Protein 7DP1 (pdb70)

Foldseek 3Di:
DDLVVLVVQADAFLAFDQDDDDPVLLVVLQVVLLPQAAVVSPSFKDKDKDFDPLLVLLLVLVVVLVVVPLVSWDALDDPDPPPDDPPVVVQVVVLVCQLCVLPVVVSVVSVSCVSVQSVFRMKMWMKGFPVDDPRRVVSSVSSVVSSQSSQSVVQKHKHKAQPVSRNFVSSCVSSVHDPRMGTRIMIRIHHHPVVRSSSPGDRDDDDCVVPDDDPPD/DDLVVLVVQADAFQAFDVPDDDPVLLVVLLVVLLPFAAVVSPSFKDKDKDFDPLLVLLLVLVVVLVVVPPVSFDALDDPDDDVDDVVNCVLVVVQVVVLVCVCVVVSVSCVSNQSVFRMKMWIKGFPVDDDRRVVSSVRSVVSSQSSQSVVQKHKHKAQVCSRNFVSSCVSSVHDPRMGTRIMMRIHHHPVVDPSSPGDRDDDDCVVPDDDPDD

Solvent-accessible surface area: 18124 Å² total; per-residue (Å²): 87,24,0,22,72,0,0,63,152,13,48,24,7,52,20,22,58,129,152,103,14,75,118,44,28,0,19,124,0,0,83,47,0,4,72,0,8,17,23,39,14,9,3,0,2,50,2,2,0,0,21,40,124,59,12,90,23,0,23,89,21,0,47,52,57,30,130,98,36,204,164,0,83,44,79,22,31,54,40,36,8,198,66,22,78,99,56,30,36,66,30,77,120,28,20,30,127,25,27,64,89,23,118,190,82,52,154,100,62,31,100,82,77,20,17,150,0,15,45,4,29,2,0,0,0,1,4,0,15,114,57,15,14,51,0,6,10,0,1,0,0,7,0,1,0,0,0,1,0,0,0,24,34,72,56,8,9,3,3,34,6,29,14,0,0,40,5,0,42,18,0,19,68,64,12,66,40,37,113,90,14,19,0,2,3,1,0,0,0,0,28,28,51,139,139,8,78,6,12,167,22,118,28,63,48,26,35,39,136,89,8,17,68,57,23,40,95,81,26,0,23,83,0,0,62,164,14,46,22,8,53,21,20,49,133,152,109,18,74,111,52,27,0,25,133,0,2,104,44,0,4,71,0,7,16,24,42,15,4,3,0,2,50,2,1,0,0,22,41,147,128,12,104,31,2,25,78,26,0,25,56,53,55,127,85,40,213,140,0,81,43,90,20,32,84,35,62,6,202,41,51,71,117,104,41,28,66,36,99,114,29,18,18,83,33,37,122,112,124,57,176,127,54,48,80,86,88,18,1,109,0,7,46,4,33,4,0,0,0,1,4,1,8,110,72,15,13,50,0,4,12,0,2,0,0,7,1,1,0,0,0,1,0,0,0,26,30,56,56,9,8,4,3,35,5,28,13,0,0,63,5,0,37,16,0,15,78,74,11,67,36,38,113,89,13,21,0,2,2,1,0,0,0,0,25,18,48,125,134,11,114,39,13,150,31,120,27,57,46,29,38,35,131,99,8,14,71,59,33,36,97

InterPro domains:
  IPR000415 Nitroreductase-like [G3DSA:3.40.109.10] (6-231)
  IPR000415 Nitroreductase-like [SSF55469] (12-228)
  IPR029479 Nitroreductase [PF00881] (16-205)

Organism: NCBI:txid1866325

B-factor: mean 53.07, std 18.61, range [18.62, 125.73]

Structure (mmCIF, N/CA/C/O backbone):
data_7DP1
#
_entry.id   7DP1
#
_cell.length_a   90.825
_cell.length_b   90.825
_cell.length_c   102.225
_cell.angle_alpha   90.0
_cell.angle_beta   90.0
_cell.angle_gamma   90.0
#
_symmetry.space_group_name_H-M   'P 43 21 2'
#
loop_
_entity.id
_entity.type
_entity.pdbx_description
1 polymer 'Nitroreductase family protein'
2 non-polymer 'FLAVIN MONONUCLEOTIDE'
3 water water
#
loop_
_atom_site.group_PDB
_atom_site.id
_atom_site.type_symbol
_atom_site.label_atom_id
_atom_site.label_alt_id
_atom_site.label_comp_id
_atom_site.label_asym_id
_atom_site.label_entity_id
_atom_site.label_seq_id
_atom_site.pdbx_PDB_ins_code
_atom_site.Cartn_x
_atom_site.Cartn_y
_atom_site.Cartn_z
_atom_site.occupancy
_atom_site.B_iso_or_equiv
_atom_site.auth_seq_id
_atom_site.auth_comp_id
_atom_site.auth_asym_id
_atom_site.auth_atom_id
_atom_site.pdbx_PDB_model_num
ATOM 1 N N . LEU A 1 9 ? 35.75751 -31.32166 -1.17518 1.000 61.80995 9 LEU A N 1
ATOM 2 C CA . LEU A 1 9 ? 35.39968 -30.18393 -0.32987 1.000 63.35171 9 LEU A CA 1
ATOM 3 C C . LEU A 1 9 ? 34.02113 -30.32121 0.34072 1.000 57.70812 9 LEU A C 1
ATOM 4 O O . LEU A 1 9 ? 32.99220 -30.40583 -0.33604 1.000 62.54793 9 LEU A O 1
ATOM 9 N N . SER A 1 10 ? 34.00290 -30.32678 1.67091 1.000 58.13413 10 SER A N 1
ATOM 10 C CA . SER A 1 10 ? 32.76068 -30.50233 2.44077 1.000 58.03228 10 SER A CA 1
ATOM 11 C C . SER A 1 10 ? 31.85015 -29.26883 2.44215 1.000 53.27292 10 SER A C 1
ATOM 12 O O . SER A 1 10 ? 32.31057 -28.14698 2.25451 1.000 53.33533 10 SER A O 1
ATOM 15 N N . ALA A 1 11 ? 30.55442 -29.47318 2.66595 1.000 56.01693 11 ALA A N 1
ATOM 16 C CA . ALA A 1 11 ? 29.60300 -28.36048 2.68922 1.000 53.36566 11 ALA A CA 1
ATOM 17 C C . ALA A 1 11 ? 30.01861 -27.26716 3.69637 1.000 51.38066 11 ALA A C 1
ATOM 18 O O . ALA A 1 11 ? 29.88862 -26.07305 3.41317 1.000 50.35326 11 ALA A O 1
ATOM 20 N N . SER A 1 12 ? 30.54029 -27.67844 4.85187 1.000 53.64368 12 SER A N 1
ATOM 21 C CA . SER A 1 12 ? 31.04343 -26.73356 5.85446 1.000 53.15813 12 SER A CA 1
ATOM 22 C C . SER A 1 12 ? 32.13719 -25.85096 5.29012 1.000 48.24226 12 SER A C 1
ATOM 23 O O . SER A 1 12 ? 32.13501 -24.62948 5.47745 1.000 41.20810 12 SER A O 1
ATOM 26 N N . GLU A 1 13 ? 33.08886 -26.48792 4.61914 1.000 48.57479 13 GLU A N 1
ATOM 27 C CA . GLU A 1 13 ? 34.21017 -25.79338 4.00115 1.000 48.59157 13 GLU A CA 1
ATOM 28 C C . GLU A 1 13 ? 33.74630 -24.90014 2.86577 1.000 49.57289 13 GLU A C 1
ATOM 29 O O . GLU A 1 13 ? 34.28340 -23.81259 2.67518 1.000 57.94764 13 GLU A O 1
ATOM 35 N N . ALA A 1 14 ? 32.74721 -25.35775 2.11072 1.000 49.11064 14 ALA A N 1
ATOM 36 C CA . ALA A 1 14 ? 32.19166 -24.54611 1.04390 1.000 43.58112 14 ALA A CA 1
ATOM 37 C C . ALA A 1 14 ? 31.58863 -23.27500 1.62596 1.000 39.36814 14 ALA A C 1
ATOM 38 O O . ALA A 1 14 ? 31.90724 -22.18039 1.17331 1.000 41.55779 14 ALA A O 1
ATOM 40 N N . LEU A 1 15 ? 30.73327 -23.42385 2.63986 1.000 41.82406 15 LEU A N 1
ATOM 41 C CA . LEU A 1 15 ? 30.13013 -22.27404 3.32485 1.000 41.45971 15 LEU A CA 1
ATOM 42 C C . LEU A 1 15 ? 31.18252 -21.29211 3.83072 1.000 44.70401 15 LEU A C 1
ATOM 43 O O . LEU A 1 15 ? 31.02758 -20.06941 3.71116 1.000 45.05605 15 LEU A O 1
ATOM 48 N N . ALA A 1 16 ? 32.23574 -21.84841 4.42333 1.000 38.30043 16 ALA A N 1
ATOM 49 C CA . ALA A 1 16 ? 33.29770 -21.05902 5.02566 1.000 47.93008 16 ALA A CA 1
ATOM 50 C C . ALA A 1 16 ? 34.10909 -20.32007 3.98337 1.000 48.74960 16 ALA A C 1
ATOM 51 O O . ALA A 1 16 ? 34.44176 -19.16186 4.19869 1.000 44.72317 16 ALA A O 1
ATOM 53 N N . ARG A 1 17 ? 34.40447 -20.96336 2.84787 1.000 46.82768 17 ARG A N 1
ATOM 54 C CA . ARG A 1 17 ? 35.28917 -20.35272 1.85472 1.000 44.98035 17 ARG A CA 1
ATOM 55 C C . ARG A 1 17 ? 34.56191 -19.53452 0.79585 1.000 49.73453 17 ARG A C 1
ATOM 56 O O . ARG A 1 17 ? 35.21652 -18.85097 -0.00118 1.000 52.30106 17 ARG A O 1
ATOM 64 N N . ARG A 1 18 ? 33.23289 -19.60049 0.76725 1.000 49.93049 18 ARG A N 1
ATOM 65 C CA . ARG A 1 18 ? 32.46929 -18.75412 -0.15430 1.000 51.83766 18 ARG A CA 1
ATOM 66 C C . ARG A 1 18 ? 32.48151 -17.30028 0.30807 1.000 47.55681 18 ARG A C 1
ATOM 67 O O . ARG A 1 18 ? 32.14527 -17.00187 1.44636 1.000 44.61274 18 ARG A O 1
ATOM 75 N N . ARG A 1 19 ? 32.87514 -16.39446 -0.57776 1.000 49.00490 19 ARG A N 1
ATOM 76 C CA . ARG A 1 19 ? 32.76937 -14.97326 -0.28097 1.000 45.59591 19 ARG A CA 1
ATOM 77 C C . ARG A 1 19 ? 32.30192 -14.20937 -1.51481 1.000 49.71717 19 ARG A C 1
ATOM 78 O O . ARG A 1 19 ? 32.32756 -14.72425 -2.63429 1.000 44.36988 19 ARG A O 1
ATOM 86 N N . SER A 1 20 ? 31.85299 -12.98246 -1.30874 1.000 41.84519 20 SER A N 1
ATOM 87 C CA . SER A 1 20 ? 31.49844 -12.16142 -2.44458 1.000 46.52721 20 SER A CA 1
ATOM 88 C C . SER A 1 20 ? 32.78705 -11.63774 -3.07777 1.000 44.07160 20 SER A C 1
ATOM 89 O O . SER A 1 20 ? 33.36763 -10.68059 -2.59726 1.000 45.20665 20 SER A O 1
ATOM 92 N N . VAL A 1 21 ? 33.20350 -12.26160 -4.17501 1.000 37.50916 21 VAL A N 1
ATOM 93 C CA . VAL A 1 21 ? 34.46043 -11.92787 -4.84379 1.000 45.39763 21 VAL A CA 1
ATOM 94 C C . VAL A 1 21 ? 34.32323 -10.73382 -5.78757 1.000 50.31247 21 VAL A C 1
ATOM 95 O O . VAL A 1 21 ? 33.46549 -10.72139 -6.67536 1.000 47.58904 21 VAL A O 1
ATOM 99 N N . ARG A 1 22 ? 35.16739 -9.72550 -5.59535 1.000 50.78806 22 ARG A N 1
ATOM 100 C CA . ARG A 1 22 ? 35.07855 -8.51170 -6.41099 1.000 51.65019 22 ARG A CA 1
ATOM 101 C C . ARG A 1 22 ? 36.36821 -8.25948 -7.18598 1.000 54.11007 22 ARG A C 1
ATOM 102 O O . ARG A 1 22 ? 36.74266 -7.11067 -7.44717 1.000 59.18533 22 ARG A O 1
ATOM 110 N N . ALA A 1 23 ? 37.04807 -9.34820 -7.53619 1.000 52.87204 23 ALA A N 1
ATOM 111 C CA . ALA A 1 23 ? 38.17222 -9.30258 -8.46165 1.000 57.77643 23 ALA A CA 1
ATOM 112 C C . ALA A 1 23 ? 38.42607 -10.67387 -9.07117 1.000 64.08856 23 ALA A C 1
ATOM 113 O O . ALA A 1 23 ? 38.87333 -11.60146 -8.37743 1.000 63.52775 23 ALA A O 1
ATOM 115 N N . PHE A 1 24 ? 38.14666 -10.78122 -10.37155 1.000 60.89022 24 PHE A N 1
ATOM 116 C CA . PHE A 1 24 ? 38.30117 -12.02360 -11.12604 1.000 55.28900 24 PHE A CA 1
ATOM 117 C C . PHE A 1 24 ? 39.42332 -11.94893 -12.15321 1.000 59.41612 24 PHE A C 1
ATOM 118 O O . PHE A 1 24 ? 39.65672 -10.90300 -12.76402 1.000 67.29324 24 PHE A O 1
ATOM 126 N N . THR A 1 25 ? 40.11238 -13.06395 -12.35662 1.000 59.74158 25 THR A N 1
ATOM 127 C CA . THR A 1 25 ? 41.03252 -13.17729 -13.48166 1.000 63.70577 25 THR A CA 1
ATOM 128 C C . THR A 1 25 ? 40.15177 -13.36175 -14.71529 1.000 66.98285 25 THR A C 1
ATOM 129 O O . THR A 1 25 ? 38.95927 -13.59069 -14.57181 1.000 56.59593 25 THR A O 1
ATOM 133 N N . ASP A 1 26 ? 40.71236 -13.31742 -15.91850 1.000 74.05842 26 ASP A N 1
ATOM 134 C CA . ASP A 1 26 ? 39.87825 -13.46596 -17.11619 1.000 75.41831 26 ASP A CA 1
ATOM 135 C C . ASP A 1 26 ? 39.91658 -14.87676 -17.69268 1.000 70.46432 26 ASP A C 1
ATOM 136 O O . ASP A 1 26 ? 39.66726 -15.08999 -18.87786 1.000 74.41444 26 ASP A O 1
ATOM 141 N N . ARG A 1 27 ? 40.27951 -15.83010 -16.85490 1.000 70.74163 27 ARG A N 1
ATOM 142 C CA . ARG A 1 27 ? 40.19295 -17.22411 -17.22083 1.000 66.78633 27 ARG A CA 1
ATOM 143 C C . ARG A 1 27 ? 38.72744 -17.53768 -17.49445 1.000 68.56088 27 ARG A C 1
ATOM 144 O O . ARG A 1 27 ? 37.86401 -17.23315 -16.66652 1.000 69.36297 27 ARG A O 1
ATOM 152 N N . PRO A 1 28 ? 38.43194 -18.11052 -18.66988 1.000 61.60639 28 PRO A N 1
ATOM 153 C CA . PRO A 1 28 ? 37.05640 -18.44213 -19.04379 1.000 56.96235 28 PRO A CA 1
ATOM 154 C C . PRO A 1 28 ? 36.44814 -19.45855 -18.10171 1.000 61.07606 28 PRO A C 1
ATOM 155 O O . PRO A 1 28 ? 37.15719 -20.18942 -17.41137 1.000 66.97088 28 PRO A O 1
ATOM 159 N N . VAL A 1 29 ? 35.12766 -19.47374 -18.06137 1.000 58.68450 29 VAL A N 1
ATOM 160 C CA . VAL A 1 29 ? 34.39563 -20.46233 -17.30460 1.000 56.55143 29 VAL A CA 1
ATOM 161 C C . VAL A 1 29 ? 33.90191 -21.55211 -18.26467 1.000 65.31578 29 VAL A C 1
ATOM 162 O O . VAL A 1 29 ? 33.32339 -21.26302 -19.31144 1.000 63.54047 29 VAL A O 1
ATOM 166 N N . ASP A 1 30 ? 34.15342 -22.80399 -17.90625 1.000 60.90546 30 ASP A N 1
ATOM 167 C CA . ASP A 1 30 ? 33.70970 -23.94570 -18.69609 1.000 64.58393 30 ASP A CA 1
ATOM 168 C C . ASP A 1 30 ? 32.19003 -24.04701 -18.73284 1.000 59.66298 30 ASP A C 1
ATOM 169 O O . ASP A 1 30 ? 31.57323 -24.33993 -17.70164 1.000 56.43739 30 ASP A O 1
ATOM 174 N N . ARG A 1 31 ? 31.59062 -23.79209 -19.89911 1.000 58.28146 31 ARG A N 1
ATOM 175 C CA . ARG A 1 31 ? 30.13410 -23.93805 -20.06684 1.000 58.59528 31 ARG A CA 1
ATOM 176 C C . ARG A 1 31 ? 29.63570 -25.28102 -19.53161 1.000 54.57785 31 ARG A C 1
ATOM 177 O O . ARG A 1 31 ? 28.58294 -25.35836 -18.89814 1.000 57.09074 31 ARG A O 1
ATOM 185 N N . ALA A 1 32 ? 30.39894 -26.33599 -19.81125 1.000 58.18247 32 ALA A N 1
ATOM 186 C CA . ALA A 1 32 ? 30.08210 -27.68794 -19.35493 1.000 57.24970 32 ALA A CA 1
ATOM 187 C C . ALA A 1 32 ? 29.97984 -27.79947 -17.84392 1.000 57.36864 32 ALA A C 1
ATOM 188 O O . ALA A 1 32 ? 29.03680 -28.40228 -17.31708 1.000 61.50145 32 ALA A O 1
ATOM 190 N N . LEU A 1 33 ? 30.97516 -27.24934 -17.15364 1.000 54.37938 33 LEU A N 1
ATOM 191 C CA . LEU A 1 33 ? 30.97571 -27.25996 -15.69672 1.000 55.25217 33 LEU A CA 1
ATOM 192 C C . LEU A 1 33 ? 29.77509 -26.47720 -15.15103 1.000 46.94314 33 LEU A C 1
ATOM 193 O O . LEU A 1 33 ? 29.10901 -26.92915 -14.22101 1.000 46.85358 33 LEU A O 1
ATOM 198 N N . LEU A 1 34 ? 29.51452 -25.29851 -15.71457 1.000 48.84907 34 LEU A N 1
ATOM 199 C CA . LEU A 1 34 ? 28.36905 -24.48808 -15.28820 1.000 47.33012 34 LEU A CA 1
ATOM 200 C C . LEU A 1 34 ? 27.09095 -25.28631 -15.41522 1.000 49.43368 34 LEU A C 1
ATOM 201 O O . LEU A 1 34 ? 26.23531 -25.27528 -14.51996 1.000 44.67824 34 LEU A O 1
ATOM 206 N N . ALA A 1 35 ? 26.96257 -25.98509 -16.53764 1.000 47.48665 35 ALA A N 1
ATOM 207 C CA . ALA A 1 35 ? 25.78960 -26.82577 -16.77223 1.000 43.76203 35 ALA A CA 1
ATOM 208 C C . ALA A 1 35 ? 25.70007 -27.88414 -15.69306 1.000 50.08959 35 ALA A C 1
ATOM 209 O O . ALA A 1 35 ? 24.61877 -28.13160 -15.19508 1.000 56.40024 35 ALA A O 1
ATOM 211 N N . ARG A 1 36 ? 26.83497 -28.51068 -15.36583 1.000 43.09671 36 ARG A N 1
ATOM 212 C CA . ARG A 1 36 ? 26.84771 -29.50427 -14.30077 1.000 47.33363 36 ARG A CA 1
ATOM 213 C C . ARG A 1 36 ? 26.52798 -28.86361 -12.92176 1.000 50.51617 36 ARG A C 1
ATOM 214 O O . ARG A 1 36 ? 25.95064 -29.53724 -12.03979 1.000 44.39045 36 ARG A O 1
ATOM 222 N N . ILE A 1 37 ? 26.91882 -27.60763 -12.68507 1.000 40.17599 37 ILE A N 1
ATOM 223 C CA . ILE A 1 37 ? 26.58088 -27.01561 -11.40802 1.000 37.85239 37 ILE A CA 1
ATOM 224 C C . ILE A 1 37 ? 25.05038 -26.80033 -11.30523 1.000 41.19583 37 ILE A C 1
ATOM 225 O O . ILE A 1 37 ? 24.44102 -27.04931 -10.25546 1.000 38.91493 37 ILE A O 1
ATOM 230 N N . PHE A 1 38 ? 24.43190 -26.36558 -12.39398 1.000 39.14365 38 PHE A N 1
ATOM 231 C CA . PHE A 1 38 ? 23.00624 -26.08960 -12.39833 1.000 35.76836 38 PHE A CA 1
ATOM 232 C C . PHE A 1 38 ? 22.07919 -27.32477 -12.22164 1.000 42.06316 38 PHE A C 1
ATOM 233 O O . PHE A 1 38 ? 21.04051 -27.19071 -11.57712 1.000 35.84734 38 PHE A O 1
ATOM 241 N N . GLU A 1 39 ? 22.42345 -28.51723 -12.74492 1.000 33.61427 39 GLU A N 1
ATOM 242 C CA . GLU A 1 39 ? 21.52478 -29.68845 -12.52067 1.000 39.09663 39 GLU A CA 1
ATOM 243 C C . GLU A 1 39 ? 21.49527 -30.05662 -11.05908 1.000 31.53163 39 GLU A C 1
ATOM 244 O O . GLU A 1 39 ? 20.45397 -30.47722 -10.55140 1.000 40.26579 39 GLU A O 1
ATOM 250 N N . ILE A 1 40 ? 22.63999 -29.92360 -10.38120 1.000 33.76285 40 ILE A N 1
ATOM 251 C CA . ILE A 1 40 ? 22.70257 -30.23661 -8.94493 1.000 34.08496 40 ILE A CA 1
ATOM 252 C C . ILE A 1 40 ? 22.00376 -29.16785 -8.11948 1.000 36.90834 40 ILE A C 1
ATOM 253 O O . ILE A 1 40 ? 21.29115 -29.48556 -7.16116 1.000 35.10669 40 ILE A O 1
ATOM 258 N N . ALA A 1 41 ? 22.18409 -27.89838 -8.48878 1.000 36.11867 41 ALA A N 1
ATOM 259 C CA . ALA A 1 41 ? 21.52792 -26.79826 -7.77199 1.000 30.98753 41 ALA A CA 1
ATOM 260 C C . ALA A 1 41 ? 20.00607 -26.90164 -7.85074 1.000 28.33230 41 ALA A C 1
ATOM 261 O O . ALA A 1 41 ? 19.29153 -26.41205 -6.99136 1.000 31.10825 41 ALA A O 1
ATOM 263 N N . GLN A 1 42 ? 19.51119 -27.54102 -8.90387 1.000 32.14787 42 GLN A N 1
ATOM 264 C CA . GLN A 1 42 ? 18.07320 -27.68735 -9.07256 1.000 29.77076 42 GLN A CA 1
ATOM 265 C C . GLN A 1 42 ? 17.50745 -28.56003 -7.94304 1.000 36.01998 42 GLN A C 1
ATOM 266 O O . GLN A 1 42 ? 16.30518 -28.55660 -7.70556 1.000 29.64293 42 GLN A O 1
ATOM 272 N N . ARG A 1 43 ? 18.37033 -29.28474 -7.22972 1.000 28.00214 43 ARG A N 1
ATOM 273 C CA . ARG A 1 43 ? 17.88941 -30.08592 -6.08738 1.000 32.26179 43 ARG A CA 1
ATOM 274 C C . ARG A 1 43 ? 17.56392 -29.22151 -4.88610 1.000 31.45479 43 ARG A C 1
ATOM 275 O O . ARG A 1 43 ? 17.18889 -29.73013 -3.83243 1.000 27.31162 43 ARG A O 1
ATOM 283 N N . ALA A 1 44 ? 17.70665 -27.91221 -5.03020 1.000 30.89757 44 ALA A N 1
ATOM 284 C CA . ALA A 1 44 ? 17.26570 -27.01659 -3.96962 1.000 25.49652 44 ALA A CA 1
ATOM 285 C C . ALA A 1 44 ? 15.78017 -27.21430 -3.72460 1.000 25.14923 44 ALA A C 1
ATOM 286 O O . ALA A 1 44 ? 15.01969 -27.53618 -4.65603 1.000 26.69290 44 ALA A O 1
ATOM 288 N N . PRO A 1 45 ? 15.35892 -27.06797 -2.45679 1.000 25.61839 45 PRO A N 1
ATOM 289 C CA . PRO A 1 45 ? 13.92655 -27.20337 -2.18215 1.000 29.48512 45 PRO A CA 1
ATOM 290 C C . PRO A 1 45 ? 13.19098 -25.93215 -2.52699 1.000 28.73214 45 PRO A C 1
ATOM 291 O O . PRO A 1 45 ? 13.79666 -24.87012 -2.72647 1.000 22.94141 45 PRO A O 1
ATOM 295 N N . SER A 1 46 ? 11.86835 -26.02450 -2.56054 1.000 21.17141 46 SER A N 1
ATOM 296 C CA . SER A 1 46 ? 11.06431 -24.84649 -2.80250 1.000 26.89654 46 SER A CA 1
ATOM 297 C C . SER A 1 46 ? 9.67017 -25.16209 -2.32267 1.000 26.98604 46 SER A C 1
ATOM 298 O O . SER A 1 46 ? 9.26053 -26.32306 -2.34547 1.000 24.05694 46 SER A O 1
ATOM 301 N N . GLY A 1 47 ? 8.94581 -24.14968 -1.86809 1.000 32.62585 47 GLY A N 1
ATOM 302 C CA . GLY A 1 47 ? 7.56240 -24.35762 -1.46357 1.000 25.27244 47 GLY A CA 1
ATOM 303 C C . GLY A 1 47 ? 6.77577 -25.00494 -2.57480 1.000 30.69164 47 GLY A C 1
ATOM 304 O O . GLY A 1 47 ? 6.80629 -24.53313 -3.72395 1.000 28.08801 47 GLY A O 1
ATOM 305 N N . GLY A 1 48 ? 6.12183 -26.12049 -2.24474 1.000 26.72761 48 GLY A N 1
ATOM 306 C CA . GLY A 1 48 ? 5.28075 -26.83640 -3.19275 1.000 30.22069 48 GLY A CA 1
ATOM 307 C C . GLY A 1 48 ? 6.06707 -27.42107 -4.35957 1.000 37.86888 48 GLY A C 1
ATOM 308 O O . GLY A 1 48 ? 5.48592 -27.80704 -5.37298 1.000 40.62650 48 GLY A O 1
ATOM 309 N N . ASN A 1 49 ? 7.38944 -27.49884 -4.20477 1.000 34.31083 49 ASN A N 1
ATOM 310 C CA . ASN A 1 49 ? 8.29641 -27.87220 -5.28616 1.000 34.46700 49 ASN A CA 1
ATOM 311 C C . ASN A 1 49 ? 8.06290 -27.00052 -6.52130 1.000 32.97432 49 ASN A C 1
ATOM 312 O O . ASN A 1 49 ? 8.30558 -27.43477 -7.64357 1.000 35.44933 49 ASN A O 1
ATOM 317 N N . LEU A 1 50 ? 7.62321 -25.76149 -6.31808 1.000 33.63259 50 LEU A N 1
ATOM 318 C CA . LEU A 1 50 ? 7.39972 -24.87033 -7.46373 1.000 32.79836 50 LEU A CA 1
ATOM 319 C C . LEU A 1 50 ? 8.66501 -24.58018 -8.26601 1.000 31.81842 50 LEU A C 1
ATOM 320 O O . LEU A 1 50 ? 8.56928 -24.34070 -9.46088 1.000 33.98049 50 LEU A O 1
ATOM 325 N N . GLN A 1 51 ? 9.83913 -24.58988 -7.62765 1.000 25.46326 51 GLN A N 1
ATOM 326 C CA . GLN A 1 51 ? 11.08017 -24.26214 -8.33032 1.000 28.69111 51 GLN A CA 1
ATOM 327 C C . GLN A 1 51 ? 10.95436 -22.94233 -9.12498 1.000 28.10737 51 GLN A C 1
ATOM 328 O O . GLN A 1 51 ? 11.12513 -22.92835 -10.33816 1.000 33.26640 51 GLN A O 1
ATOM 334 N N . PRO A 1 52 ? 10.64737 -21.84163 -8.43785 1.000 31.19518 52 PRO A N 1
ATOM 335 C CA . PRO A 1 52 ? 10.26777 -20.61288 -9.15815 1.000 33.21415 52 PRO A CA 1
ATOM 336 C C . PRO A 1 52 ? 11.43313 -19.87025 -9.83289 1.000 31.87294 52 PRO A C 1
ATOM 337 O O . PRO A 1 52 ? 11.16884 -18.93390 -10.59002 1.000 41.20656 52 PRO A O 1
ATOM 341 N N . TRP A 1 53 ? 12.67827 -20.27779 -9.58137 1.000 25.16643 53 TRP A N 1
ATOM 342 C CA . TRP A 1 53 ? 13.83573 -19.60488 -10.15362 1.000 26.27143 53 TRP A CA 1
ATOM 343 C C . TRP A 1 53 ? 14.01275 -19.79282 -11.66630 1.000 29.77173 53 TRP A C 1
ATOM 344 O O . TRP A 1 53 ? 13.82731 -20.88345 -12.20562 1.000 31.03413 53 TRP A O 1
ATOM 355 N N . GLN A 1 54 ? 14.40311 -18.71912 -12.33333 1.000 25.12538 54 GLN A N 1
ATOM 356 C CA . GLN A 1 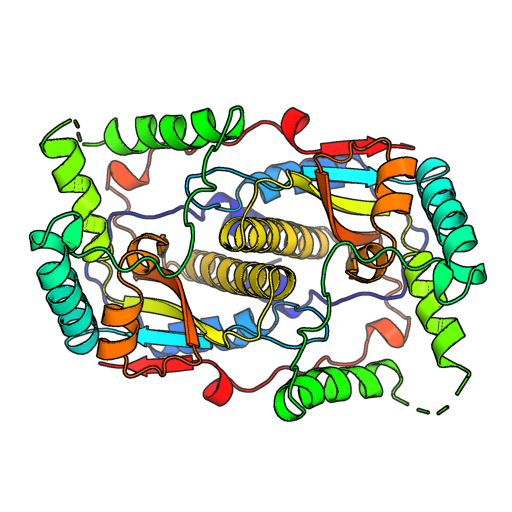54 ? 14.75022 -18.77734 -13.76374 1.000 33.54556 54 GLN A CA 1
ATOM 357 C C . GLN A 1 54 ? 16.01814 -17.97634 -13.96973 1.000 29.76572 54 GLN A C 1
ATOM 358 O O . GLN A 1 54 ? 16.19262 -16.93175 -13.35316 1.000 35.52901 54 GLN A O 1
ATOM 364 N N . ALA A 1 55 ? 16.89839 -18.43438 -14.84302 1.000 28.54577 55 ALA A N 1
ATOM 365 C CA . ALA A 1 55 ? 18.15418 -17.72217 -14.99152 1.000 30.08757 55 ALA A CA 1
ATOM 366 C C . ALA A 1 55 ? 18.54743 -17.54688 -16.43276 1.000 36.23812 55 ALA A C 1
ATOM 367 O O . ALA A 1 55 ? 18.42193 -18.45980 -17.23801 1.000 45.81045 55 ALA A O 1
ATOM 369 N N . THR A 1 56 ? 19.04062 -16.35488 -16.73903 1.000 37.06003 56 THR A N 1
ATOM 370 C CA . THR A 1 56 ? 19.64485 -16.07957 -18.02189 1.000 35.35354 56 THR A CA 1
ATOM 371 C C . THR A 1 56 ? 21.14726 -15.87050 -17.83954 1.000 41.71825 56 THR A C 1
ATOM 372 O O . THR A 1 56 ? 21.58860 -14.89636 -17.22440 1.000 36.98602 56 THR A O 1
ATOM 376 N N . VAL A 1 57 ? 21.92617 -16.81596 -18.35109 1.000 32.32559 57 VAL A N 1
ATOM 377 C CA . VAL A 1 57 ? 23.37701 -16.76781 -18.21642 1.000 33.83932 57 VAL A CA 1
ATOM 378 C C . VAL A 1 57 ? 24.00114 -16.15416 -19.43780 1.000 44.91676 57 VAL A C 1
ATOM 379 O O . VAL A 1 57 ? 23.85764 -16.68800 -20.54970 1.000 43.33468 57 VAL A O 1
ATOM 383 N N . VAL A 1 58 ? 24.71725 -15.04725 -19.24449 1.000 45.26063 58 VAL A N 1
ATOM 384 C CA . VAL A 1 58 ? 25.32216 -14.38123 -20.39276 1.000 44.91435 58 VAL A CA 1
ATOM 385 C C . VAL A 1 58 ? 26.84620 -14.32144 -20.32555 1.000 40.22326 58 VAL A C 1
ATOM 386 O O . VAL A 1 58 ? 27.44130 -14.35517 -19.25071 1.000 46.70325 58 VAL A O 1
ATOM 390 N N . THR A 1 59 ? 27.46956 -14.27981 -21.50042 1.000 46.45525 59 THR A N 1
ATOM 391 C CA . THR A 1 59 ? 28.91441 -14.15621 -21.59972 1.000 46.67928 59 THR A CA 1
ATOM 392 C C . THR A 1 59 ? 29.29188 -13.50067 -22.93766 1.000 52.09945 59 THR A C 1
ATOM 393 O O . THR A 1 59 ? 28.42751 -13.26060 -23.79242 1.000 53.57126 59 THR A O 1
ATOM 397 N N . GLY A 1 60 ? 30.58397 -13.22029 -23.10185 1.000 48.67717 60 GLY A N 1
ATOM 398 C CA . GLY A 1 60 ? 31.10652 -12.61596 -24.30810 1.000 51.54405 60 GLY A CA 1
ATOM 399 C C . GLY A 1 60 ? 30.34779 -11.36321 -24.71918 1.000 60.34439 60 GLY A C 1
ATOM 400 O O . GLY A 1 60 ? 30.03858 -10.51747 -23.88073 1.000 54.47263 60 GLY A O 1
ATOM 401 N N . GLU A 1 61 ? 29.99246 -11.29349 -26.00222 1.000 56.22456 61 GLU A N 1
ATOM 402 C CA . GLU A 1 61 ? 29.38612 -10.11591 -26.63472 1.000 67.35439 61 GLU A CA 1
ATOM 403 C C . GLU A 1 61 ? 28.03475 -9.71802 -26.03120 1.000 61.42819 61 GLU A C 1
ATOM 404 O O . GLU A 1 61 ? 27.71695 -8.52593 -25.93027 1.000 55.29072 61 GLU A O 1
ATOM 410 N N . ARG A 1 62 ? 27.23187 -10.71425 -25.67042 1.000 59.58773 62 ARG A N 1
ATOM 411 C CA . ARG A 1 62 ? 25.93115 -10.47135 -25.05042 1.000 58.25788 62 ARG A CA 1
ATOM 412 C C . ARG A 1 62 ? 26.10898 -9.79666 -23.70102 1.000 49.34931 62 ARG A C 1
ATOM 413 O O . ARG A 1 62 ? 25.45801 -8.80048 -23.37985 1.000 50.62046 62 ARG A O 1
ATOM 421 N N . TRP A 1 63 ? 27.01458 -10.36270 -22.91815 1.000 46.75444 63 TRP A N 1
ATOM 422 C CA . TRP A 1 63 ? 27.37546 -9.83817 -21.61978 1.000 52.50446 63 TRP A CA 1
ATOM 423 C C . TRP A 1 63 ? 27.93752 -8.42123 -21.82158 1.000 57.96503 63 TRP A C 1
ATOM 424 O O . TRP A 1 63 ? 27.76435 -7.54840 -20.97327 1.000 56.90097 63 TRP A O 1
ATOM 435 N N . GLN A 1 64 ? 28.56934 -8.17321 -22.96740 1.000 46.22681 64 GLN A N 1
ATOM 436 C CA . GLN A 1 64 ? 29.04280 -6.81205 -23.25247 1.000 52.81072 64 GLN A CA 1
ATOM 437 C C . GLN A 1 64 ? 27.90743 -5.84921 -23.60949 1.000 52.01499 64 GLN A C 1
ATOM 438 O O . GLN A 1 64 ? 27.96565 -4.66778 -23.27185 1.000 61.42191 64 GLN A O 1
ATOM 444 N N . ALA A 1 65 ? 26.88704 -6.34299 -24.30426 1.000 54.40341 65 ALA A N 1
ATOM 445 C CA . ALA A 1 65 ? 25.72527 -5.52038 -24.63562 1.000 58.66636 65 ALA A CA 1
ATOM 446 C C . ALA A 1 65 ? 24.98072 -5.07222 -23.36250 1.000 52.30063 65 ALA A C 1
ATOM 447 O O . ALA A 1 65 ? 24.62906 -3.89689 -23.21994 1.000 49.48079 65 ALA A O 1
ATOM 449 N N . VAL A 1 66 ? 24.73777 -6.00134 -22.44600 1.000 46.26408 66 VAL A N 1
ATOM 450 C CA . VAL A 1 66 ? 24.07119 -5.64374 -21.19230 1.000 45.13130 66 VAL A CA 1
ATOM 451 C C . VAL A 1 66 ? 24.85717 -4.54902 -20.49285 1.000 48.67393 66 VAL A C 1
ATOM 452 O O . VAL A 1 66 ? 24.27821 -3.57981 -20.00819 1.000 53.60494 66 VAL A O 1
ATOM 456 N N . GLN A 1 67 ? 26.18003 -4.67578 -20.49278 1.000 46.25521 67 GLN A N 1
ATOM 457 C CA . GLN A 1 67 ? 27.02776 -3.68655 -19.83628 1.000 52.60277 67 GLN A CA 1
ATOM 458 C C . GLN A 1 67 ? 26.90169 -2.29413 -20.43136 1.000 54.35773 67 GLN A C 1
ATOM 459 O O . GLN A 1 67 ? 26.86788 -1.30728 -19.69488 1.000 55.97340 67 GLN A O 1
ATOM 465 N N . ASP A 1 68 ? 26.79419 -2.22010 -21.75738 1.000 48.46729 68 ASP A N 1
ATOM 466 C CA . ASP A 1 68 ? 26.78798 -0.94298 -22.46065 1.000 52.48344 68 ASP A CA 1
ATOM 467 C C . ASP A 1 68 ? 25.45680 -0.23799 -22.27054 1.000 55.29378 68 ASP A C 1
ATOM 468 O O . ASP A 1 68 ? 25.39563 0.97638 -22.07331 1.000 54.22020 68 ASP A O 1
ATOM 473 N N . ALA A 1 69 ? 24.38723 -1.02131 -22.34232 1.000 56.09765 69 ALA A N 1
ATOM 474 C CA . ALA A 1 69 ? 23.04875 -0.49824 -22.15994 1.000 57.77581 69 ALA A CA 1
ATOM 475 C C . ALA A 1 69 ? 22.89320 0.09141 -20.77003 1.000 56.50774 69 ALA A C 1
ATOM 476 O O . ALA A 1 69 ? 22.35929 1.18264 -20.60868 1.000 56.42085 69 ALA A O 1
ATOM 478 N N . VAL A 1 70 ? 23.36619 -0.63474 -19.76408 1.000 49.18266 70 VAL A N 1
ATOM 479 C CA . VAL A 1 70 ? 23.25995 -0.15111 -18.40074 1.000 44.72274 70 VAL A CA 1
ATOM 480 C C . VAL A 1 70 ? 24.16381 1.07417 -18.19234 1.000 57.87398 70 VAL A C 1
ATOM 481 O O . VAL A 1 70 ? 23.79384 2.01847 -17.49550 1.000 59.48088 70 VAL A O 1
ATOM 485 N N . ALA A 1 71 ? 25.32999 1.07973 -18.82681 1.000 53.45381 71 ALA A N 1
ATOM 486 C CA . ALA A 1 71 ? 26.22227 2.23098 -18.74276 1.000 55.82243 71 ALA A CA 1
ATOM 487 C C . ALA A 1 71 ? 25.54813 3.49441 -19.29692 1.000 58.03612 71 ALA A C 1
ATOM 488 O O . ALA A 1 71 ? 25.73643 4.59471 -18.77326 1.000 63.49553 71 ALA A O 1
ATOM 490 N N . ALA A 1 72 ? 24.77320 3.33139 -20.36479 1.000 59.73792 72 ALA A N 1
ATOM 491 C CA . ALA A 1 72 ? 24.02244 4.44486 -20.94729 1.000 65.00718 72 ALA A CA 1
ATOM 492 C C . ALA A 1 72 ? 23.03040 5.03548 -19.94800 1.000 56.38992 72 ALA A C 1
ATOM 493 O O . ALA A 1 72 ? 22.83105 6.24285 -19.92251 1.000 62.16550 72 ALA A O 1
ATOM 495 N N . ARG A 1 73 ? 22.38817 4.18101 -19.15177 1.000 53.39575 73 ARG A N 1
ATOM 496 C CA . ARG A 1 73 ? 21.49666 4.65023 -18.10674 1.000 53.79974 73 ARG A CA 1
ATOM 497 C C . ARG A 1 73 ? 22.32379 5.33077 -17.03580 1.000 59.50468 73 ARG A C 1
ATOM 498 O O . ARG A 1 73 ? 21.93599 6.37587 -16.50301 1.000 58.57606 73 ARG A O 1
ATOM 506 N N . ILE A 1 74 ? 23.48933 4.75689 -16.74755 1.000 52.98641 74 ILE A N 1
ATOM 507 C CA . ILE A 1 74 ? 24.26638 5.19937 -15.59319 1.000 66.16324 74 ILE A CA 1
ATOM 508 C C . ILE A 1 74 ? 24.68862 6.65777 -15.72633 1.000 57.49854 74 ILE A C 1
ATOM 509 O O . ILE A 1 74 ? 24.63006 7.40042 -14.75941 1.000 58.76309 74 ILE A O 1
ATOM 514 N N . VAL A 1 75 ? 25.09345 7.07270 -16.91971 1.000 59.64200 75 VAL A N 1
ATOM 515 C CA . VAL A 1 75 ? 25.50487 8.46085 -17.10411 1.000 63.63134 75 VAL A CA 1
ATOM 516 C C . VAL A 1 75 ? 24.30960 9.40575 -17.05229 1.000 65.28662 75 VAL A C 1
ATOM 517 O O . VAL A 1 75 ? 24.47638 10.63157 -17.02982 1.000 68.80601 75 VAL A O 1
ATOM 521 N N . MET A 1 76 ? 23.10082 8.84971 -17.06801 1.000 63.12781 76 MET A N 1
ATOM 522 C CA . MET A 1 76 ? 21.90078 9.67408 -16.94001 1.000 64.81144 76 MET A CA 1
ATOM 523 C C . MET A 1 76 ? 21.73314 10.14031 -15.50365 1.000 65.16891 76 MET A C 1
ATOM 524 O O . MET A 1 76 ? 20.80822 10.88662 -15.18304 1.000 66.94418 76 MET A O 1
ATOM 529 N N . GLY A 1 77 ? 22.64063 9.69732 -14.64388 1.000 63.79352 77 GLY A N 1
ATOM 530 C CA . GLY A 1 77 ? 22.58760 10.03001 -13.23473 1.000 64.67942 77 GLY A CA 1
ATOM 531 C C . GLY A 1 77 ? 21.40935 9.33064 -12.59856 1.000 67.26185 77 GLY A C 1
ATOM 532 O O . GLY A 1 77 ? 21.05151 8.21140 -12.98780 1.000 61.63799 77 GLY A O 1
ATOM 533 N N . ARG A 1 78 ? 20.77377 9.98238 -11.63603 1.000 62.98809 78 ARG A N 1
ATOM 534 C CA . ARG A 1 78 ? 19.71477 9.30079 -10.90644 1.000 63.19277 78 ARG A CA 1
ATOM 535 C C . ARG A 1 78 ? 18.40750 9.32509 -11.70845 1.000 64.02012 78 ARG A C 1
ATOM 536 O O . ARG A 1 78 ? 17.51051 8.53371 -11.45887 1.000 58.68982 78 ARG A O 1
ATOM 544 N N . GLU A 1 79 ? 18.33957 10.15729 -12.74647 1.000 64.15868 79 GLU A N 1
ATOM 545 C CA . GLU A 1 79 ? 17.15834 10.18169 -13.60900 1.000 64.23718 79 GLU A CA 1
ATOM 546 C C . GLU A 1 79 ? 17.08313 8.89335 -14.45763 1.000 67.07953 79 GLU A C 1
ATOM 547 O O . GLU A 1 79 ? 16.04088 8.58032 -15.03682 1.000 69.72543 79 GLU A O 1
ATOM 553 N N . GLY A 1 80 ? 18.20011 8.17015 -14.54987 1.000 60.08186 80 GLY A N 1
ATOM 554 C CA . GLY A 1 80 ? 18.28082 6.93895 -15.31862 1.000 56.00157 80 GLY A CA 1
ATOM 555 C C . GLY A 1 80 ? 17.84814 5.68296 -14.56407 1.000 52.43428 80 GLY A C 1
ATOM 556 O O . GLY A 1 80 ? 17.68725 4.61673 -15.15322 1.000 50.29544 80 GLY A O 1
ATOM 557 N N . PHE A 1 81 ? 17.68782 5.80175 -13.25146 1.000 52.03835 81 PHE A N 1
ATOM 558 C CA . PHE A 1 81 ? 17.36464 4.64681 -12.42497 1.000 49.26792 81 PHE A CA 1
ATOM 559 C C . PHE A 1 81 ? 16.03526 4.02214 -12.82838 1.000 47.93806 81 PHE A C 1
ATOM 560 O O . PHE A 1 81 ? 15.07064 4.73374 -13.12979 1.000 50.15690 81 PHE A O 1
ATOM 568 N N . GLN A 1 82 ? 16.00863 2.69046 -12.85327 1.000 45.41007 82 GLN A N 1
ATOM 569 C CA . GLN A 1 82 ? 14.78972 1.92644 -13.13421 1.000 50.32169 82 GLN A CA 1
ATOM 570 C C . GLN A 1 82 ? 14.67369 0.79882 -12.11639 1.000 42.31858 82 GLN A C 1
ATOM 571 O O . GLN A 1 82 ? 14.86928 -0.37742 -12.44204 1.000 43.10646 82 GLN A O 1
ATOM 577 N N . PRO A 1 83 ? 14.39262 1.15392 -10.85832 1.000 46.25901 83 PRO A N 1
ATOM 578 C CA . PRO A 1 83 ? 14.40324 0.14397 -9.79041 1.000 43.72213 83 PRO A CA 1
ATOM 579 C C . PRO A 1 83 ? 13.33736 -0.91848 -10.02528 1.000 39.58499 83 PRO A C 1
ATOM 580 O O . PRO A 1 83 ? 12.21256 -0.53690 -10.31049 1.000 49.38106 83 PRO A O 1
ATOM 584 N N . GLU A 1 84 ? 13.67742 -2.20823 -9.93128 1.000 38.70097 84 GLU A N 1
ATOM 585 C CA . GLU A 1 84 ? 12.69869 -3.29179 -10.06157 1.000 40.27026 84 GLU A CA 1
ATOM 586 C C . GLU A 1 84 ? 11.84014 -3.38988 -8.79939 1.000 46.95555 84 GLU A C 1
ATOM 587 O O . GLU A 1 84 ? 10.68328 -3.82145 -8.84330 1.000 45.98015 84 GLU A O 1
ATOM 593 N N . TYR A 1 85 ? 12.43558 -2.99742 -7.67820 1.000 47.15265 85 TYR A N 1
ATOM 594 C CA . TYR A 1 85 ? 11.81550 -3.08918 -6.35714 1.000 48.27921 85 TYR A CA 1
ATOM 595 C C . TYR A 1 85 ? 12.67815 -2.29646 -5.37826 1.000 47.22923 85 TYR A C 1
ATOM 596 O O . TYR A 1 85 ? 13.63054 -1.64371 -5.78652 1.000 53.44641 85 TYR A O 1
ATOM 605 N N . ASP A 1 86 ? 12.37839 -2.39097 -4.09156 1.000 47.59448 86 ASP A N 1
ATOM 606 C CA . ASP A 1 86 ? 13.20540 -1.76402 -3.05896 1.000 47.77019 86 ASP A CA 1
ATOM 607 C C . ASP A 1 86 ? 14.36220 -2.67086 -2.65774 1.000 51.95598 86 ASP A C 1
ATOM 608 O O . ASP A 1 86 ? 14.14767 -3.71138 -2.00717 1.000 46.55832 86 ASP A O 1
ATOM 613 N N . ILE A 1 87 ? 15.58173 -2.28832 -3.03463 1.000 44.52876 87 ILE A N 1
ATOM 614 C CA . ILE A 1 87 ? 16.74286 -3.13256 -2.74774 1.000 51.04934 87 ILE A CA 1
ATOM 615 C C . ILE A 1 87 ? 17.02726 -3.12768 -1.24867 1.000 55.07082 87 ILE A C 1
ATOM 616 O O . ILE A 1 87 ? 16.99163 -4.16958 -0.58540 1.000 52.21125 87 ILE A O 1
ATOM 621 N N . ALA A 1 88 ? 17.30662 -1.95012 -0.71274 1.000 49.19070 88 ALA A N 1
ATOM 622 C CA . ALA A 1 88 ? 17.35701 -1.78537 0.73006 1.000 51.07080 88 ALA A CA 1
ATOM 623 C C . ALA A 1 88 ? 15.95956 -1.42719 1.21551 1.000 55.51468 88 ALA A C 1
ATOM 624 O O . ALA A 1 88 ? 15.23141 -0.72409 0.51965 1.000 56.34908 88 ALA A O 1
ATOM 626 N N . PRO A 1 89 ? 15.55997 -1.93893 2.38898 1.000 56.39484 89 PRO A N 1
ATOM 627 C CA . PRO A 1 89 ? 14.25642 -1.52638 2.91714 1.000 59.95910 89 PRO A CA 1
ATOM 628 C C . PRO A 1 89 ? 14.26204 -0.01940 3.17088 1.000 66.89745 89 PRO A C 1
ATOM 629 O O . PRO A 1 89 ? 15.22012 0.50502 3.74595 1.000 64.19328 89 PRO A O 1
ATOM 633 N N . ARG A 1 90 ? 13.22663 0.67700 2.71884 1.000 66.48734 90 ARG A N 1
ATOM 634 C CA . ARG A 1 90 ? 13.13368 2.10326 3.00353 1.000 78.93410 90 ARG A CA 1
ATOM 635 C C . ARG A 1 90 ? 12.91492 2.35033 4.48582 1.000 82.93102 90 ARG A C 1
ATOM 636 O O . ARG A 1 90 ? 11.98660 1.80398 5.08165 1.000 79.83173 90 ARG A O 1
ATOM 644 N N . GLY A 1 91 ? 13.77514 3.17818 5.07377 1.000 87.61576 91 GLY A N 1
ATOM 645 C CA . GLY A 1 91 ? 13.70156 3.45174 6.49613 1.000 93.73932 91 GLY A CA 1
ATOM 646 C C . GLY A 1 91 ? 14.43158 2.38705 7.28995 1.000 90.79768 91 GLY A C 1
ATOM 647 O O . GLY A 1 91 ? 14.10481 2.13590 8.45169 1.000 94.12011 91 GLY A O 1
ATOM 648 N N . LEU A 1 92 ? 15.41889 1.75686 6.66046 1.000 88.63707 92 LEU A N 1
ATOM 649 C CA . LEU A 1 92 ? 16.24995 0.77561 7.34463 1.000 76.58160 92 LEU A CA 1
ATOM 650 C C . LEU A 1 92 ? 16.93828 1.34398 8.59202 1.000 76.72883 92 LEU A C 1
ATOM 651 O O . LEU A 1 92 ? 17.73326 2.28350 8.52141 1.000 79.41805 92 LEU A O 1
ATOM 656 N N . THR A 1 93 ? 16.59490 0.75139 9.73190 1.000 65.94961 93 THR A N 1
ATOM 657 C CA . THR A 1 93 ? 17.14434 1.08979 11.04325 1.000 74.52441 93 THR A CA 1
ATOM 658 C C . THR A 1 93 ? 18.27976 0.18271 11.51342 1.000 80.20800 93 THR A C 1
ATOM 659 O O . THR A 1 93 ? 18.61681 -0.80672 10.85557 1.000 78.82975 93 THR A O 1
ATOM 663 N N . ASP A 1 94 ? 18.87276 0.54840 12.65188 1.000 77.89990 94 ASP A N 1
ATOM 664 C CA . ASP A 1 94 ? 19.83065 -0.31255 13.34382 1.000 77.31112 94 ASP A CA 1
ATOM 665 C C . ASP A 1 94 ? 19.03312 -1.48445 13.91477 1.000 76.80845 94 ASP A C 1
ATOM 666 O O . ASP A 1 94 ? 17.83092 -1.34705 14.15122 1.000 82.96325 94 ASP A O 1
ATOM 671 N N . PRO A 1 95 ? 19.68217 -2.63734 14.15889 1.000 76.51965 95 PRO A N 1
ATOM 672 C CA . PRO A 1 95 ? 21.08161 -3.04094 13.97400 1.000 70.63959 95 PRO A CA 1
ATOM 673 C C . PRO A 1 95 ? 21.49597 -3.13048 12.51523 1.000 56.07218 95 PRO A C 1
ATOM 674 O O . PRO A 1 95 ? 22.67936 -3.04461 12.19297 1.000 57.69833 95 PRO A O 1
ATOM 678 N N . TRP A 1 96 ? 20.50967 -3.28666 11.64577 1.000 56.59429 96 TRP A N 1
ATOM 679 C CA . TRP A 1 96 ? 20.76301 -3.63072 10.25818 1.000 65.98507 96 TRP A CA 1
ATOM 680 C C . TRP A 1 96 ? 21.57397 -2.57837 9.52636 1.000 69.83729 96 TRP A C 1
ATOM 681 O O . TRP A 1 96 ? 22.47354 -2.90877 8.75691 1.000 68.11907 96 TRP A O 1
ATOM 692 N N . ASP A 1 97 ? 21.28639 -1.30948 9.76386 1.000 72.74332 97 ASP A N 1
ATOM 693 C CA . ASP A 1 97 ? 21.93008 -0.31047 8.94074 1.000 74.75264 97 ASP A CA 1
ATOM 694 C C . ASP A 1 97 ? 23.42877 -0.22563 9.25514 1.000 64.42465 97 ASP A C 1
ATOM 695 O O . ASP A 1 97 ? 24.22964 -0.00406 8.35275 1.000 59.52510 97 ASP A O 1
ATOM 700 N N . SER A 1 98 ? 23.82449 -0.48457 10.49947 1.000 67.74436 98 SER A N 1
ATOM 701 C CA . SER A 1 98 ? 25.25079 -0.47266 10.82505 1.000 67.76313 98 SER A CA 1
ATOM 702 C C . SER A 1 98 ? 25.99001 -1.64572 10.17297 1.000 64.19547 98 SER A C 1
ATOM 703 O O . SER A 1 98 ? 27.15774 -1.52858 9.81145 1.000 62.42184 98 SER A O 1
ATOM 706 N N . ARG A 1 99 ? 25.28118 -2.74764 9.94514 1.000 62.45031 99 ARG A N 1
ATOM 707 C CA . ARG A 1 99 ? 25.89570 -3.93747 9.36508 1.000 61.93427 99 ARG A CA 1
ATOM 708 C C . ARG A 1 99 ? 26.45464 -3.69554 7.96095 1.000 62.53151 99 ARG A C 1
ATOM 709 O O . ARG A 1 99 ? 27.59130 -4.07668 7.67234 1.000 62.93911 99 ARG A O 1
ATOM 717 N N . ARG A 1 100 ? 25.68287 -3.03868 7.09791 1.000 62.32004 100 ARG A N 1
ATOM 718 C CA . ARG A 1 100 ? 26.14226 -2.82095 5.72673 1.000 63.22522 100 ARG A CA 1
ATOM 719 C C . ARG A 1 100 ? 27.28413 -1.82465 5.59457 1.000 65.18161 100 ARG A C 1
ATOM 720 O O . ARG A 1 100 ? 28.12801 -1.95483 4.70857 1.000 61.44940 100 ARG A O 1
ATOM 728 N N . PHE A 1 101 ? 27.31301 -0.81706 6.45318 1.000 71.41193 101 PHE A N 1
ATOM 729 C CA . PHE A 1 101 ? 28.38715 0.15614 6.36630 1.000 71.34757 101 PHE A CA 1
ATOM 730 C C . PHE A 1 101 ? 29.67071 -0.41217 6.95437 1.000 72.48334 101 PHE A C 1
ATOM 731 O O . PHE A 1 101 ? 30.76524 -0.07703 6.50465 1.000 74.31239 101 PHE A O 1
ATOM 739 N N . GLY A 1 102 ? 29.52372 -1.30245 7.93208 1.000 68.99373 102 GLY A N 1
ATOM 740 C CA . GLY A 1 102 ? 30.65560 -2.00369 8.51125 1.000 71.53818 102 GLY A CA 1
ATOM 741 C C . GLY A 1 102 ? 31.36565 -2.90270 7.51200 1.000 74.16983 102 GLY A C 1
ATOM 742 O O . GLY A 1 102 ? 32.59473 -2.97271 7.49741 1.000 78.81306 102 GLY A O 1
ATOM 743 N N . VAL A 1 103 ? 30.60316 -3.58676 6.66140 1.000 69.49381 103 VAL A N 1
ATOM 744 C CA . VAL A 1 103 ? 31.22397 -4.41309 5.63567 1.000 66.45707 103 VAL A CA 1
ATOM 745 C C . VAL A 1 103 ? 31.70510 -3.44577 4.56765 1.000 70.87644 103 VAL A C 1
ATOM 746 O O . VAL A 1 103 ? 32.66617 -3.71909 3.84101 1.000 76.36052 103 VAL A O 1
ATOM 750 N N . GLY A 1 104 ? 31.02278 -2.30639 4.48813 1.000 73.35762 104 GLY A N 1
ATOM 751 C CA . GLY A 1 104 ? 31.40492 -1.22643 3.59869 1.000 68.76154 104 GLY A CA 1
ATOM 752 C C . GLY A 1 104 ? 32.78359 -0.72209 3.97545 1.000 74.13877 104 GLY A C 1
ATOM 753 O O . GLY A 1 104 ? 33.58193 -0.38782 3.10693 1.000 76.39974 104 GLY A O 1
ATOM 754 N N . GLU A 1 105 ? 33.07419 -0.69089 5.27614 1.000 76.74579 105 GLU A N 1
ATOM 755 C CA . GLU A 1 105 ? 34.38268 -0.23776 5.75301 1.000 83.16442 105 GLU A CA 1
ATOM 756 C C . GLU A 1 105 ? 35.49738 -1.13320 5.25994 1.000 81.05390 105 GLU A C 1
ATOM 757 O O . GLU A 1 105 ? 36.46831 -0.66847 4.65404 1.000 74.03326 105 GLU A O 1
ATOM 763 N N . ALA A 1 106 ? 35.34095 -2.42437 5.53600 1.000 76.91881 106 ALA A N 1
ATOM 764 C CA . ALA A 1 106 ? 36.35953 -3.41453 5.22734 1.000 79.70545 106 ALA A CA 1
ATOM 765 C C . ALA A 1 106 ? 36.61530 -3.57860 3.72824 1.000 80.14460 106 ALA A C 1
ATOM 766 O O . ALA A 1 106 ? 37.75816 -3.78613 3.30718 1.000 83.51348 106 ALA A O 1
ATOM 768 N N . LEU A 1 107 ? 35.55880 -3.44109 2.92894 1.000 77.24349 107 LEU A N 1
ATOM 769 C CA . LEU A 1 107 ? 35.66326 -3.55022 1.47286 1.000 75.79207 107 LEU A CA 1
ATOM 770 C C . LEU A 1 107 ? 36.52998 -2.45878 0.85241 1.000 84.82168 107 LEU A C 1
ATOM 771 O O . LEU A 1 107 ? 37.34469 -2.72929 -0.02708 1.000 90.28176 107 LEU A O 1
ATOM 776 N N . TYR A 1 108 ? 36.37465 -1.23119 1.32702 1.000 80.98925 108 TYR A N 1
ATOM 777 C CA . TYR A 1 108 ? 37.14236 -0.11929 0.78135 1.000 85.59315 108 TYR A CA 1
ATOM 778 C C . TYR A 1 108 ? 38.48379 0.05633 1.46070 1.000 85.05814 108 TYR A C 1
ATOM 779 O O . TYR A 1 108 ? 39.43928 0.51081 0.82794 1.000 89.13380 108 TYR A O 1
ATOM 788 N N . ALA A 1 109 ? 38.54760 -0.29871 2.74182 1.000 87.84454 109 ALA A N 1
ATOM 789 C CA . ALA A 1 109 ? 39.79421 -0.23254 3.49403 1.000 86.09413 109 ALA A CA 1
ATOM 790 C C . ALA A 1 109 ? 40.86509 -1.04683 2.78197 1.000 81.70650 109 ALA A C 1
ATOM 791 O O . ALA A 1 109 ? 42.03530 -0.65610 2.74416 1.000 87.67265 109 ALA A O 1
ATOM 793 N N . SER A 1 110 ? 40.45162 -2.16968 2.19956 1.000 79.39703 110 SER A N 1
ATOM 794 C CA . SER A 1 110 ? 41.35438 -2.98741 1.40393 1.000 87.98619 110 SER A CA 1
ATOM 795 C C . SER A 1 110 ? 41.36122 -2.56116 -0.06569 1.000 94.23812 110 SER A C 1
ATOM 796 O O . SER A 1 110 ? 41.22786 -3.39461 -0.96542 1.000 94.34047 110 SER A O 1
ATOM 799 N N . LEU A 1 111 ? 41.50496 -1.25851 -0.29511 1.000 96.01729 111 LEU A N 1
ATOM 800 C CA . LEU A 1 111 ? 41.72462 -0.71325 -1.63153 1.000 92.88376 111 LEU A CA 1
ATOM 801 C C . LEU A 1 111 ? 42.57066 0.55151 -1.53208 1.000 94.40557 111 LEU A C 1
ATOM 802 O O . LEU A 1 111 ? 42.46467 1.44756 -2.36600 1.000 95.58583 111 LEU A O 1
ATOM 807 N N . LYS A 1 118 ? 35.36090 10.52141 -1.61515 1.000 87.18853 118 LYS A N 1
ATOM 808 C CA . LYS A 1 118 ? 34.08486 10.37271 -2.31146 1.000 89.52210 118 LYS A CA 1
ATOM 809 C C . LYS A 1 118 ? 34.29275 9.82446 -3.72739 1.000 86.40381 118 LYS A C 1
ATOM 810 O O . LYS A 1 118 ? 33.62572 8.87097 -4.14164 1.000 80.91261 118 LYS A O 1
ATOM 816 N N . ALA A 1 119 ? 35.23544 10.42449 -4.44841 1.000 90.05824 119 ALA A N 1
ATOM 817 C CA . ALA A 1 119 ? 35.47596 10.11574 -5.85303 1.000 81.76126 119 ALA A CA 1
ATOM 818 C C . ALA A 1 119 ? 35.87018 8.66163 -6.06811 1.000 82.48744 119 ALA A C 1
ATOM 819 O O . ALA A 1 119 ? 35.15262 7.90537 -6.72677 1.000 77.57914 119 ALA A O 1
ATOM 821 N N . GLY A 1 120 ? 37.01124 8.27208 -5.51143 1.000 86.15815 120 GLY A N 1
ATOM 822 C CA . GLY A 1 120 ? 37.48900 6.91012 -5.65655 1.000 90.88256 120 GLY A CA 1
ATOM 823 C C . GLY A 1 120 ? 36.46786 5.91209 -5.14610 1.000 86.38849 120 GLY A C 1
ATOM 824 O O . GLY A 1 120 ? 36.29013 4.83421 -5.72389 1.000 80.27894 120 GLY A O 1
ATOM 825 N N . ARG A 1 121 ? 35.79807 6.26780 -4.05506 1.000 84.72937 121 ARG A N 1
ATOM 826 C CA . ARG A 1 121 ? 34.75902 5.41664 -3.49546 1.000 85.53074 121 ARG A CA 1
ATOM 827 C C . ARG A 1 121 ? 33.70514 5.11126 -4.56482 1.000 84.68628 121 ARG A C 1
ATOM 828 O O . ARG A 1 121 ? 33.34049 3.95660 -4.78234 1.000 87.50734 121 ARG A O 1
ATOM 836 N N . ILE A 1 122 ? 33.22885 6.16600 -5.22393 1.000 89.91930 122 ILE A N 1
ATOM 837 C CA . ILE A 1 122 ? 32.28008 6.06022 -6.33534 1.000 81.20376 122 ILE A CA 1
ATOM 838 C C . ILE A 1 122 ? 32.80665 5.18039 -7.46542 1.000 72.77711 122 ILE A C 1
ATOM 839 O O . ILE A 1 122 ? 32.10563 4.30087 -7.96001 1.000 70.79238 122 ILE A O 1
ATOM 844 N N . ALA A 1 123 ? 34.05615 5.42889 -7.83927 1.000 73.90102 123 ALA A N 1
ATOM 845 C CA . ALA A 1 123 ? 34.72566 4.75384 -8.93939 1.000 76.18799 123 ALA A CA 1
ATOM 846 C C . ALA A 1 123 ? 34.72949 3.24831 -8.74187 1.000 77.77235 123 ALA A C 1
ATOM 847 O O . ALA A 1 123 ? 34.39793 2.49479 -9.65919 1.000 82.69090 123 ALA A O 1
ATOM 849 N N . GLN A 1 124 ? 35.09977 2.80875 -7.54462 1.000 73.62812 124 GLN A N 1
ATOM 850 C CA . GLN A 1 124 ? 35.11029 1.38134 -7.26341 1.000 75.48515 124 GLN A CA 1
ATOM 851 C C . GLN A 1 124 ? 33.70166 0.81112 -7.40738 1.000 71.58216 124 GLN A C 1
ATOM 852 O O . GLN A 1 124 ? 33.52781 -0.24772 -8.01401 1.000 69.42382 124 GLN A O 1
ATOM 858 N N . PHE A 1 125 ? 32.69167 1.52009 -6.90254 1.000 71.23656 125 PHE A N 1
ATOM 859 C CA . PHE A 1 125 ? 31.33317 0.96231 -6.90174 1.000 69.16971 125 PHE A CA 1
ATOM 860 C C . PHE A 1 125 ? 30.79559 0.70333 -8.30512 1.000 57.89746 125 PHE A C 1
ATOM 861 O O . PHE A 1 125 ? 30.07764 -0.26496 -8.53662 1.000 56.15635 125 PHE A O 1
ATOM 869 N N . GLN A 1 126 ? 31.19324 1.54206 -9.24784 1.000 61.99680 126 GLN A N 1
ATOM 870 C CA . GLN A 1 126 ? 30.75805 1.39624 -10.62875 1.000 62.77106 126 GLN A CA 1
ATOM 871 C C . GLN A 1 126 ? 31.28606 0.11378 -11.27156 1.000 62.10494 126 GLN A C 1
ATOM 872 O O . GLN A 1 126 ? 30.73192 -0.36341 -12.25794 1.000 61.99746 126 GLN A O 1
ATOM 878 N N . GLN A 1 127 ? 32.33672 -0.45583 -10.69001 1.000 66.97207 127 GLN A N 1
ATOM 879 C CA . GLN A 1 127 ? 32.89788 -1.71597 -11.16333 1.000 61.90943 127 GLN A CA 1
ATOM 880 C C . GLN A 1 127 ? 31.84367 -2.81660 -11.09614 1.000 57.32379 127 GLN A C 1
ATOM 881 O O . GLN A 1 127 ? 31.92868 -3.80974 -11.82047 1.000 55.94838 127 GLN A O 1
ATOM 887 N N . ASN A 1 128 ? 30.84469 -2.62478 -10.23344 1.000 57.01383 128 ASN A N 1
ATOM 888 C CA . ASN A 1 128 ? 29.71989 -3.56009 -10.11371 1.000 55.00431 128 ASN A CA 1
ATOM 889 C C . ASN A 1 128 ? 29.12561 -3.83142 -11.48866 1.000 51.20945 128 ASN A C 1
ATOM 890 O O . ASN A 1 128 ? 28.75422 -4.95719 -11.82487 1.000 50.17458 128 ASN A O 1
ATOM 895 N N . TYR A 1 129 ? 29.02167 -2.77631 -12.28082 1.000 52.26970 129 TYR A N 1
ATOM 896 C CA . TYR A 1 129 ? 28.32909 -2.87413 -13.55097 1.000 52.56307 129 TYR A CA 1
ATOM 897 C C . TYR A 1 129 ? 29.22780 -3.44035 -14.65853 1.000 51.01829 129 TYR A C 1
ATOM 898 O O . TYR A 1 129 ? 28.80684 -3.54272 -15.81257 1.000 43.48645 129 TYR A O 1
ATOM 907 N N . ARG A 1 130 ? 30.43539 -3.86411 -14.28026 1.000 44.79991 130 ARG A N 1
ATOM 908 C CA . ARG A 1 130 ? 31.23526 -4.74082 -15.12466 1.000 52.62617 130 ARG A CA 1
ATOM 909 C C . ARG A 1 130 ? 31.43315 -6.10660 -14.45715 1.000 53.90358 130 ARG A C 1
ATOM 910 O O . ARG A 1 130 ? 32.30730 -6.87559 -14.85144 1.000 50.22142 130 ARG A O 1
ATOM 918 N N . GLY A 1 131 ? 30.59003 -6.42721 -13.48021 1.000 51.07033 131 GLY A N 1
ATOM 919 C CA . GLY A 1 131 ? 30.65888 -7.71728 -12.81872 1.000 45.91122 131 GLY A CA 1
ATOM 920 C C . GLY A 1 131 ? 32.01678 -7.91088 -12.16334 1.000 50.26815 131 GLY A C 1
ATOM 921 O O . GLY A 1 131 ? 32.47036 -9.03451 -11.94122 1.000 51.85317 131 GLY A O 1
ATOM 922 N N . PHE A 1 132 ? 32.66450 -6.79362 -11.85077 1.000 47.55853 132 PHE A N 1
ATOM 923 C CA . PHE A 1 132 ? 33.99975 -6.80254 -11.26513 1.000 51.37911 132 PHE A CA 1
ATOM 924 C C . PHE A 1 132 ? 34.95972 -7.57973 -12.14421 1.000 50.97227 132 PHE A C 1
ATOM 925 O O . PHE A 1 132 ? 35.90092 -8.18606 -11.63912 1.000 54.56613 132 PHE A O 1
ATOM 933 N N . GLY A 1 133 ? 34.68843 -7.60545 -13.44968 1.000 47.21294 133 GLY A N 1
ATOM 934 C CA . GLY A 1 133 ? 35.57511 -8.25596 -14.39333 1.000 50.59971 133 GLY A CA 1
ATOM 935 C C . GLY A 1 133 ? 35.32516 -9.73451 -14.60252 1.000 55.20975 133 GLY A C 1
ATOM 936 O O . GLY A 1 133 ? 36.11315 -10.42059 -15.25086 1.000 61.55326 133 GLY A O 1
ATOM 937 N N . ALA A 1 134 ? 34.23890 -10.23644 -14.03912 1.000 50.70161 134 ALA A N 1
ATOM 938 C CA . ALA A 1 134 ? 33.85663 -11.62466 -14.25110 1.000 54.57932 134 ALA A CA 1
ATOM 939 C C . ALA A 1 134 ? 33.46587 -11.84865 -15.71120 1.000 54.85577 134 ALA A C 1
ATOM 940 O O . ALA A 1 134 ? 32.82833 -10.99046 -16.32995 1.000 50.60577 134 ALA A O 1
ATOM 942 N N . PRO A 1 135 ? 33.85741 -13.00328 -16.26813 1.000 49.90674 135 PRO A N 1
ATOM 943 C CA . PRO A 1 135 ? 33.58387 -13.35725 -17.66967 1.000 50.09556 135 PRO A CA 1
ATOM 944 C C . PRO A 1 135 ? 32.14270 -13.79253 -17.92405 1.000 49.05045 135 PRO A C 1
ATOM 945 O O . PRO A 1 135 ? 31.69085 -13.75664 -19.06595 1.000 49.31331 135 PRO A O 1
ATOM 949 N N . VAL A 1 136 ? 31.44442 -14.18899 -16.86932 1.000 39.22631 136 VAL A N 1
ATOM 950 C CA . VAL A 1 136 ? 30.08993 -14.72947 -16.96727 1.000 49.33179 136 VAL A CA 1
ATOM 951 C C . VAL A 1 136 ? 29.16655 -13.99660 -16.00908 1.000 48.33765 136 VAL A C 1
ATOM 952 O O . VAL A 1 136 ? 29.56814 -13.67440 -14.89229 1.000 48.94746 136 VAL A O 1
ATOM 956 N N . MET A 1 137 ? 27.94933 -13.69426 -16.44229 1.000 44.30701 137 MET A N 1
ATOM 957 C CA . MET A 1 137 ? 26.97541 -13.07555 -15.54378 1.000 36.32691 137 MET A CA 1
ATOM 958 C C . MET A 1 137 ? 25.63744 -13.80757 -15.62374 1.000 40.61275 137 MET A C 1
ATOM 959 O O . MET A 1 137 ? 25.07656 -13.97374 -16.71209 1.000 42.24298 137 MET A O 1
ATOM 964 N N . LEU A 1 138 ? 25.14777 -14.25910 -14.47110 1.000 36.43668 138 LEU A N 1
ATOM 965 C CA . LEU A 1 138 ? 23.83833 -14.90810 -14.36200 1.000 30.36197 138 LEU A CA 1
ATOM 966 C C . LEU A 1 138 ? 22.82683 -13.92567 -13.83702 1.000 29.27025 138 LEU A C 1
ATOM 967 O O . LEU A 1 138 ? 23.00811 -13.34933 -12.75487 1.000 35.97376 138 LEU A O 1
ATOM 972 N N . PHE A 1 139 ? 21.72467 -13.79910 -14.55274 1.000 32.47524 139 PHE A N 1
ATOM 973 C CA . PHE A 1 139 ? 20.63319 -12.96139 -14.09584 1.000 29.68176 139 PHE A CA 1
ATOM 974 C C . PHE A 1 139 ? 19.49771 -13.85350 -13.64603 1.000 35.50617 139 PHE A C 1
ATOM 975 O O . PHE A 1 139 ? 18.92790 -14.62706 -14.43840 1.000 31.99391 139 PHE A O 1
ATOM 983 N N . LEU A 1 140 ? 19.19192 -13.74629 -12.35937 1.000 24.54297 140 LEU A N 1
ATOM 984 C CA . LEU A 1 140 ? 18.17515 -14.57777 -11.72513 1.000 32.55675 140 LEU A CA 1
ATOM 985 C C . LEU A 1 140 ? 16.86940 -13.83901 -11.72135 1.000 32.97963 140 LEU A C 1
ATOM 986 O O . LEU A 1 140 ? 16.78591 -12.72171 -11.21288 1.000 39.09205 140 LEU A O 1
ATOM 991 N N . HIS A 1 141 ? 15.85057 -14.43480 -12.32979 1.000 32.96420 141 HIS A N 1
ATOM 992 C CA . HIS A 1 141 ? 14.56225 -13.77329 -12.39296 1.000 32.84476 141 HIS A CA 1
ATOM 993 C C . HIS A 1 141 ? 13.42137 -14.76393 -12.23421 1.000 38.50496 141 HIS A C 1
ATOM 994 O O . HIS A 1 141 ? 13.64852 -15.97868 -12.19103 1.000 35.96099 141 HIS A O 1
ATOM 1001 N N . CYS A 1 142 ? 12.20193 -14.24004 -12.13660 1.000 29.91801 142 CYS A N 1
ATOM 1002 C CA . CYS A 1 142 ? 11.02501 -15.08405 -11.96452 1.000 33.85514 142 CYS A CA 1
ATOM 1003 C C . CYS A 1 142 ? 9.77616 -14.35296 -12.43292 1.000 36.93444 142 CYS A C 1
ATOM 1004 O O . CYS A 1 142 ? 9.80166 -13.14893 -12.71521 1.000 35.27101 142 CYS A O 1
ATOM 1007 N N . SER A 1 143 ? 8.67783 -15.08621 -12.51455 1.000 39.29766 143 SER A N 1
ATOM 1008 C CA . SER A 1 143 ? 7.40719 -14.47830 -12.86730 1.000 40.73105 143 SER A CA 1
ATOM 1009 C C . SER A 1 143 ? 6.98820 -13.47335 -11.80701 1.000 42.49947 143 SER A C 1
ATOM 1010 O O . SER A 1 143 ? 7.24822 -13.68466 -10.62600 1.000 34.67518 143 SER A O 1
ATOM 1013 N N . ARG A 1 144 ? 6.33208 -12.39455 -12.22803 1.000 43.15156 144 ARG A N 1
ATOM 1014 C CA . ARG A 1 144 ? 5.81330 -11.39211 -11.29209 1.000 45.06497 144 ARG A CA 1
ATOM 1015 C C . ARG A 1 144 ? 4.66725 -11.88375 -10.41567 1.000 50.01319 144 ARG A C 1
ATOM 1016 O O . ARG A 1 144 ? 4.23228 -11.16130 -9.51966 1.000 55.08746 144 ARG A O 1
ATOM 1024 N N . ILE A 1 145 ? 4.14067 -13.07412 -10.69170 1.000 42.92172 145 ILE A N 1
ATOM 1025 C CA . ILE A 1 145 ? 3.12243 -13.63581 -9.80678 1.000 48.14108 145 ILE A CA 1
ATOM 1026 C C . ILE A 1 145 ? 3.76264 -14.10132 -8.49668 1.000 42.21790 145 ILE A C 1
ATOM 1027 O O . ILE A 1 145 ? 3.09606 -14.21424 -7.47389 1.000 43.87342 145 ILE A O 1
ATOM 1032 N N . MET A 1 146 ? 5.06355 -14.35827 -8.52392 1.000 36.88006 146 MET A N 1
ATOM 1033 C CA . MET A 1 146 ? 5.73494 -14.92904 -7.35202 1.000 30.48756 146 MET A CA 1
ATOM 1034 C C . MET A 1 146 ? 5.71436 -13.98016 -6.13867 1.000 35.39812 146 MET A C 1
ATOM 1035 O O . MET A 1 146 ? 5.81672 -12.77067 -6.27896 1.000 34.25257 146 MET A O 1
ATOM 1040 N N . GLY A 1 147 ? 5.55938 -14.53158 -4.94107 1.000 32.26873 147 GLY A N 1
ATOM 1041 C CA . GLY A 1 147 ? 5.51706 -13.70424 -3.75316 1.000 32.55618 147 GLY A CA 1
ATOM 1042 C C . GLY A 1 147 ? 6.79373 -13.85978 -2.93787 1.000 38.88425 147 GLY A C 1
ATOM 1043 O O . GLY A 1 147 ? 7.70761 -14.57831 -3.33806 1.000 37.00223 147 GLY A O 1
ATOM 1044 N N . PRO A 1 148 ? 6.86397 -13.17340 -1.78674 1.000 35.56725 148 PRO A N 1
ATOM 1045 C CA . PRO A 1 148 ? 8.00417 -13.24429 -0.86550 1.000 29.82082 148 PRO A CA 1
ATOM 1046 C C . PRO A 1 148 ? 8.47174 -14.68892 -0.53078 1.000 34.15127 148 PRO A C 1
ATOM 1047 O O . PRO A 1 148 ? 9.67038 -14.94810 -0.61599 1.000 29.83978 148 PRO A O 1
ATOM 1051 N N . PRO A 1 149 ? 7.55397 -15.62143 -0.19227 1.000 27.60262 149 PRO A N 1
ATOM 1052 C CA . PRO A 1 149 ? 8.08182 -16.97774 0.00309 1.000 27.74669 149 PRO A CA 1
ATOM 1053 C C . PRO A 1 149 ? 8.74918 -17.55743 -1.25749 1.000 32.90634 149 PRO A C 1
ATOM 1054 O O . PRO A 1 149 ? 9.63812 -18.39901 -1.13754 1.000 32.80235 149 PRO A O 1
ATOM 1058 N N . GLN A 1 150 ? 8.28387 -17.18231 -2.45062 1.000 26.87447 150 GLN A N 1
ATOM 1059 C CA . GLN A 1 150 ? 8.95150 -17.69137 -3.64052 1.000 29.12144 150 GLN A CA 1
ATOM 1060 C C . GLN A 1 150 ? 10.31619 -17.01864 -3.80250 1.000 28.26863 150 GLN A C 1
ATOM 1061 O O . GLN A 1 150 ? 11.25695 -17.60722 -4.32332 1.000 26.42835 150 GLN A O 1
ATOM 1067 N N . TRP A 1 151 ? 10.41607 -15.77587 -3.35762 1.000 26.73311 151 TRP A N 1
ATOM 1068 C CA . TRP A 1 151 ? 11.70044 -15.12907 -3.34967 1.000 23.16370 151 TRP A CA 1
ATOM 1069 C C . TRP A 1 151 ? 12.65365 -15.85507 -2.42076 1.000 27.57929 151 TRP A C 1
ATOM 1070 O O . TRP A 1 151 ? 13.82420 -15.98000 -2.73836 1.000 27.10654 151 TRP A O 1
ATOM 1081 N N . ALA A 1 152 ? 12.16239 -16.38445 -1.29944 1.000 27.28852 152 ALA A N 1
ATOM 1082 C CA . ALA A 1 152 ? 13.06101 -17.14458 -0.42533 1.000 26.05299 152 ALA A CA 1
ATOM 1083 C C . ALA A 1 152 ? 13.52546 -18.42481 -1.13467 1.000 26.12543 152 ALA A C 1
ATOM 1084 O O . ALA A 1 152 ? 14.68967 -18.80390 -1.01353 1.000 23.52520 152 ALA A O 1
ATOM 1086 N N . ASP A 1 153 ? 12.62549 -19.05980 -1.89632 1.000 22.25308 153 ASP A N 1
ATOM 1087 C CA . ASP A 1 153 ? 12.96728 -20.22640 -2.71981 1.000 24.81135 153 ASP A CA 1
ATOM 1088 C C . ASP A 1 153 ? 14.11654 -19.88987 -3.65892 1.000 25.30039 153 ASP A C 1
ATOM 1089 O O . ASP A 1 153 ? 15.02189 -20.68502 -3.84718 1.000 19.94916 153 ASP A O 1
ATOM 1094 N N . MET A 1 154 ? 14.08417 -18.70350 -4.25539 1.000 24.79189 154 MET A N 1
ATOM 1095 C CA . MET A 1 154 ? 15.17369 -18.31931 -5.15095 1.000 23.84022 154 MET A CA 1
ATOM 1096 C C . MET A 1 154 ? 16.52168 -18.23069 -4.41033 1.000 23.58452 154 MET A C 1
ATOM 1097 O O . MET A 1 154 ? 17.57125 -18.64007 -4.94854 1.000 24.71007 154 MET A O 1
ATOM 1102 N N . GLY A 1 155 ? 16.49067 -17.67326 -3.20346 1.000 22.93453 155 GLY A N 1
ATOM 1103 C CA . GLY A 1 155 ? 17.69254 -17.58613 -2.37092 1.000 19.37291 155 GLY A CA 1
ATOM 1104 C C . GLY A 1 155 ? 18.25161 -18.97040 -2.10575 1.000 23.57123 155 GLY A C 1
ATOM 1105 O O . GLY A 1 155 ? 19.45888 -19.21114 -2.16702 1.000 25.54764 155 GLY A O 1
ATOM 1106 N N . MET A 1 156 ? 17.35514 -19.90455 -1.84450 1.000 23.19485 156 MET A N 1
ATOM 1107 C CA . MET A 1 156 ? 17.76938 -21.28119 -1.57675 1.000 23.06838 156 MET A CA 1
ATOM 1108 C C . MET A 1 156 ? 18.52881 -21.80129 -2.77364 1.000 24.53096 156 MET A C 1
ATOM 1109 O O . MET A 1 156 ? 19.60193 -22.39360 -2.63309 1.000 22.78690 156 MET A O 1
ATOM 1114 N N . TRP A 1 157 ? 17.97664 -21.57231 -3.95690 1.000 21.95952 157 TRP A N 1
ATOM 1115 C CA . TRP A 1 157 ? 18.66006 -21.98501 -5.20266 1.000 18.61668 157 TRP A CA 1
ATOM 1116 C C . TRP A 1 157 ? 19.97883 -21.26293 -5.40551 1.000 20.60296 157 TRP A C 1
ATOM 1117 O O . TRP A 1 157 ? 21.01238 -21.87862 -5.67050 1.000 19.07972 157 TRP A O 1
ATOM 1128 N N . LEU A 1 158 ? 19.94067 -19.94401 -5.28048 1.000 19.76185 158 LEU A N 1
ATOM 1129 C CA . LEU A 1 158 ? 21.13179 -19.13637 -5.49230 1.000 18.65913 158 LEU A CA 1
ATOM 1130 C C . LEU A 1 158 ? 22.27920 -19.54853 -4.58765 1.000 26.67961 158 LEU A C 1
ATOM 1131 O O . LEU A 1 158 ? 23.41898 -19.66456 -5.03463 1.000 27.99792 158 LEU A O 1
ATOM 1136 N N . GLN A 1 159 ? 22.00026 -19.72724 -3.28877 1.000 28.88127 159 GLN A N 1
ATOM 1137 C CA . GLN A 1 159 ? 23.05047 -20.19605 -2.38501 1.000 27.88239 159 GLN A CA 1
ATOM 1138 C C . GLN A 1 159 ? 23.54821 -21.59169 -2.78306 1.000 28.74823 159 GLN A C 1
ATOM 1139 O O . GLN A 1 159 ? 24.71665 -21.91622 -2.61354 1.000 30.61412 159 GLN A O 1
ATOM 1145 N N . SER A 1 160 ? 22.66208 -22.43683 -3.29181 1.000 24.76117 160 SER A N 1
ATOM 1146 C CA . SER A 1 160 ? 23.14204 -23.72368 -3.81551 1.000 27.06359 160 SER A CA 1
ATOM 1147 C C . SER A 1 160 ? 24.18408 -23.50216 -4.90858 1.000 32.43600 160 SER A C 1
ATOM 1148 O O . SER A 1 160 ? 25.27227 -24.12038 -4.89902 1.000 25.38446 160 SER A O 1
ATOM 1151 N N . VAL A 1 161 ? 23.87968 -22.60252 -5.84507 1.000 24.86850 161 VAL A N 1
ATOM 1152 C CA . VAL A 1 161 ? 24.82761 -22.34547 -6.93638 1.000 24.47337 161 VAL A CA 1
ATOM 1153 C C . VAL A 1 161 ? 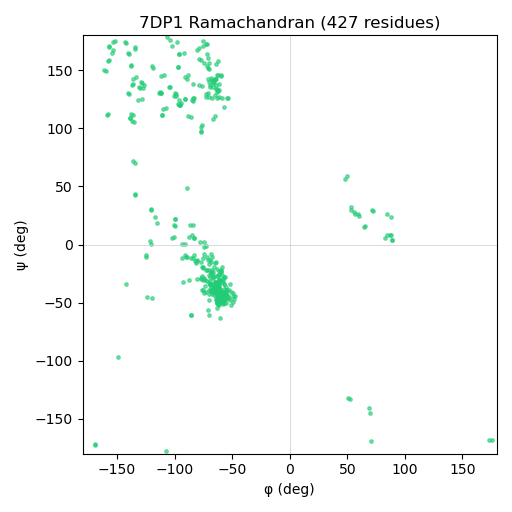26.16632 -21.81165 -6.42304 1.000 28.37600 161 VAL A C 1
ATOM 1154 O O . VAL A 1 161 ? 27.23656 -22.29144 -6.79404 1.000 34.45139 161 VAL A O 1
ATOM 1158 N N . MET A 1 162 ? 26.10083 -20.83181 -5.53406 1.000 28.38523 162 MET A N 1
ATOM 1159 C CA . MET A 1 162 ? 27.30648 -20.19313 -5.03391 1.000 33.23529 162 MET A CA 1
ATOM 1160 C C . MET A 1 162 ? 28.21321 -21.19354 -4.29923 1.000 36.36134 162 MET A C 1
ATOM 1161 O O . MET A 1 162 ? 29.43256 -21.15766 -4.42199 1.000 34.84315 162 MET A O 1
ATOM 1166 N N . LEU A 1 163 ? 27.60765 -22.08826 -3.52305 1.000 31.48534 163 LEU A N 1
ATOM 1167 C CA . LEU A 1 163 ? 28.39711 -23.11741 -2.85105 1.000 32.13241 163 LEU A CA 1
ATOM 1168 C C . LEU A 1 163 ? 29.00127 -24.12152 -3.82101 1.000 34.60884 163 LEU A C 1
ATOM 1169 O O . LEU A 1 163 ? 30.14917 -24.51401 -3.65092 1.000 40.45849 163 LEU A O 1
ATOM 1174 N N . LEU A 1 164 ? 28.23791 -24.52182 -4.84257 1.000 28.55860 164 LEU A N 1
ATOM 1175 C CA . LEU A 1 164 ? 28.75319 -25.46503 -5.84298 1.000 37.24497 164 LEU A CA 1
ATOM 1176 C C . LEU A 1 164 ? 29.93218 -24.88760 -6.62470 1.000 45.85067 164 LEU A C 1
ATOM 1177 O O . LEU A 1 164 ? 30.85547 -25.61409 -7.01099 1.000 45.27638 164 LEU A O 1
ATOM 1182 N N . LEU A 1 165 ? 29.88540 -23.58259 -6.87303 1.000 39.65253 165 LEU A N 1
ATOM 1183 C CA . LEU A 1 165 ? 30.96731 -22.91205 -7.57742 1.000 41.11594 165 LEU A CA 1
ATOM 1184 C C . LEU A 1 165 ? 32.25396 -23.02617 -6.78905 1.000 41.58736 165 LEU A C 1
ATOM 1185 O O . LEU A 1 165 ? 33.28411 -23.45357 -7.30642 1.000 43.66172 165 LEU A O 1
ATOM 1190 N N . VAL A 1 166 ? 32.16973 -22.64808 -5.51644 1.000 48.67598 166 VAL A N 1
ATOM 1191 C CA . VAL A 1 166 ? 33.29642 -22.69831 -4.58918 1.000 38.80815 166 VAL A CA 1
ATOM 1192 C C . VAL A 1 166 ? 33.89147 -24.09196 -4.53967 1.000 40.75389 166 VAL A C 1
ATOM 1193 O O . VAL A 1 166 ? 35.12603 -24.26614 -4.60612 1.000 48.87879 166 VAL A O 1
ATOM 1197 N N . GLU A 1 167 ? 33.00976 -25.07912 -4.43822 1.000 36.76625 167 GLU A N 1
ATOM 1198 C CA . GLU A 1 167 ? 33.41132 -26.48729 -4.44496 1.000 47.07601 167 GLU A CA 1
ATOM 1199 C C . GLU A 1 167 ? 34.18769 -26.85142 -5.70666 1.000 49.30390 167 GLU A C 1
ATOM 1200 O O . GLU A 1 167 ? 35.09233 -27.68992 -5.66148 1.000 53.29490 167 GLU A O 1
ATOM 1206 N N . HIS A 1 168 ? 33.84016 -26.23871 -6.83374 1.000 46.29240 168 HIS A N 1
ATOM 1207 C CA . HIS A 1 168 ? 34.52245 -26.58542 -8.07937 1.000 52.19069 168 HIS A CA 1
ATOM 1208 C C . HIS A 1 168 ? 35.60078 -25.57094 -8.46454 1.000 57.24081 168 HIS A C 1
ATOM 1209 O O . HIS A 1 168 ? 36.07135 -25.55666 -9.59523 1.000 55.89566 168 HIS A O 1
ATOM 1216 N N . GLY A 1 169 ? 36.01406 -24.74401 -7.51524 1.000 56.69803 169 GLY A N 1
ATOM 1217 C CA . GLY A 1 169 ? 37.11349 -23.83361 -7.76232 1.000 51.85532 169 GLY A CA 1
ATOM 1218 C C . GLY A 1 169 ? 36.72341 -22.52707 -8.43245 1.000 51.93443 169 GLY A C 1
ATOM 1219 O O . GLY A 1 169 ? 37.59596 -21.74406 -8.81004 1.000 47.70674 169 GLY A O 1
ATOM 1220 N N . LEU A 1 170 ? 35.42676 -22.26618 -8.57788 1.000 50.21919 170 LEU A N 1
ATOM 1221 C CA . LEU A 1 170 ? 35.00995 -20.99356 -9.16148 1.000 47.08333 170 LEU A CA 1
ATOM 1222 C C . LEU A 1 170 ? 34.54251 -20.07763 -8.05516 1.000 48.73421 170 LEU A C 1
ATOM 1223 O O . LEU A 1 170 ? 34.35494 -20.51675 -6.92079 1.000 44.46883 170 LEU A O 1
ATOM 1228 N N . ALA A 1 171 ? 34.30735 -18.81506 -8.38815 1.000 39.21450 171 ALA A N 1
ATOM 1229 C CA . ALA A 1 171 ? 33.86959 -17.87110 -7.37998 1.000 41.57304 171 ALA A CA 1
ATOM 1230 C C . ALA A 1 171 ? 32.71773 -17.07505 -7.92795 1.000 45.44356 171 ALA A C 1
ATOM 1231 O O . ALA A 1 171 ? 32.43170 -17.13918 -9.13046 1.000 39.99982 171 ALA A O 1
ATOM 1233 N N . SER A 1 172 ? 32.06954 -16.30977 -7.05619 1.000 32.61606 172 SER A N 1
ATOM 1234 C CA . SER A 1 172 ? 30.99204 -15.45694 -7.50939 1.000 37.18674 172 SER A CA 1
ATOM 1235 C C . SER A 1 172 ? 30.75692 -14.23439 -6.64168 1.000 37.43599 172 SER A C 1
ATOM 1236 O O . SER A 1 172 ? 31.29223 -14.10694 -5.53962 1.000 39.70403 172 SER A O 1
ATOM 1239 N N . CYS A 1 173 ? 29.95619 -13.32538 -7.17871 1.000 41.50882 173 CYS A N 1
ATOM 1240 C CA . CYS A 1 173 ? 29.46886 -12.18104 -6.44238 1.000 37.37451 173 CYS A CA 1
ATOM 1241 C C . CYS A 1 173 ? 27.99575 -12.02355 -6.74586 1.000 37.15011 173 CYS A C 1
ATOM 1242 O O . CYS A 1 173 ? 27.64185 -11.69688 -7.87300 1.000 36.96915 173 CYS A O 1
ATOM 1245 N N . PRO A 1 174 ? 27.12427 -12.27193 -5.75673 1.000 35.49799 174 PRO A N 1
ATOM 1246 C CA . PRO A 1 174 ? 25.71514 -11.92632 -5.96461 1.000 32.28538 174 PRO A CA 1
ATOM 1247 C C . PRO A 1 174 ? 25.59963 -10.40822 -6.07810 1.000 35.19792 174 PRO A C 1
ATOM 1248 O O . PRO A 1 174 ? 26.32313 -9.69792 -5.38597 1.000 39.51050 174 PRO A O 1
ATOM 1252 N N . GLN A 1 175 ? 24.76193 -9.91518 -6.98299 1.000 31.39317 175 GLN A N 1
ATOM 1253 C CA . GLN A 1 175 ? 24.68367 -8.46989 -7.23592 1.000 33.14354 175 GLN A CA 1
ATOM 1254 C C . GLN A 1 175 ? 23.26441 -7.96860 -7.41934 1.000 36.80216 175 GLN A C 1
ATOM 1255 O O . GLN A 1 175 ? 22.66058 -8.20674 -8.45814 1.000 36.90676 175 GLN A O 1
ATOM 1261 N N . GLU A 1 176 ? 22.75179 -7.22463 -6.44668 1.000 28.91278 176 GLU A N 1
ATOM 1262 C CA . GLU A 1 176 ? 21.43314 -6.61959 -6.59340 1.000 34.33873 176 GLU A CA 1
ATOM 1263 C C . GLU A 1 176 ? 21.49833 -5.31377 -7.36713 1.000 32.71894 176 GLU A C 1
ATOM 1264 O O . GLU A 1 176 ? 20.46609 -4.72799 -7.70613 1.000 37.45193 176 GLU A O 1
ATOM 1270 N N . CYS A 1 177 ? 22.71059 -4.83916 -7.62435 1.000 33.78673 177 CYS A N 1
ATOM 1271 C CA . CYS A 1 177 ? 22.87834 -3.54975 -8.29457 1.000 39.24370 177 CYS A CA 1
ATOM 1272 C C . CYS A 1 177 ? 22.18123 -3.50812 -9.66439 1.000 39.99355 177 CYS A C 1
ATOM 1273 O O . CYS A 1 177 ? 21.72222 -2.45520 -10.10709 1.000 38.37652 177 CYS A O 1
ATOM 1276 N N . TRP A 1 178 ? 22.08029 -4.66682 -10.31347 1.000 44.13761 178 TRP A N 1
ATOM 1277 C CA . TRP A 1 178 ? 21.43811 -4.77025 -11.62697 1.000 42.45022 178 TRP A CA 1
ATOM 1278 C C . TRP A 1 178 ? 19.93823 -4.47349 -11.56213 1.000 41.74458 178 TRP A C 1
ATOM 1279 O O . TRP A 1 178 ? 19.33646 -4.01773 -12.54230 1.000 34.73136 178 TRP A O 1
ATOM 1290 N N . ALA A 1 179 ? 19.32834 -4.72696 -10.40644 1.000 35.15851 179 ALA A N 1
ATOM 1291 C CA . ALA A 1 179 ? 17.90894 -4.44602 -10.25423 1.000 32.42228 179 ALA A CA 1
ATOM 1292 C C . ALA A 1 179 ? 17.62666 -2.93936 -10.27643 1.000 36.28424 179 ALA A C 1
ATOM 1293 O O . ALA A 1 179 ? 16.48102 -2.53236 -10.44654 1.000 46.81783 179 ALA A O 1
ATOM 1295 N N . MET A 1 180 ? 18.66540 -2.11900 -10.11649 1.000 36.74160 180 MET A N 1
ATOM 1296 C CA . MET A 1 180 ? 18.55277 -0.65959 -10.31076 1.000 38.47927 180 MET A CA 1
ATOM 1297 C C . MET A 1 180 ? 18.18110 -0.25425 -11.73071 1.000 38.06586 180 MET A C 1
ATOM 1298 O O . MET A 1 180 ? 17.72728 0.86389 -11.95583 1.000 43.18315 180 MET A O 1
ATOM 1303 N N . TYR A 1 181 ? 18.41545 -1.14500 -12.68907 1.000 43.40131 181 TYR A N 1
ATOM 1304 C CA . TYR A 1 181 ? 18.09786 -0.86157 -14.09285 1.000 48.88097 181 TYR A CA 1
ATOM 1305 C C . TYR A 1 181 ? 17.39803 -2.06700 -14.69698 1.000 45.86548 181 TYR A C 1
ATOM 1306 O O . TYR A 1 181 ? 17.70304 -2.44699 -15.82850 1.000 42.49974 181 TYR A O 1
ATOM 1315 N N . GLY A 1 182 ? 16.47463 -2.65428 -13.93636 1.000 40.63232 182 GLY A N 1
ATOM 1316 C CA . GLY A 1 182 ? 15.81162 -3.88853 -14.31996 1.000 38.84308 182 GLY A CA 1
ATOM 1317 C C . GLY A 1 182 ? 15.26135 -3.88718 -15.73845 1.000 44.52972 182 GLY A C 1
ATOM 1318 O O . GLY A 1 182 ? 15.52309 -4.81390 -16.51178 1.000 41.22750 182 GLY A O 1
ATOM 1319 N N . ALA A 1 183 ? 14.51788 -2.83764 -16.08064 1.000 40.33836 183 ALA A N 1
ATOM 1320 C CA . ALA A 1 183 ? 13.85347 -2.74800 -17.38020 1.000 42.56393 183 ALA A CA 1
ATOM 1321 C C . ALA A 1 183 ? 14.84546 -2.81222 -18.52834 1.000 49.61077 183 ALA A C 1
ATOM 1322 O O . ALA A 1 183 ? 14.59895 -3.48903 -19.52311 1.000 48.25698 183 ALA A O 1
ATOM 1324 N N . THR A 1 184 ? 15.96032 -2.10048 -18.39115 1.000 55.20700 184 THR A N 1
ATOM 1325 C CA . THR A 1 184 ? 17.01628 -2.13364 -19.39986 1.000 54.45236 184 THR A CA 1
ATOM 1326 C C . THR A 1 184 ? 17.61503 -3.53368 -19.51423 1.000 48.79710 184 THR A C 1
ATOM 1327 O O . THR A 1 184 ? 17.75448 -4.06874 -20.60418 1.000 42.02616 184 THR A O 1
ATOM 1331 N N . VAL A 1 185 ? 17.98348 -4.11209 -18.37986 1.000 41.65170 185 VAL A N 1
ATOM 1332 C CA . VAL A 1 185 ? 18.55144 -5.45754 -18.37159 1.000 45.17141 185 VAL A CA 1
ATOM 1333 C C . VAL A 1 185 ? 17.58198 -6.44667 -19.02272 1.000 46.22751 185 VAL A C 1
ATOM 1334 O O . VAL A 1 185 ? 17.96701 -7.19002 -19.93073 1.000 41.09395 185 VAL A O 1
ATOM 1338 N N . ARG A 1 186 ? 16.32520 -6.42439 -18.58255 1.000 42.60393 186 ARG A N 1
ATOM 1339 C CA . ARG A 1 186 ? 15.30098 -7.29824 -19.14492 1.000 39.58440 186 ARG A CA 1
ATOM 1340 C C . ARG A 1 186 ? 15.20175 -7.07701 -20.64321 1.000 43.19193 186 ARG A C 1
ATOM 1341 O O . ARG A 1 186 ? 15.03013 -8.03160 -21.39587 1.000 44.38777 186 ARG A O 1
ATOM 1349 N N . ALA A 1 187 ? 15.27357 -5.81970 -21.07525 1.000 39.73209 187 ALA A N 1
ATOM 1350 C CA . ALA A 1 187 ? 15.24012 -5.53827 -22.50143 1.000 42.31450 187 ALA A CA 1
ATOM 1351 C C . ALA A 1 187 ? 16.41108 -6.19733 -23.24116 1.000 52.81053 187 ALA A C 1
ATOM 1352 O O . ALA A 1 187 ? 16.20681 -6.89382 -24.23816 1.000 58.20702 187 ALA A O 1
ATOM 1354 N N . GLU A 1 188 ? 17.62958 -6.01683 -22.73717 1.000 47.57341 188 GLU A N 1
ATOM 1355 C CA . GLU A 1 188 ? 18.81475 -6.51334 -23.44309 1.000 46.08818 188 GLU A CA 1
ATOM 1356 C C . GLU A 1 188 ? 18.89440 -8.03470 -23.47180 1.000 51.99675 188 GLU A C 1
ATOM 1357 O O . GLU A 1 188 ? 19.52975 -8.62148 -24.35252 1.000 54.39872 188 GLU A O 1
ATOM 1363 N N . LEU A 1 189 ? 18.23383 -8.65790 -22.50903 1.000 48.29441 189 LEU A N 1
ATOM 1364 C CA . LEU A 1 189 ? 18.17683 -10.10293 -22.40314 1.000 49.70688 189 LEU A CA 1
ATOM 1365 C C . LEU A 1 189 ? 16.95779 -10.60752 -23.18337 1.000 50.68039 189 LEU A C 1
ATOM 1366 O O . LEU A 1 189 ? 16.78231 -11.81150 -23.39298 1.000 51.10983 189 LEU A O 1
ATOM 1371 N N . GLY A 1 190 ? 16.10397 -9.67249 -23.58820 1.000 51.01167 190 GLY A N 1
ATOM 1372 C CA . GLY A 1 190 ? 14.88114 -10.01229 -24.29011 1.000 53.20260 190 GLY A CA 1
ATOM 1373 C C . GLY A 1 190 ? 13.83340 -10.67343 -23.40765 1.000 52.91049 190 GLY A C 1
ATOM 1374 O O . GLY A 1 190 ? 13.02552 -11.45775 -23.89536 1.000 60.89824 190 GLY A O 1
ATOM 1375 N N . LEU A 1 191 ? 13.82179 -10.35398 -22.11475 1.000 45.98131 191 LEU A N 1
ATOM 1376 C CA . LEU A 1 191 ? 12.78420 -10.88396 -21.22251 1.000 48.51726 191 LEU A CA 1
ATOM 1377 C C . LEU A 1 191 ? 11.54671 -9.98892 -21.19591 1.000 54.48951 191 LEU A C 1
ATOM 1378 O O . LEU A 1 191 ? 11.64398 -8.76383 -21.32435 1.000 55.04826 191 LEU A O 1
ATOM 1383 N N . GLY A 1 192 ? 10.37995 -10.61207 -21.04930 1.000 56.50079 192 GLY A N 1
ATOM 1384 C CA . GLY A 1 192 ? 9.11770 -9.89162 -21.02969 1.000 61.38970 192 GLY A CA 1
ATOM 1385 C C . GLY A 1 192 ? 8.90381 -9.09846 -19.75238 1.000 63.73022 192 GLY A C 1
ATOM 1386 O O . GLY A 1 192 ? 9.68879 -9.20757 -18.80475 1.000 52.28058 192 GLY A O 1
ATOM 1387 N N . ASP A 1 193 ? 7.84234 -8.29406 -19.71694 1.000 59.31041 193 ASP A N 1
ATOM 1388 C CA . ASP A 1 193 ? 7.52672 -7.53396 -18.50718 1.000 62.38315 193 ASP A CA 1
ATOM 1389 C C . ASP A 1 193 ? 6.64729 -8.34298 -17.53639 1.000 56.81696 193 ASP A C 1
ATOM 1390 O O . ASP A 1 193 ? 6.20980 -7.83021 -16.49528 1.000 59.65938 193 ASP A O 1
ATOM 1395 N N . ASP A 1 194 ? 6.42385 -9.61377 -17.86859 1.000 45.97175 194 ASP A N 1
ATOM 1396 C CA . ASP A 1 194 ? 5.81970 -10.56382 -16.94100 1.000 51.39522 194 ASP A CA 1
ATOM 1397 C C . ASP A 1 194 ? 6.88537 -11.07465 -15.98018 1.000 46.94561 194 ASP A C 1
ATOM 1398 O O . ASP A 1 194 ? 6.57972 -11.73090 -14.98107 1.000 43.77115 194 ASP A O 1
ATOM 1403 N N . GLN A 1 195 ? 8.14644 -10.82454 -16.32978 1.000 44.95771 195 GLN A N 1
ATOM 1404 C CA . GLN A 1 195 ? 9.28381 -11.22094 -15.49086 1.000 45.99372 195 GLN A CA 1
ATOM 1405 C C . GLN A 1 195 ? 9.75581 -10.05594 -14.63330 1.000 42.83351 195 GLN A C 1
ATOM 1406 O O . GLN A 1 195 ? 9.60746 -8.88740 -15.01102 1.000 40.69006 195 GLN A O 1
ATOM 1412 N N . ILE A 1 196 ? 10.33943 -10.37511 -13.48931 1.000 36.26136 196 ILE A N 1
ATOM 1413 C CA . ILE A 1 196 ? 10.99158 -9.36798 -12.66184 1.000 35.97926 196 ILE A CA 1
ATOM 1414 C C . ILE A 1 196 ? 12.40460 -9.82952 -12.34687 1.000 34.48756 196 ILE A C 1
ATOM 1415 O O . ILE A 1 196 ? 12.63492 -10.99827 -12.01743 1.000 36.38630 196 ILE A O 1
ATOM 1420 N N . LEU A 1 197 ? 13.36212 -8.92059 -12.47043 1.000 32.98652 197 LEU A N 1
ATOM 1421 C CA . LEU A 1 197 ? 14.74666 -9.27213 -12.21327 1.000 31.43488 197 LEU A CA 1
ATOM 1422 C C . LEU A 1 197 ? 14.99814 -9.16049 -10.73766 1.000 31.82118 197 LEU A C 1
ATOM 1423 O O . LEU A 1 197 ? 14.76629 -8.09798 -10.16759 1.000 33.66254 197 LEU A O 1
ATOM 1428 N N . PHE A 1 198 ? 15.46485 -10.24015 -10.11836 1.000 31.73330 198 PHE A N 1
ATOM 1429 C CA . PHE A 1 198 ? 15.85749 -10.18780 -8.70681 1.000 35.52457 198 PHE A CA 1
ATOM 1430 C C . PHE A 1 198 ? 17.30966 -9.71795 -8.58619 1.000 30.74344 198 PHE A C 1
ATOM 1431 O O . PHE A 1 198 ? 17.59730 -8.68001 -7.99018 1.000 32.18934 198 PHE A O 1
ATOM 1439 N N . SER A 1 199 ? 18.23071 -10.45728 -9.16906 1.000 30.15498 199 SER A N 1
ATOM 1440 C CA . SER A 1 199 ? 19.62691 -10.18068 -8.88353 1.000 34.56444 199 SER A CA 1
ATOM 1441 C C . SER A 1 199 ? 20.52624 -10.70197 -9.97949 1.000 33.60308 199 SER A C 1
ATOM 1442 O O . SER A 1 199 ? 20.14624 -11.60468 -10.73100 1.000 28.54945 199 SER A O 1
ATOM 1445 N N . GLY A 1 200 ? 21.72487 -10.14493 -10.07877 1.000 27.18739 200 GLY A N 1
ATOM 1446 C CA . GLY A 1 200 ? 22.73022 -10.76515 -10.92453 1.000 33.33075 200 GLY A CA 1
ATOM 1447 C C . GLY A 1 200 ? 23.61474 -11.63183 -10.04928 1.000 35.53710 200 GLY A C 1
ATOM 1448 O O . GLY A 1 200 ? 23.56247 -11.52398 -8.81603 1.000 32.30510 200 GLY A O 1
ATOM 1449 N N . LEU A 1 201 ? 24.38248 -12.52365 -10.67322 1.000 36.12892 201 LEU A N 1
ATOM 1450 C CA . LEU A 1 201 ? 25.44424 -13.26326 -9.98216 1.000 32.28054 201 LEU A CA 1
ATOM 1451 C C . LEU A 1 201 ? 26.67635 -13.24857 -10.89141 1.000 32.53613 201 LEU A C 1
ATOM 1452 O O . LEU A 1 201 ? 26.69654 -13.89312 -11.94265 1.000 36.54089 201 LEU A O 1
ATOM 1457 N N . ALA A 1 202 ? 27.66945 -12.44028 -10.54735 1.000 36.06908 202 ALA A N 1
ATOM 1458 C CA . ALA A 1 202 ? 28.89897 -12.43023 -11.33094 1.000 37.36216 202 ALA A CA 1
ATOM 1459 C C . ALA A 1 202 ? 29.60894 -13.75097 -11.08848 1.000 34.91191 202 ALA A C 1
ATOM 1460 O O . ALA A 1 202 ? 29.70475 -14.18603 -9.94526 1.000 35.98585 202 ALA A O 1
ATOM 1462 N N . ILE A 1 203 ? 30.11574 -14.38310 -12.14675 1.000 39.18481 203 ILE A N 1
ATOM 1463 C CA . ILE A 1 203 ? 30.76412 -15.69468 -12.03745 1.000 33.22857 203 ILE A CA 1
ATOM 1464 C C . ILE A 1 203 ? 32.12112 -15.75468 -12.72089 1.000 39.52449 203 ILE A C 1
ATOM 1465 O O . ILE A 1 203 ? 32.25652 -15.31449 -13.86566 1.000 47.26547 203 ILE A O 1
ATOM 1470 N N . GLY A 1 204 ? 33.11491 -16.33313 -12.03928 1.000 39.37064 204 GLY A N 1
ATOM 1471 C CA . GLY A 1 204 ? 34.43844 -16.48454 -12.62407 1.000 45.54723 204 GLY A CA 1
ATOM 1472 C C . GLY A 1 204 ? 35.46349 -17.06598 -11.67269 1.000 49.62051 204 GLY A C 1
ATOM 1473 O O . GLY A 1 204 ? 35.11327 -17.57879 -10.59441 1.000 51.83106 204 GLY A O 1
ATOM 1474 N N . HIS A 1 205 ? 36.72868 -16.99430 -12.08355 1.000 49.94412 205 HIS A N 1
ATOM 1475 C CA . HIS A 1 205 ? 37.84197 -17.47057 -11.28991 1.000 47.53512 205 HIS A CA 1
ATOM 1476 C C . HIS A 1 205 ? 38.36239 -16.32059 -10.43612 1.000 55.61900 205 HIS A C 1
ATOM 1477 O O . HIS A 1 205 ? 38.70056 -15.25796 -10.96359 1.000 60.55641 205 HIS A O 1
ATOM 1484 N N . ALA A 1 206 ? 38.43098 -16.52551 -9.12594 1.000 52.23201 206 ALA A N 1
ATOM 1485 C CA . ALA A 1 206 ? 38.87145 -15.47202 -8.21047 1.000 55.73893 206 ALA A CA 1
ATOM 1486 C C . ALA A 1 206 ? 40.34456 -15.07272 -8.37247 1.000 63.37474 206 ALA A C 1
ATOM 1487 O O . ALA A 1 206 ? 41.22214 -15.92977 -8.47412 1.000 69.22109 206 ALA A O 1
ATOM 1489 N N . ASP A 1 207 ? 40.60761 -13.76740 -8.37208 1.000 61.79973 207 ASP A N 1
ATOM 1490 C CA . ASP A 1 207 ? 41.98081 -13.26351 -8.27068 1.000 66.39774 207 ASP A CA 1
ATOM 1491 C C . ASP A 1 207 ? 42.39925 -13.38894 -6.81263 1.000 71.20283 207 ASP A C 1
ATOM 1492 O O . ASP A 1 207 ? 42.13042 -12.50889 -5.99663 1.000 61.49953 207 ASP A O 1
ATOM 1497 N N . GLU A 1 208 ? 43.11731 -14.46045 -6.50456 1.000 73.90194 208 GLU A N 1
ATOM 1498 C CA . GLU A 1 208 ? 43.31943 -14.85736 -5.12274 1.000 77.85672 208 GLU A CA 1
ATOM 1499 C C . GLU A 1 208 ? 44.48219 -14.11598 -4.46720 1.000 88.13568 208 GLU A C 1
ATOM 1500 O O . GLU A 1 208 ? 44.96357 -14.51080 -3.40545 1.000 95.25438 208 GLU A O 1
ATOM 1506 N N . GLU A 1 209 ? 44.89948 -13.01748 -5.09212 1.000 88.21593 209 GLU A N 1
ATOM 1507 C CA . GLU A 1 209 ? 45.87711 -12.10823 -4.50003 1.000 84.91388 209 GLU A CA 1
ATOM 1508 C C . GLU A 1 209 ? 45.29975 -10.71201 -4.36199 1.000 77.70050 209 GLU A C 1
ATOM 1509 O O . GLU A 1 209 ? 45.97421 -9.79547 -3.90432 1.000 80.33388 209 GLU A O 1
ATOM 1515 N N . ALA A 1 210 ? 44.03376 -10.55577 -4.72215 1.000 75.47049 210 ALA A N 1
ATOM 1516 C CA . ALA A 1 210 ? 43.42432 -9.24033 -4.68516 1.000 65.31541 210 ALA A CA 1
ATOM 1517 C C . ALA A 1 210 ? 43.08471 -8.84605 -3.26255 1.000 70.69268 210 ALA A C 1
ATOM 1518 O O . ALA A 1 210 ? 42.52013 -9.64738 -2.51085 1.000 69.24992 210 ALA A O 1
ATOM 1520 N N . PRO A 1 211 ? 43.37953 -7.58696 -2.90523 1.000 74.96947 211 PRO A N 1
ATOM 1521 C CA . PRO A 1 211 ? 43.15809 -7.09664 -1.54143 1.000 78.17624 211 PRO A CA 1
ATOM 1522 C C . PRO A 1 211 ? 41.67233 -7.15305 -1.23401 1.000 73.76424 211 PRO A C 1
ATOM 1523 O O . PRO A 1 211 ? 41.23678 -7.51682 -0.13304 1.000 65.25337 211 PRO A O 1
ATOM 1527 N N . VAL A 1 212 ? 40.90068 -6.81669 -2.25896 1.000 75.13640 212 VAL A N 1
ATOM 1528 C CA . VAL A 1 212 ? 39.46253 -6.78075 -2.17835 1.000 67.83977 212 VAL A CA 1
ATOM 1529 C C . VAL A 1 212 ? 38.91835 -8.16088 -1.81829 1.000 55.73495 212 VAL A C 1
ATOM 1530 O O . VAL A 1 212 ? 37.84466 -8.26097 -1.24121 1.000 56.93803 212 VAL A O 1
ATOM 1534 N N . ASN A 1 213 ? 39.69434 -9.21115 -2.09183 1.000 57.86887 213 ASN A N 1
ATOM 1535 C CA . ASN A 1 213 ? 39.25381 -10.58753 -1.83822 1.000 55.24071 213 ASN A CA 1
ATOM 1536 C C . ASN A 1 213 ? 39.79178 -11.29610 -0.59438 1.000 61.97473 213 ASN A C 1
ATOM 1537 O O . ASN A 1 213 ? 39.50255 -12.47586 -0.40695 1.000 64.47165 213 ASN A O 1
ATOM 1542 N N . ARG A 1 214 ? 40.53859 -10.61448 0.26982 1.000 57.06627 214 ARG A N 1
ATOM 1543 C CA . ARG A 1 214 ? 41.21393 -11.35013 1.33787 1.000 67.30269 214 ARG A CA 1
ATOM 1544 C C . ARG A 1 214 ? 40.92927 -10.86440 2.76039 1.000 76.89398 214 ARG A C 1
ATOM 1545 O O . ARG A 1 214 ? 41.26051 -11.55098 3.73269 1.000 82.45044 214 ARG A O 1
ATOM 1553 N N . TRP A 1 215 ? 40.28287 -9.71228 2.88465 1.000 75.05306 215 TRP A N 1
ATOM 1554 C CA . TRP A 1 215 ? 39.89362 -9.20888 4.19586 1.000 73.98687 215 TRP A CA 1
ATOM 1555 C C . TRP A 1 215 ? 38.80891 -10.09083 4.81359 1.000 70.22924 215 TRP A C 1
ATOM 1556 O O . TRP A 1 215 ? 37.94586 -10.61171 4.11070 1.000 68.84959 215 TRP A O 1
ATOM 1567 N N . PRO A 1 216 ? 38.86723 -10.28000 6.13972 1.000 69.86512 216 PRO A N 1
ATOM 1568 C CA . PRO A 1 216 ? 37.89358 -11.12229 6.83416 1.000 61.88977 216 PRO A CA 1
ATOM 1569 C C . PRO A 1 216 ? 36.54069 -10.43735 6.87947 1.000 58.12375 216 PRO A C 1
ATOM 1570 O O . PRO A 1 216 ? 36.46271 -9.25362 7.21248 1.000 64.26666 216 PRO A O 1
ATOM 1574 N N . VAL A 1 217 ? 35.49841 -11.16580 6.49792 1.000 56.86596 217 VAL A N 1
ATOM 1575 C CA . VAL A 1 217 ? 34.16194 -10.59878 6.40990 1.000 53.47860 217 VAL A CA 1
ATOM 1576 C C . VAL A 1 217 ? 33.36178 -10.86410 7.67095 1.000 54.66219 217 VAL A C 1
ATOM 1577 O O . VAL A 1 217 ? 33.08891 -12.01558 8.00993 1.000 57.14340 217 VAL A O 1
ATOM 1581 N N . PRO A 1 218 ? 32.92412 -9.79183 8.33185 1.000 46.65795 218 PRO A N 1
ATOM 1582 C CA . PRO A 1 218 ? 32.25351 -9.88383 9.63442 1.000 46.99466 218 PRO A CA 1
ATOM 1583 C C . PRO A 1 218 ? 30.85800 -10.49115 9.58596 1.000 48.98946 218 PRO A C 1
ATOM 1584 O O . PRO A 1 218 ? 30.16297 -10.37315 8.58613 1.000 43.27442 218 PRO A O 1
ATOM 1588 N N . ARG A 1 219 ? 30.45355 -11.12498 10.67855 1.000 49.97760 219 ARG A N 1
ATOM 1589 C CA . ARG A 1 219 ? 29.06812 -11.53442 10.86803 1.000 49.69302 219 ARG A CA 1
ATOM 1590 C C . ARG A 1 219 ? 28.70840 -11.22770 12.30397 1.000 57.58909 219 ARG A C 1
ATOM 1591 O O . ARG A 1 219 ? 29.58751 -11.17203 13.15800 1.000 57.53587 219 ARG A O 1
ATOM 1599 N N . VAL A 1 220 ? 27.42738 -11.01832 12.58279 1.000 54.84869 220 VAL A N 1
ATOM 1600 C CA . VAL A 1 220 ? 27.02910 -10.84243 13.97285 1.000 59.74450 220 VAL A CA 1
ATOM 1601 C C . VAL A 1 220 ? 27.13842 -12.18338 14.68565 1.000 47.87600 220 VAL A C 1
ATOM 1602 O O . VAL A 1 220 ? 27.17791 -13.23077 14.04241 1.000 46.42053 220 VAL A O 1
ATOM 1606 N N . GLY A 1 221 ? 27.20322 -12.14746 16.01156 1.000 56.27531 221 GLY A N 1
ATOM 1607 C CA . GLY A 1 221 ? 27.26613 -13.36254 16.79945 1.000 50.91700 221 GLY A CA 1
ATOM 1608 C C . GLY A 1 221 ? 25.88885 -13.96873 16.92593 1.000 52.27622 221 GLY A C 1
ATOM 1609 O O . GLY A 1 221 ? 24.88603 -13.27160 16.79661 1.000 53.74427 221 GLY A O 1
ATOM 1610 N N . LEU A 1 222 ? 25.83472 -15.25561 17.24030 1.000 53.37602 222 LEU A N 1
ATOM 1611 C CA . LEU A 1 222 ? 24.57162 -15.97729 17.27795 1.000 50.63638 222 LEU A CA 1
ATOM 1612 C C . LEU A 1 222 ? 23.60212 -15.37203 18.27157 1.000 51.89403 222 LEU A C 1
ATOM 1613 O O . LEU A 1 222 ? 22.39217 -15.54634 18.14740 1.000 53.16029 222 LEU A O 1
ATOM 1618 N N . ASP A 1 223 ? 24.15593 -14.62938 19.22420 1.000 53.15756 223 ASP A N 1
ATOM 1619 C CA . ASP A 1 223 ? 23.41582 -13.90718 20.24928 1.000 62.72872 223 ASP A CA 1
ATOM 1620 C C . ASP A 1 223 ? 22.32107 -13.02208 19.66228 1.000 64.06297 223 ASP A C 1
ATOM 1621 O O . ASP A 1 223 ? 21.27470 -12.81892 20.28564 1.000 59.78568 223 ASP A O 1
ATOM 1626 N N . GLU A 1 224 ? 22.59329 -12.47513 18.47659 1.000 63.85983 224 GLU A N 1
ATOM 1627 C CA . GLU A 1 224 ? 21.66857 -11.58687 17.78170 1.000 60.41787 224 GLU A CA 1
ATOM 1628 C C . GLU A 1 224 ? 20.78180 -12.31484 16.79624 1.000 52.43433 224 GLU A C 1
ATOM 1629 O O . GLU A 1 224 ? 19.95056 -11.68777 16.14403 1.000 50.43616 224 GLU A O 1
ATOM 1635 N N . VAL A 1 225 ? 20.93912 -13.63168 16.69997 1.000 54.24624 225 VAL A N 1
ATOM 1636 C CA . VAL A 1 225 ? 20.28257 -14.40021 15.65008 1.000 54.13359 225 VAL A CA 1
ATOM 1637 C C . VAL A 1 225 ? 19.33336 -15.45317 16.18981 1.000 56.63049 225 VAL A C 1
ATOM 1638 O O . VAL A 1 225 ? 18.20538 -15.60172 15.70425 1.000 54.93536 225 VAL A O 1
ATOM 1642 N N . ILE A 1 226 ? 19.80234 -16.19185 17.18788 1.000 52.23479 226 ILE A N 1
ATOM 1643 C CA . ILE A 1 226 ? 19.09858 -17.38009 17.64210 1.000 46.72354 226 ILE A CA 1
ATOM 1644 C C . ILE A 1 226 ? 18.53088 -17.26801 19.06136 1.000 50.87377 226 ILE A C 1
ATOM 1645 O O . ILE A 1 226 ? 19.23499 -16.90529 19.99306 1.000 47.98853 226 ILE A O 1
ATOM 1650 N N . ASP A 1 227 ? 17.25807 -17.61095 19.21631 1.000 50.97277 227 ASP A N 1
ATOM 1651 C CA . ASP A 1 227 ? 16.64449 -17.73371 20.53982 1.000 52.53475 227 ASP A CA 1
ATOM 1652 C C . ASP A 1 227 ? 16.31741 -19.19682 20.80505 1.000 46.17135 227 ASP A C 1
ATOM 1653 O O . ASP A 1 227 ? 15.74094 -19.86983 19.95464 1.000 56.89699 227 ASP A O 1
ATOM 1658 N N . TRP A 1 228 ? 16.72720 -19.70488 21.95887 1.000 46.47253 228 TRP A N 1
ATOM 1659 C CA . TRP A 1 228 ? 16.48159 -21.09145 22.31818 1.000 45.79651 228 TRP A CA 1
ATOM 1660 C C . TRP A 1 228 ? 15.37905 -21.20137 23.35687 1.000 52.39013 228 TRP A C 1
ATOM 1661 O O . TRP A 1 228 ? 15.38886 -20.47770 24.34876 1.000 58.12911 228 TRP A O 1
ATOM 1672 N N . GLN A 1 229 ? 14.45425 -22.13545 23.16741 1.000 49.69406 229 GLN A N 1
ATOM 1673 C CA . GLN A 1 229 ? 13.35728 -22.29441 24.12438 1.000 58.42321 229 GLN A CA 1
ATOM 1674 C C . GLN A 1 229 ? 13.04105 -23.75848 24.39302 1.000 66.29481 229 GLN A C 1
ATOM 1675 O O . GLN A 1 229 ? 12.86478 -24.54760 23.46110 1.000 61.32966 229 GLN A O 1
ATOM 1681 N N . GLY A 1 230 ? 12.97718 -24.10854 25.67634 1.000 64.23961 230 GLY A N 1
ATOM 1682 C CA . GLY A 1 230 ? 12.61855 -25.44765 26.09960 1.000 56.55614 230 GLY A CA 1
ATOM 1683 C C . GLY A 1 230 ? 13.79647 -26.39359 26.22150 1.000 55.80606 230 GLY A C 1
ATOM 1684 O O . GLY A 1 230 ? 13.61990 -27.57158 26.52186 1.000 59.53716 230 GLY A O 1
ATOM 1685 N N . PHE A 1 231 ? 15.00471 -25.88428 26.01340 1.000 56.42863 231 PHE A N 1
ATOM 1686 C CA . PHE A 1 231 ? 16.19299 -26.72581 26.12443 1.000 56.34613 231 PHE A CA 1
ATOM 1687 C C . PHE A 1 231 ? 16.67244 -26.79631 27.56107 1.000 61.15455 231 PHE A C 1
ATOM 1688 O O . PHE A 1 231 ? 16.86614 -25.76429 28.19308 1.000 64.44061 231 PHE A O 1
ATOM 1696 N N . LEU B 1 9 ? 31.53801 -35.22033 3.89105 1.000 70.91326 9 LEU B N 1
ATOM 1697 C CA . LEU B 1 9 ? 30.46547 -35.16299 2.89599 1.000 66.02931 9 LEU B CA 1
ATOM 1698 C C . LEU B 1 9 ? 30.51638 -33.87614 2.05811 1.000 57.96681 9 LEU B C 1
ATOM 1699 O O . LEU B 1 9 ? 30.36156 -32.76987 2.59090 1.000 55.80039 9 LEU B O 1
ATOM 1704 N N . SER B 1 10 ? 30.68962 -34.02887 0.74424 1.000 55.23646 10 SER B N 1
ATOM 1705 C CA . SER B 1 10 ? 30.84065 -32.88617 -0.16152 1.000 57.19216 10 SER B CA 1
ATOM 1706 C C . SER B 1 10 ? 29.54940 -32.11605 -0.37001 1.000 54.96212 10 SER B C 1
ATOM 1707 O O . SER B 1 10 ? 28.46153 -32.68632 -0.27812 1.000 56.89575 10 SER B O 1
ATOM 1710 N N . ALA B 1 11 ? 29.67430 -30.83037 -0.69600 1.000 54.07558 11 ALA B N 1
ATOM 1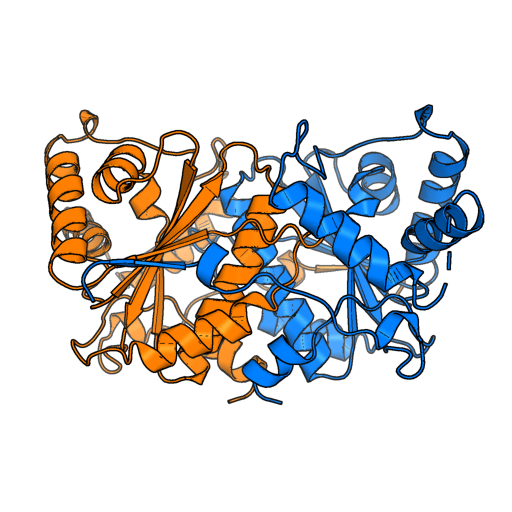711 C CA . ALA B 1 11 ? 28.51433 -29.96785 -0.90209 1.000 49.81158 11 ALA B CA 1
ATOM 1712 C C . ALA B 1 11 ? 27.54461 -30.53584 -1.94716 1.000 41.46443 11 ALA B C 1
ATOM 1713 O O . ALA B 1 11 ? 26.31788 -30.44246 -1.80078 1.000 45.22075 11 ALA B O 1
ATOM 1715 N N . SER B 1 12 ? 28.10052 -31.10740 -3.00560 1.000 37.14824 12 SER B N 1
ATOM 1716 C CA . SER B 1 12 ? 27.30542 -31.76738 -4.03761 1.000 41.61585 12 SER B CA 1
ATOM 1717 C C . SER B 1 12 ? 26.49324 -32.89664 -3.42868 1.000 44.27341 12 SER B C 1
ATOM 1718 O O . SER B 1 12 ? 25.28463 -32.98220 -3.62174 1.000 50.13500 12 SER B O 1
ATOM 1721 N N . GLU B 1 13 ? 27.17146 -33.74488 -2.66085 1.000 44.87805 13 GLU B N 1
ATOM 1722 C CA . GLU B 1 13 ? 26.53224 -34.88035 -2.02226 1.000 39.85649 13 GLU B CA 1
ATOM 1723 C C . GLU B 1 13 ? 25.50573 -34.44382 -0.99772 1.000 44.39461 13 GLU B C 1
ATOM 1724 O O . GLU B 1 13 ? 24.43934 -35.05546 -0.90942 1.000 42.02407 13 GLU B O 1
ATOM 1730 N N . ALA B 1 14 ? 25.80859 -33.37778 -0.25144 1.000 39.52191 14 ALA B N 1
ATOM 1731 C CA . ALA B 1 14 ? 24.84564 -32.83386 0.70232 1.000 45.09468 14 ALA B CA 1
ATOM 1732 C C . ALA B 1 14 ? 23.60292 -32.38823 -0.04176 1.000 39.06838 14 ALA B C 1
ATOM 1733 O O . ALA B 1 14 ? 22.48531 -32.69763 0.36195 1.000 36.89677 14 ALA B O 1
ATOM 1735 N N . LEU B 1 15 ? 23.81259 -31.62364 -1.11058 1.000 36.43860 15 LEU B N 1
ATOM 1736 C CA . LEU B 1 15 ? 22.71235 -31.12881 -1.93846 1.000 37.03008 15 LEU B CA 1
ATOM 1737 C C . LEU B 1 15 ? 21.88398 -32.28470 -2.46000 1.000 37.40865 15 LEU B C 1
ATOM 1738 O O . LEU B 1 15 ? 20.66615 -32.25094 -2.39875 1.000 39.75201 15 LEU B O 1
ATOM 1743 N N . ALA B 1 16 ? 22.56893 -33.32328 -2.92924 1.000 33.99260 16 ALA B N 1
ATOM 1744 C CA . ALA B 1 16 ? 21.91832 -34.47804 -3.52661 1.000 40.6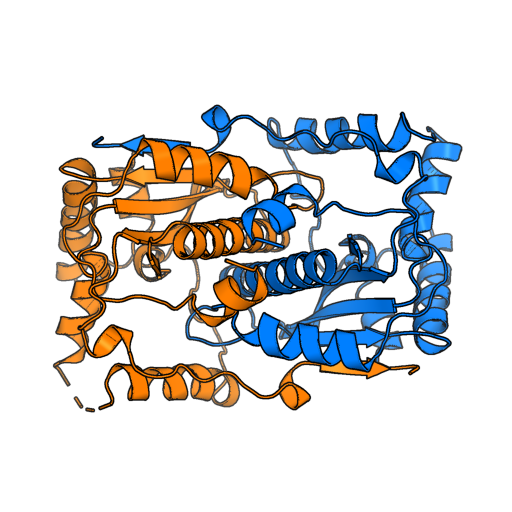5945 16 ALA B CA 1
ATOM 1745 C C . ALA B 1 16 ? 21.09421 -35.24453 -2.52007 1.000 46.73919 16 ALA B C 1
ATOM 1746 O O . ALA B 1 16 ? 20.01547 -35.74054 -2.84480 1.000 58.57064 16 ALA B O 1
ATOM 1748 N N . ARG B 1 17 ? 21.61847 -35.37269 -1.30489 1.000 38.97634 17 ARG B N 1
ATOM 1749 C CA . ARG B 1 17 ? 20.98789 -36.22347 -0.29565 1.000 35.91062 17 ARG B CA 1
ATOM 1750 C C . ARG B 1 17 ? 20.02369 -35.47550 0.62539 1.000 38.36780 17 ARG B C 1
ATOM 1751 O O . ARG B 1 17 ? 19.23063 -36.10701 1.32379 1.000 37.97447 17 ARG B O 1
ATOM 1759 N N . ARG B 1 18 ? 20.03730 -34.14250 0.58846 1.000 33.53278 18 ARG B N 1
ATOM 1760 C CA . ARG B 1 18 ? 19.05078 -33.37584 1.35362 1.000 36.02609 18 ARG B CA 1
ATOM 1761 C C . ARG B 1 18 ? 17.67469 -33.53930 0.72839 1.000 39.52180 18 ARG B C 1
ATOM 1762 O O . ARG B 1 18 ? 17.48625 -33.30222 -0.47813 1.000 35.30819 18 ARG B O 1
ATOM 1770 N N . ARG B 1 19 ? 16.71535 -33.92872 1.56046 1.000 38.51234 19 ARG B N 1
ATOM 1771 C CA . ARG B 1 19 ? 15.32443 -33.97459 1.16334 1.000 30.16873 19 ARG B CA 1
ATOM 1772 C C . ARG B 1 19 ? 14.44671 -33.48507 2.30493 1.000 39.46288 19 ARG B C 1
ATOM 1773 O O . ARG B 1 19 ? 14.90150 -33.34456 3.44756 1.000 30.81064 19 ARG B O 1
ATOM 1781 N N . SER B 1 20 ? 13.19726 -33.18621 1.97705 1.000 33.67499 20 SER B N 1
ATOM 1782 C CA . SER B 1 20 ? 12.22012 -32.83008 2.98232 1.000 29.25746 20 SER B CA 1
ATOM 1783 C C . SER B 1 20 ? 11.76695 -34.11082 3.70551 1.000 34.58668 20 SER B C 1
ATOM 1784 O O . SER B 1 20 ? 10.99858 -34.90324 3.16141 1.000 40.54988 20 SER B O 1
ATOM 1787 N N . VAL B 1 21 ? 12.28002 -34.31086 4.92025 1.000 27.75990 21 VAL B N 1
ATOM 1788 C CA . VAL B 1 21 ? 12.01874 -35.52105 5.71502 1.000 29.71502 21 VAL B CA 1
ATOM 1789 C C . VAL B 1 21 ? 10.71283 -35.39858 6.48487 1.000 40.57164 21 VAL B C 1
ATOM 1790 O O . VAL B 1 21 ? 10.51159 -34.43358 7.21552 1.000 38.96459 21 VAL B O 1
ATOM 1794 N N . ARG B 1 22 ? 9.80691 -36.35192 6.32754 1.000 45.40402 22 ARG B N 1
ATOM 1795 C CA . ARG B 1 22 ? 8.52659 -36.22206 7.01557 1.000 44.00394 22 ARG B CA 1
ATOM 1796 C C . ARG B 1 22 ? 8.26243 -37.39319 7.96469 1.000 47.89496 22 ARG B C 1
ATOM 1797 O O . ARG B 1 22 ? 7.12605 -37.74869 8.23401 1.000 48.97853 22 ARG B O 1
ATOM 1805 N N . ALA B 1 23 ? 9.34072 -37.95204 8.49846 1.000 47.99723 23 ALA B N 1
ATOM 1806 C CA . ALA B 1 23 ? 9.26173 -38.91254 9.59055 1.000 44.32582 23 ALA B CA 1
ATOM 1807 C C . ALA B 1 23 ? 10.58825 -38.95038 10.33971 1.000 46.67664 23 ALA B C 1
ATOM 1808 O O . ALA B 1 23 ? 11.60507 -39.42312 9.80651 1.000 51.13473 23 ALA B O 1
ATOM 1810 N N . PHE B 1 24 ? 10.56568 -38.47461 11.58307 1.000 41.43468 24 PHE B N 1
ATOM 1811 C CA . PHE B 1 24 ? 11.77214 -38.41931 12.39468 1.000 41.44741 24 PHE B CA 1
ATOM 1812 C C . PHE B 1 24 ? 11.74921 -39.43030 13.53480 1.000 40.63007 24 PHE B C 1
ATOM 1813 O O . PHE B 1 24 ? 10.69749 -39.73100 14.08887 1.000 53.06186 24 PHE B O 1
ATOM 1821 N N . THR B 1 25 ? 12.91565 -39.97369 13.86878 1.000 48.37484 25 THR B N 1
ATOM 1822 C CA . THR B 1 25 ? 13.03747 -40.77916 15.08240 1.000 52.61572 25 THR B CA 1
ATOM 1823 C C . THR B 1 25 ? 13.04197 -39.83858 16.26569 1.000 51.87206 25 THR B C 1
ATOM 1824 O O . THR B 1 25 ? 13.03597 -38.61652 16.10646 1.000 57.45644 25 THR B O 1
ATOM 1828 N N . ASP B 1 26 ? 13.03957 -40.40589 17.45616 1.000 51.97326 26 ASP B N 1
ATOM 1829 C CA . ASP B 1 26 ? 13.07566 -39.61058 18.65934 1.000 52.38839 26 ASP B CA 1
ATOM 1830 C C . ASP B 1 26 ? 14.49408 -39.58159 19.18368 1.000 50.73013 26 ASP B C 1
ATOM 1831 O O . ASP B 1 26 ? 14.72147 -39.35626 20.36547 1.000 57.02917 26 ASP B O 1
ATOM 1836 N N . ARG B 1 27 ? 15.44699 -39.84654 18.30220 1.000 48.19579 27 ARG B N 1
ATOM 1837 C CA . ARG B 1 27 ? 16.84305 -39.73491 18.66609 1.000 49.77170 27 ARG B CA 1
ATOM 1838 C C . ARG B 1 27 ? 17.09339 -38.28084 19.01652 1.000 51.95017 27 ARG B C 1
ATOM 1839 O O . ARG B 1 27 ? 16.76300 -37.39710 18.24680 1.000 52.27508 27 ARG B O 1
ATOM 1847 N N . PRO B 1 28 ? 17.63147 -38.01542 20.20778 1.000 57.25484 28 PRO B N 1
ATOM 1848 C CA . PRO B 1 28 ? 17.81817 -36.59328 20.50895 1.000 55.27978 28 PRO B CA 1
ATOM 1849 C C . PRO B 1 28 ? 18.81097 -35.88024 19.59460 1.000 57.99384 28 PRO B C 1
ATOM 1850 O O . PRO B 1 28 ? 19.71154 -36.49516 19.01715 1.000 56.55694 28 PRO B O 1
ATOM 1854 N N . VAL B 1 29 ? 18.62442 -34.56796 19.48213 1.000 58.18187 29 VAL B N 1
ATOM 1855 C CA . VAL B 1 29 ? 19.52305 -33.70708 18.73436 1.000 52.24105 29 VAL B CA 1
ATOM 1856 C C . VAL B 1 29 ? 20.49050 -33.01562 19.68152 1.000 62.60490 29 VAL B C 1
ATOM 1857 O O . VAL B 1 29 ? 20.07189 -32.38962 20.65041 1.000 73.98789 29 VAL B O 1
ATOM 1861 N N . ASP B 1 30 ? 21.78268 -33.11370 19.38665 1.000 61.46755 30 ASP B N 1
ATOM 1862 C CA . ASP B 1 30 ? 22.81007 -32.46393 20.19300 1.000 63.75172 30 ASP B CA 1
ATOM 1863 C C . ASP B 1 30 ? 22.68879 -30.94724 20.08276 1.000 61.93737 30 ASP B C 1
ATOM 1864 O O . ASP B 1 30 ? 22.97644 -30.37951 19.02302 1.000 52.44506 30 ASP B O 1
ATOM 1869 N N . ARG B 1 31 ? 22.22129 -30.29505 21.14657 1.000 54.92191 31 ARG B N 1
ATOM 1870 C CA . ARG B 1 31 ? 22.13989 -28.83449 21.13678 1.000 58.65424 31 ARG B CA 1
ATOM 1871 C C . ARG B 1 31 ? 23.47853 -28.19577 20.76182 1.000 59.61104 31 ARG B C 1
ATOM 1872 O O . ARG B 1 31 ? 23.51470 -27.19066 20.04784 1.000 59.77706 31 ARG B O 1
ATOM 1880 N N . ALA B 1 32 ? 24.57017 -28.77181 21.25633 1.000 61.10006 32 ALA B N 1
ATOM 1881 C CA . ALA B 1 32 ? 25.90938 -28.29765 20.90657 1.000 62.39195 32 ALA B CA 1
ATOM 1882 C C . ALA B 1 32 ? 26.09886 -28.32838 19.39803 1.000 62.06505 32 ALA B C 1
ATOM 1883 O O . ALA B 1 32 ? 26.57855 -27.35980 18.80419 1.000 60.52409 32 ALA B O 1
ATOM 1885 N N . LEU B 1 33 ? 25.72043 -29.44290 18.77746 1.000 63.63285 33 LEU B N 1
ATOM 1886 C CA . LEU B 1 33 ? 25.86253 -29.57618 17.33482 1.000 56.71236 33 LEU B CA 1
ATOM 1887 C C . LEU B 1 33 ? 25.06262 -28.51759 16.58446 1.000 44.32671 33 LEU B C 1
ATOM 1888 O O . LEU B 1 33 ? 25.60827 -27.84981 15.71154 1.000 53.90984 33 LEU B O 1
ATOM 1893 N N . LEU B 1 34 ? 23.79759 -28.32793 16.95262 1.000 49.60398 34 LEU B N 1
ATOM 1894 C CA . LEU B 1 34 ? 22.95379 -27.32697 16.28565 1.000 50.98636 34 LEU B CA 1
ATOM 1895 C C . LEU B 1 34 ? 23.58964 -25.95111 16.35120 1.000 54.58522 34 LEU B C 1
ATOM 1896 O O . LEU B 1 34 ? 23.61702 -25.21272 15.35765 1.000 51.58489 34 LEU B O 1
ATOM 1901 N N . ALA B 1 35 ? 24.09511 -25.62422 17.53737 1.000 47.37444 35 ALA B N 1
ATOM 1902 C CA . ALA B 1 35 ? 24.72461 -24.34035 17.79865 1.000 46.77583 35 ALA B CA 1
ATOM 1903 C C . ALA B 1 35 ? 25.92026 -24.12276 16.87632 1.000 48.56924 35 ALA B C 1
ATOM 1904 O O . ALA B 1 35 ? 26.09031 -23.03114 16.32238 1.000 47.66329 35 ALA B O 1
ATOM 1906 N N . ARG B 1 36 ? 26.74424 -25.16318 16.73270 1.000 46.09543 36 ARG B N 1
ATOM 1907 C CA . ARG B 1 36 ? 27.89668 -25.15368 15.83510 1.000 40.63188 36 ARG B CA 1
ATOM 1908 C C . ARG B 1 36 ? 27.44248 -25.02011 14.37628 1.000 54.90395 36 ARG B C 1
ATOM 1909 O O . ARG B 1 36 ? 28.07917 -24.34564 13.56170 1.000 51.32028 36 ARG B O 1
ATOM 1917 N N . ILE B 1 37 ? 26.31312 -25.64038 14.06049 1.000 53.90172 37 ILE B N 1
ATOM 1918 C CA . ILE B 1 37 ? 25.76582 -25.57922 12.70965 1.000 45.25569 37 ILE B CA 1
ATOM 1919 C C . ILE B 1 37 ? 25.30911 -24.15158 12.42668 1.000 35.54562 37 ILE B C 1
ATOM 1920 O O . ILE B 1 37 ? 25.59664 -23.59971 11.36615 1.000 39.22395 37 ILE B O 1
ATOM 1925 N N . PHE B 1 38 ? 24.65416 -23.52787 13.40010 1.000 37.22230 38 PHE B N 1
ATOM 1926 C CA . PHE B 1 38 ? 24.19912 -22.15071 13.21590 1.000 34.29468 38 PHE B CA 1
ATOM 1927 C C . PHE B 1 38 ? 25.37597 -21.20654 13.05719 1.000 43.07240 38 PHE B C 1
ATOM 1928 O O . PHE B 1 38 ? 25.30180 -20.23688 12.28114 1.000 43.14450 38 PHE B O 1
ATOM 1936 N N . GLU B 1 39 ? 26.49395 -21.52468 13.71799 1.000 36.81809 39 GLU B N 1
ATOM 1937 C CA . GLU B 1 39 ? 27.67028 -20.68591 13.58477 1.000 45.31249 39 GLU B CA 1
ATOM 1938 C C . GLU B 1 39 ? 28.16092 -20.62412 12.15898 1.000 40.65041 39 GLU B C 1
ATOM 1939 O O . GLU B 1 39 ? 28.44951 -19.54960 11.65374 1.000 42.35355 39 GLU B O 1
ATOM 1945 N N . ILE B 1 40 ? 28.18496 -21.76637 11.48444 1.000 43.86920 40 ILE B N 1
ATOM 1946 C CA . ILE B 1 40 ? 28.66947 -21.78933 10.11359 1.000 40.47026 40 ILE B CA 1
ATOM 1947 C C . ILE B 1 40 ? 27.63834 -21.22526 9.13177 1.000 40.35799 40 ILE B C 1
ATOM 1948 O O . ILE B 1 40 ? 27.99807 -20.50562 8.20762 1.000 36.25113 40 ILE B O 1
ATOM 1953 N N . ALA B 1 41 ? 26.36101 -21.53595 9.36003 1.000 37.29074 41 ALA B N 1
ATOM 1954 C CA . ALA B 1 41 ? 25.26921 -21.04892 8.52193 1.000 38.99998 41 ALA B CA 1
ATOM 1955 C C . ALA B 1 41 ? 25.19784 -19.52389 8.46674 1.000 41.78920 41 ALA B C 1
ATOM 1956 O O . ALA B 1 41 ? 24.68406 -18.94938 7.50827 1.000 36.08044 41 ALA B O 1
ATOM 1958 N N . GLN B 1 42 ? 25.69775 -18.86535 9.49952 1.000 38.53621 42 GLN B N 1
ATOM 1959 C CA . GLN B 1 42 ? 25.74497 -17.40888 9.51974 1.000 33.59211 42 GLN B CA 1
ATOM 1960 C C . GLN B 1 42 ? 26.67297 -16.89866 8.41237 1.000 39.23578 42 GLN B C 1
ATOM 1961 O O . GLN B 1 42 ? 26.64994 -15.71479 8.07979 1.000 38.51170 42 GLN B O 1
ATOM 1967 N N . ARG B 1 43 ? 27.50469 -17.77448 7.84578 1.000 36.82151 43 ARG B N 1
ATOM 1968 C CA . ARG B 1 43 ? 28.37751 -17.34006 6.75496 1.000 42.36073 43 ARG B CA 1
ATOM 1969 C C . ARG B 1 43 ? 27.62990 -17.22413 5.43118 1.000 37.05630 43 ARG B C 1
ATOM 1970 O O . ARG B 1 43 ? 28.22963 -16.92242 4.40005 1.000 35.76460 43 ARG B O 1
ATOM 1978 N N . ALA B 1 44 ? 26.32390 -17.47056 5.44925 1.000 29.62445 44 ALA B N 1
ATOM 1979 C CA . ALA B 1 44 ? 25.49541 -17.22700 4.26695 1.000 28.45721 44 ALA B CA 1
ATOM 1980 C C . ALA B 1 44 ? 25.57333 -15.74927 3.86944 1.000 30.55292 44 ALA B C 1
ATOM 1981 O O . ALA B 1 44 ? 25.63347 -14.87450 4.72607 1.000 34.93663 44 ALA B O 1
ATOM 1983 N N . PRO B 1 45 ? 25.53479 -15.45539 2.56774 1.000 32.69661 45 PRO B N 1
ATOM 1984 C CA . PRO B 1 45 ? 25.60026 -14.04221 2.19800 1.000 30.21129 45 PRO B CA 1
ATOM 1985 C C . PRO B 1 45 ? 24.25500 -13.35061 2.37314 1.000 31.49840 45 PRO B C 1
ATOM 1986 O O . PRO B 1 45 ? 23.24594 -14.01109 2.57590 1.000 28.93492 45 PRO B O 1
ATOM 1990 N N . SER B 1 46 ? 24.23577 -12.02716 2.28307 1.000 26.06326 46 SER B N 1
ATOM 1991 C CA . SER B 1 46 ? 22.97562 -11.30792 2.29021 1.000 26.62560 46 SER B CA 1
ATOM 1992 C C . SER B 1 46 ? 23.24204 -9.97435 1.67859 1.000 31.90601 46 SER B C 1
ATOM 1993 O O . SER B 1 46 ? 24.35060 -9.44785 1.80264 1.000 30.57480 46 SER B O 1
ATOM 1996 N N . GLY B 1 47 ? 22.23291 -9.42381 1.01206 1.000 38.29050 47 GLY B N 1
ATOM 1997 C CA . GLY B 1 47 ? 22.37649 -8.10159 0.42048 1.000 30.97838 47 GLY B CA 1
ATOM 1998 C C . GLY B 1 47 ? 22.83735 -7.15172 1.48931 1.000 31.68542 47 GLY B C 1
ATOM 1999 O O . GLY B 1 47 ? 22.24251 -7.08835 2.55940 1.000 42.83722 47 GLY B O 1
ATOM 2000 N N . GLY B 1 48 ? 23.93019 -6.45098 1.22138 1.000 40.70313 48 GLY B N 1
ATOM 2001 C CA . GLY B 1 48 ? 24.44698 -5.44556 2.14185 1.000 41.97744 48 GLY B CA 1
ATOM 2002 C C . GLY B 1 48 ? 24.90275 -6.05728 3.45182 1.000 42.07562 48 GLY B C 1
ATOM 2003 O O . GLY B 1 48 ? 25.10117 -5.34281 4.43420 1.000 49.08628 48 GLY B O 1
ATOM 2004 N N . ASN B 1 49 ? 25.07015 -7.37920 3.48424 1.000 38.29684 49 ASN B N 1
ATOM 2005 C CA . ASN B 1 49 ? 25.36814 -8.06827 4.75622 1.000 35.07133 49 ASN B CA 1
ATOM 2006 C C . ASN B 1 49 ? 24.35879 -7.72946 5.86335 1.000 40.89750 49 ASN B C 1
ATOM 2007 O O . ASN B 1 49 ? 24.70733 -7.66984 7.04190 1.000 42.40914 49 ASN B O 1
ATOM 2012 N N . LEU B 1 50 ? 23.10687 -7.49271 5.48474 1.000 37.62193 50 LEU B N 1
ATOM 2013 C CA . LEU B 1 50 ? 22.07031 -7.21332 6.47893 1.000 37.47152 50 LEU B CA 1
ATOM 2014 C C . LEU B 1 50 ? 21.88191 -8.40029 7.42449 1.000 38.87481 50 LEU B C 1
ATOM 2015 O O . LEU B 1 50 ? 21.51371 -8.21100 8.58379 1.000 47.68014 50 LEU B O 1
ATOM 2020 N N . GLN B 1 51 ? 22.11773 -9.61710 6.92465 1.000 35.08143 51 GLN B N 1
ATOM 2021 C CA . GLN B 1 51 ? 21.89507 -10.82884 7.72697 1.000 31.85928 51 GLN B CA 1
ATOM 2022 C C . GLN B 1 51 ? 20.52966 -10.78604 8.40198 1.000 29.74919 51 GLN B C 1
ATOM 2023 O O . GLN B 1 51 ? 20.43810 -10.88411 9.64486 1.000 31.15822 51 GLN B O 1
ATOM 2029 N N . PRO B 1 52 ? 19.47015 -10.62927 7.59759 1.000 37.08734 52 PRO B N 1
ATOM 2030 C CA . PRO B 1 52 ? 18.15353 -10.29387 8.14324 1.000 36.56674 52 PRO B CA 1
ATOM 2031 C C . PRO B 1 52 ? 17.45310 -11.46059 8.82503 1.000 31.93688 52 PRO B C 1
ATOM 2032 O O . PRO B 1 52 ? 16.46523 -11.21512 9.51532 1.000 37.46721 52 PRO B O 1
ATOM 2036 N N . TRP B 1 53 ? 17.95083 -12.69091 8.67566 1.000 32.97833 53 TRP B N 1
ATOM 2037 C CA . TRP B 1 53 ? 17.27778 -13.82674 9.30115 1.000 32.29416 53 TRP B CA 1
ATOM 2038 C C 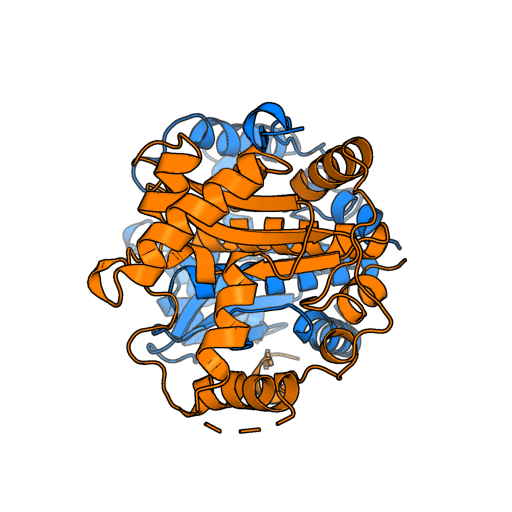. TRP B 1 53 ? 17.35416 -13.79133 10.83777 1.000 34.79896 53 TRP B C 1
ATOM 2039 O O . TRP B 1 53 ? 18.36780 -13.39686 11.42021 1.000 37.94049 53 TRP B O 1
ATOM 2050 N N . GLN B 1 54 ? 16.26581 -14.19422 11.48984 1.000 30.45539 54 GLN B N 1
ATOM 2051 C CA . GLN B 1 54 ? 16.28087 -14.39041 12.94753 1.000 40.49172 54 GLN B CA 1
ATOM 2052 C C . GLN B 1 54 ? 15.60707 -15.71958 13.24731 1.000 36.48271 54 GLN B C 1
ATOM 2053 O O . GLN B 1 54 ? 14.65516 -16.08381 12.55360 1.000 44.99806 54 GLN B O 1
ATOM 2059 N N . ALA B 1 55 ? 16.07080 -16.45708 14.25278 1.000 36.92540 55 ALA B N 1
ATOM 2060 C CA . ALA B 1 55 ? 15.44491 -17.75695 14.49124 1.000 38.99038 55 ALA B CA 1
ATOM 2061 C C . ALA B 1 55 ? 15.18996 -18.07002 15.96115 1.000 46.67021 55 ALA B C 1
ATOM 2062 O O . ALA B 1 55 ? 16.03380 -17.83076 16.82271 1.000 45.00673 55 ALA B O 1
ATOM 2064 N N . THR B 1 56 ? 14.00319 -18.61611 16.22427 1.000 45.33818 56 THR B N 1
ATOM 2065 C CA . THR B 1 56 ? 13.62265 -19.09480 17.55147 1.000 40.65946 56 THR B CA 1
ATOM 2066 C C . THR B 1 56 ? 13.53058 -20.61967 17.47154 1.000 45.92802 56 THR B C 1
ATOM 2067 O O . THR B 1 56 ? 12.68246 -21.16525 16.76115 1.000 45.22434 56 THR B O 1
ATOM 2071 N N . VAL B 1 57 ? 14.45686 -21.29753 18.14060 1.000 37.68552 57 VAL B N 1
ATOM 2072 C CA . VAL B 1 57 ? 14.52003 -22.75268 18.11818 1.000 45.32029 57 VAL B CA 1
ATOM 2073 C C . VAL B 1 57 ? 13.82636 -23.33623 19.34835 1.000 50.40414 57 VAL B C 1
ATOM 2074 O O . VAL B 1 57 ? 14.18129 -23.01270 20.48393 1.000 49.78854 57 VAL B O 1
ATOM 2078 N N . VAL B 1 58 ? 12.81086 -24.16577 19.14650 1.000 44.87176 58 VAL B N 1
ATOM 2079 C CA . VAL B 1 58 ? 12.10496 -24.71071 20.30658 1.000 46.25280 58 VAL B CA 1
ATOM 2080 C C . VAL B 1 58 ? 12.15821 -26.22923 20.37332 1.000 47.14945 58 VAL B C 1
ATOM 2081 O O . VAL B 1 58 ? 12.30903 -26.91134 19.36751 1.000 54.23778 58 VAL B O 1
ATOM 2085 N N . THR B 1 59 ? 12.05384 -26.74866 21.58957 1.000 56.36634 59 THR B N 1
ATOM 2086 C CA . THR B 1 59 ? 12.02259 -28.18355 21.83725 1.000 54.64962 59 THR B CA 1
ATOM 2087 C C . THR B 1 59 ? 11.23290 -28.39915 23.11692 1.000 61.85596 59 THR B C 1
ATOM 2088 O O . THR B 1 59 ? 10.80312 -27.43359 23.75585 1.000 61.95962 59 THR B O 1
ATOM 2092 N N . GLY B 1 60 ? 11.01282 -29.66316 23.46131 1.000 60.83497 60 GLY B N 1
ATOM 2093 C CA . GLY B 1 60 ? 10.33303 -30.02917 24.69314 1.000 64.84608 60 GLY B CA 1
ATOM 2094 C C . GLY B 1 60 ? 8.99305 -29.36941 24.95738 1.000 63.41881 60 GLY B C 1
ATOM 2095 O O . GLY B 1 60 ? 8.12633 -29.30329 24.08136 1.000 65.46286 60 GLY B O 1
ATOM 2096 N N . GLU B 1 61 ? 8.82342 -28.87990 26.17713 1.000 64.54745 61 GLU B N 1
ATOM 2097 C CA . GLU B 1 61 ? 7.53647 -28.36966 26.62334 1.000 69.31576 61 GLU B CA 1
ATOM 2098 C C . GLU B 1 61 ? 7.12274 -27.12452 25.83936 1.000 63.95797 61 GLU B C 1
ATOM 2099 O O . GLU B 1 61 ? 5.94386 -26.94116 25.53273 1.000 61.49144 61 GLU B O 1
ATOM 2105 N N . ARG B 1 62 ? 8.08199 -26.26313 25.52120 1.000 56.67494 62 ARG B N 1
ATOM 2106 C CA . ARG B 1 62 ? 7.77203 -25.07616 24.72904 1.000 65.87198 62 ARG B CA 1
ATOM 2107 C C . ARG B 1 62 ? 7.27887 -25.46431 23.34047 1.000 60.96076 62 ARG B C 1
ATOM 2108 O O . ARG B 1 62 ? 6.31973 -24.88837 22.81926 1.000 52.28230 62 ARG B O 1
ATOM 2116 N N . TRP B 1 63 ? 7.97726 -26.41978 22.73876 1.000 59.58586 63 TRP B N 1
ATOM 2117 C CA . TRP B 1 63 ? 7.62564 -26.95205 21.43335 1.000 53.82206 63 TRP B CA 1
ATOM 2118 C C . TRP B 1 63 ? 6.24068 -27.59864 21.47013 1.000 65.56785 63 TRP B C 1
ATOM 2119 O O . TRP B 1 63 ? 5.47279 -27.50139 20.51190 1.000 69.22547 63 TRP B O 1
ATOM 2130 N N . GLN B 1 64 ? 5.88942 -28.20449 22.60291 1.000 65.65622 64 GLN B N 1
ATOM 2131 C CA . GLN B 1 64 ? 4.56250 -28.77810 22.73598 1.000 63.93177 64 GLN B CA 1
ATOM 2132 C C . GLN B 1 64 ? 3.53413 -27.65805 22.93745 1.000 59.25770 64 GLN B C 1
ATOM 2133 O O . GLN B 1 64 ? 2.37360 -27.80042 22.55546 1.000 57.10880 64 GLN B O 1
ATOM 2139 N N . ALA B 1 65 ? 3.94358 -26.55894 23.56316 1.000 56.83611 65 ALA B N 1
ATOM 2140 C CA . ALA B 1 65 ? 3.03611 -25.43099 23.72985 1.000 59.94965 65 ALA B CA 1
ATOM 2141 C C . ALA B 1 65 ? 2.62348 -24.84955 22.37241 1.000 59.77287 65 ALA B C 1
ATOM 2142 O O . ALA B 1 65 ? 1.44275 -24.62485 22.12101 1.000 66.06452 65 ALA B O 1
ATOM 2144 N N . VAL B 1 66 ? 3.58942 -24.61742 21.49432 1.000 56.36921 66 VAL B N 1
ATOM 2145 C CA . VAL B 1 66 ? 3.27648 -24.08339 20.16904 1.000 54.50880 66 VAL B CA 1
ATOM 2146 C C . VAL B 1 66 ? 2.29591 -24.99246 19.43440 1.000 57.88593 66 VAL B C 1
ATOM 2147 O O . VAL B 1 66 ? 1.37294 -24.52161 18.77167 1.000 61.37136 66 VAL B O 1
ATOM 2151 N N . GLN B 1 67 ? 2.50159 -26.29784 19.56681 1.000 51.46103 67 GLN B N 1
ATOM 2152 C CA . GLN B 1 67 ? 1.64002 -27.26746 18.91702 1.000 52.89995 67 GLN B CA 1
ATOM 2153 C C . GLN B 1 67 ? 0.20613 -27.14943 19.39715 1.000 59.19750 67 GLN B C 1
ATOM 2154 O O . GLN B 1 67 ? -0.73204 -27.21277 18.60704 1.000 63.25412 67 GLN B O 1
ATOM 2160 N N . ASP B 1 68 ? 0.03731 -26.92616 20.69033 1.000 62.49478 68 ASP B N 1
ATOM 2161 C CA . ASP B 1 68 ? -1.29357 -26.91584 21.26991 1.000 64.53422 68 ASP B CA 1
ATOM 2162 C C . ASP B 1 68 ? -2.02000 -25.62268 20.91560 1.000 62.37736 68 ASP B C 1
ATOM 2163 O O . ASP B 1 68 ? -3.21594 -25.64058 20.62155 1.000 58.81242 68 ASP B O 1
ATOM 2168 N N . ALA B 1 69 ? -1.28736 -24.51086 20.92182 1.000 63.68616 69 ALA B N 1
ATOM 2169 C CA . ALA B 1 69 ? -1.85935 -23.21196 20.59122 1.000 57.75346 69 ALA B CA 1
ATOM 2170 C C . ALA B 1 69 ? -2.42250 -23.24863 19.18034 1.000 60.00702 69 ALA B C 1
ATOM 2171 O O . ALA B 1 69 ? -3.54599 -22.81177 18.93492 1.000 61.25792 69 ALA B O 1
ATOM 2173 N N . VAL B 1 70 ? -1.62703 -23.78798 18.25901 1.000 57.59301 70 VAL B N 1
ATOM 2174 C CA . VAL B 1 70 ? -2.03007 -23.93755 16.86361 1.000 50.17590 70 VAL B CA 1
ATOM 2175 C C . VAL B 1 70 ? -3.12587 -25.00123 16.73615 1.000 57.89070 70 VAL B C 1
ATOM 2176 O O . VAL B 1 70 ? -4.02324 -24.88587 15.89555 1.000 53.11397 70 VAL B O 1
ATOM 2180 N N . ALA B 1 71 ? -3.05197 -26.02990 17.58046 1.000 53.28711 71 ALA B N 1
ATOM 2181 C CA . ALA B 1 71 ? -4.07871 -27.05567 17.59779 1.000 55.71661 71 ALA B CA 1
ATOM 2182 C C . ALA B 1 71 ? -5.41963 -26.40209 17.90636 1.000 59.42900 71 ALA B C 1
ATOM 2183 O O . ALA B 1 71 ? -6.42287 -26.72027 17.27723 1.000 64.00522 71 ALA B O 1
ATOM 2185 N N . ALA B 1 72 ? -5.41536 -25.44990 18.83504 1.000 60.95593 72 ALA B N 1
ATOM 2186 C CA . ALA B 1 72 ? -6.62826 -24.70600 19.17219 1.000 65.44029 72 ALA B CA 1
ATOM 2187 C C . ALA B 1 72 ? -7.13450 -23.95082 17.95774 1.000 67.21741 72 ALA B C 1
ATOM 2188 O O . ALA B 1 72 ? -8.34915 -23.86455 17.72068 1.000 67.46320 72 ALA B O 1
ATOM 2190 N N . ARG B 1 73 ? -6.19536 -23.41833 17.18413 1.000 60.76527 73 ARG B N 1
ATOM 2191 C CA . ARG B 1 73 ? -6.54559 -22.69143 15.97839 1.000 65.50061 73 ARG B CA 1
ATOM 2192 C C . ARG B 1 73 ? -7.16166 -23.63902 14.96291 1.000 66.89133 73 ARG B C 1
ATOM 2193 O O . ARG B 1 73 ? -8.15613 -23.30874 14.31243 1.000 68.08750 73 ARG B O 1
ATOM 2201 N N . ILE B 1 74 ? -6.59445 -24.83382 14.86174 1.000 58.27813 74 ILE B N 1
ATOM 2202 C CA . ILE B 1 74 ? -7.01232 -25.77362 13.83595 1.000 58.13587 74 ILE B CA 1
ATOM 2203 C C . ILE B 1 74 ? -8.46194 -26.22391 14.01704 1.000 62.49435 74 ILE B C 1
ATOM 2204 O O . ILE B 1 74 ? -9.22322 -26.29526 13.05452 1.000 63.71281 74 ILE B O 1
ATOM 2209 N N . VAL B 1 75 ? -8.87016 -26.49488 15.24465 1.000 65.19734 75 VAL B N 1
ATOM 2210 C CA . VAL B 1 75 ? -10.24597 -26.94229 15.43853 1.000 69.68232 75 VAL B CA 1
ATOM 2211 C C . VAL B 1 75 ? -11.25201 -25.81538 15.20063 1.000 72.58976 75 VAL B C 1
ATOM 2212 O O . VAL B 1 75 ? -12.45305 -26.06848 15.04110 1.000 76.41412 75 VAL B O 1
ATOM 2216 N N . MET B 1 76 ? -10.75914 -24.58070 15.12973 1.000 71.02151 76 MET B N 1
ATOM 2217 C CA . MET B 1 76 ? -11.61219 -23.42919 14.84301 1.000 73.72074 76 MET B CA 1
ATOM 2218 C C . MET B 1 76 ? -12.06212 -23.39860 13.39516 1.000 73.50746 76 MET B C 1
ATOM 2219 O O . MET B 1 76 ? -12.79060 -22.48896 12.98685 1.000 79.52061 76 MET B O 1
ATOM 2224 N N . GLY B 1 77 ? -11.62164 -24.37385 12.61002 1.000 70.97143 77 GLY B N 1
ATOM 2225 C CA . GLY B 1 77 ? -12.02250 -24.42581 11.22128 1.000 71.43270 77 GLY B CA 1
ATOM 2226 C C . GLY B 1 77 ? -11.40032 -23.27725 10.47249 1.000 68.37800 77 GLY B C 1
ATOM 2227 O O . GLY B 1 77 ? -10.26762 -22.90267 10.75099 1.000 73.29345 77 GLY B O 1
ATOM 2228 N N . ARG B 1 78 ? -12.15303 -22.68443 9.55603 1.000 70.32034 78 ARG B N 1
ATOM 2229 C CA . ARG B 1 78 ? -11.58523 -21.67944 8.67415 1.000 72.69179 78 ARG B CA 1
ATOM 2230 C C . ARG B 1 78 ? -11.40815 -20.33338 9.37132 1.000 72.72338 78 ARG B C 1
ATOM 2231 O O . ARG B 1 78 ? -10.65331 -19.48823 8.90344 1.000 73.98052 78 ARG B O 1
ATOM 2239 N N . GLU B 1 79 ? -12.05361 -20.16242 10.51948 1.000 71.78923 79 GLU B N 1
ATOM 2240 C CA . GLU B 1 79 ? -11.87371 -18.96341 11.34141 1.000 76.17280 79 GLU B CA 1
ATOM 2241 C C . GLU B 1 79 ? -10.55741 -18.90885 12.11882 1.000 71.63878 79 GLU B C 1
ATOM 2242 O O . GLU B 1 79 ? -10.11576 -17.83065 12.51722 1.000 69.02023 79 GLU B O 1
ATOM 2248 N N . GLY B 1 80 ? -9.90983 -20.05350 12.30280 1.000 66.56738 80 GLY B N 1
ATOM 2249 C CA . GLY B 1 80 ? -8.69186 -20.08193 13.08616 1.000 65.55510 80 GLY B CA 1
ATOM 2250 C C . GLY B 1 80 ? -7.47416 -19.67688 12.27721 1.000 59.37420 80 GLY B C 1
ATOM 2251 O O . GLY B 1 80 ? -6.41698 -19.40269 12.83831 1.000 62.93800 80 GLY B O 1
ATOM 2252 N N . PHE B 1 81 ? -7.63255 -19.64472 10.95969 1.000 58.41780 81 PHE B N 1
ATOM 2253 C CA . PHE B 1 81 ? -6.53987 -19.30542 10.04903 1.000 59.39998 81 PHE B CA 1
ATOM 2254 C C . PHE B 1 81 ? -6.03682 -17.88389 10.26629 1.000 62.16372 81 PHE B C 1
ATOM 2255 O O . PHE B 1 81 ? -6.82675 -16.94697 10.36472 1.000 74.87718 81 PHE B O 1
ATOM 2263 N N . GLN B 1 82 ? -4.71929 -17.72878 10.32484 1.000 53.84721 82 GLN B N 1
ATOM 2264 C CA . GLN B 1 82 ? -4.08757 -16.41636 10.47923 1.000 60.35776 82 GLN B CA 1
ATOM 2265 C C . GLN B 1 82 ? -2.89365 -16.25610 9.55142 1.000 51.12833 82 GLN B C 1
ATOM 2266 O O . GLN B 1 82 ? -1.74817 -16.24526 9.99436 1.000 51.43332 82 GLN B O 1
ATOM 2272 N N . PRO B 1 83 ? -3.16672 -16.10956 8.25543 1.000 54.33434 83 PRO B N 1
ATOM 2273 C CA . PRO B 1 83 ? -2.09953 -16.11950 7.25400 1.000 45.63262 83 PRO B CA 1
ATOM 2274 C C . PRO B 1 83 ? -1.13898 -14.97416 7.51628 1.000 49.75997 83 PRO B C 1
ATOM 2275 O O . PRO B 1 83 ? -1.61646 -13.88119 7.79787 1.000 56.15501 83 PRO B O 1
ATOM 2279 N N . GLU B 1 84 ? 0.16877 -15.22970 7.49831 1.000 39.20916 84 GLU B N 1
ATOM 2280 C CA . GLU B 1 84 ? 1.14768 -14.15331 7.63891 1.000 50.81488 84 GLU B CA 1
ATOM 2281 C C . GLU B 1 84 ? 1.24111 -13.41178 6.31919 1.000 51.91152 84 GLU B C 1
ATOM 2282 O O . GLU B 1 84 ? 1.53796 -12.22298 6.27859 1.000 58.07594 84 GLU B O 1
ATOM 2288 N N . TYR B 1 85 ? 0.97763 -14.14648 5.24410 1.000 45.24431 85 TYR B N 1
ATOM 2289 C CA . TYR B 1 85 ? 1.11226 -13.66257 3.87765 1.000 41.34838 85 TYR B CA 1
ATOM 2290 C C . TYR B 1 85 ? 0.45570 -14.69670 2.97772 1.000 54.50053 85 TYR B C 1
ATOM 2291 O O . TYR B 1 85 ? -0.14376 -15.65481 3.47072 1.000 60.27196 85 TYR B O 1
ATOM 2300 N N . ASP B 1 86 ? 0.59386 -14.52987 1.66652 1.000 46.79814 86 ASP B N 1
ATOM 2301 C CA . ASP B 1 86 ? 0.09445 -15.51564 0.72018 1.000 41.73937 86 ASP B CA 1
ATOM 2302 C C . ASP B 1 86 ? 1.12666 -16.58225 0.42572 1.000 42.61410 86 ASP B C 1
ATOM 2303 O O . ASP B 1 86 ? 2.15003 -16.30959 -0.20294 1.000 42.49977 86 ASP B O 1
ATOM 2308 N N . ILE B 1 87 ? 0.87544 -17.79636 0.89755 1.000 44.02080 87 ILE B N 1
ATOM 2309 C CA . ILE B 1 87 ? 1.83039 -18.87842 0.68097 1.000 48.66673 87 ILE B CA 1
ATOM 2310 C C . ILE B 1 87 ? 1.83125 -19.29605 -0.79145 1.000 45.52257 87 ILE B C 1
ATOM 2311 O O . ILE B 1 87 ? 2.87842 -19.26549 -1.44963 1.000 46.63259 87 ILE B O 1
ATOM 2316 N N . ALA B 1 88 ? 0.66123 -19.66107 -1.31302 1.000 41.51775 88 ALA B N 1
ATOM 2317 C CA . ALA B 1 88 ? 0.53731 -19.87839 -2.74070 1.000 45.42885 88 ALA B CA 1
ATOM 2318 C C . ALA B 1 88 ? 0.29833 -18.52529 -3.38455 1.000 48.66929 88 ALA B C 1
ATOM 2319 O O . ALA B 1 88 ? -0.43265 -17.70066 -2.85188 1.000 52.67731 88 ALA B O 1
ATOM 2321 N N . PRO B 1 89 ? 0.94599 -18.27929 -4.52476 1.000 51.28012 89 PRO B N 1
ATOM 2322 C CA . PRO B 1 89 ? 0.70503 -17.00373 -5.19903 1.000 50.83953 89 PRO B CA 1
ATOM 2323 C C . PRO B 1 89 ? -0.72943 -16.90781 -5.65479 1.000 51.95456 89 PRO B C 1
ATOM 2324 O O . PRO B 1 89 ? -1.25935 -17.88893 -6.16914 1.000 43.77548 89 PRO B O 1
ATOM 2328 N N . ARG B 1 90 ? -1.37157 -15.77609 -5.40805 1.000 53.98853 90 ARG B N 1
ATOM 2329 C CA . ARG B 1 90 ? -2.65083 -15.53805 -6.03919 1.000 70.24756 90 ARG B CA 1
ATOM 2330 C C . ARG B 1 90 ? -2.35000 -15.44682 -7.52259 1.000 78.05123 90 ARG B C 1
ATOM 2331 O O . ARG B 1 90 ? -1.44492 -14.72537 -7.94901 1.000 83.11226 90 ARG B O 1
ATOM 2339 N N . GLY B 1 91 ? -3.08186 -16.21452 -8.31004 1.000 83.42922 91 GLY B N 1
ATOM 2340 C CA . GLY B 1 91 ? -2.82932 -16.26285 -9.73432 1.000 82.61488 91 GLY B CA 1
ATOM 2341 C C . GLY B 1 91 ? -1.79158 -17.29403 -10.12347 1.000 67.86073 91 GLY B C 1
ATOM 2342 O O . GLY B 1 91 ? -1.16350 -17.18150 -11.17273 1.000 66.78225 91 GLY B O 1
ATOM 2343 N N . LEU B 1 92 ? -1.61726 -18.30048 -9.27187 1.000 61.69931 92 LEU B N 1
ATOM 2344 C CA . LEU B 1 92 ? -0.85327 -19.48497 -9.63915 1.000 60.24446 92 LEU B CA 1
ATOM 2345 C C . LEU B 1 92 ? -1.51842 -20.09876 -10.86523 1.000 57.83453 92 LEU B C 1
ATOM 2346 O O . LEU B 1 92 ? -2.73235 -20.31765 -10.84957 1.000 57.15053 92 LEU B O 1
ATOM 2351 N N . THR B 1 93 ? -0.77720 -20.32701 -11.94804 1.000 58.01038 93 THR B N 1
ATOM 2352 C CA . THR B 1 93 ? -1.42410 -20.98311 -13.08750 1.000 65.47759 93 THR B CA 1
ATOM 2353 C C . THR B 1 93 ? -1.21274 -22.47457 -12.93286 1.000 61.49382 93 THR B C 1
ATOM 2354 O O . THR B 1 93 ? -0.31246 -22.90519 -12.20711 1.000 56.47378 93 THR B O 1
ATOM 2358 N N . ASP B 1 94 ? -1.97295 -23.26025 -13.68323 1.000 56.45975 94 ASP B N 1
ATOM 2359 C CA . ASP B 1 94 ? -1.85466 -24.70816 -13.58852 1.000 56.72238 94 ASP B CA 1
ATOM 2360 C C . ASP B 1 94 ? -0.56357 -25.31685 -14.15942 1.000 64.79502 94 ASP B C 1
ATOM 2361 O O . ASP B 1 94 ? -0.15580 -26.39923 -13.71333 1.000 53.86652 94 ASP B O 1
ATOM 2366 N N . PRO B 1 95 ? 0.08909 -24.64247 -15.13124 1.000 66.44639 95 PRO B N 1
ATOM 2367 C CA . PRO B 1 95 ? 1.40038 -25.20315 -15.47867 1.000 64.01015 95 PRO B CA 1
ATOM 2368 C C . PRO B 1 95 ? 2.40666 -25.15248 -14.31859 1.000 64.65266 95 PRO B C 1
ATOM 2369 O O . PRO B 1 95 ? 3.23049 -26.06246 -14.21715 1.000 71.01652 95 PRO B O 1
ATOM 2373 N N . TRP B 1 96 ? 2.33611 -24.14424 -13.45214 1.000 63.40299 96 TRP B N 1
ATOM 2374 C CA . TRP B 1 96 ? 3.20085 -24.11712 -12.26988 1.000 57.74269 96 TRP B CA 1
ATOM 2375 C C . TRP B 1 96 ? 2.78642 -25.19124 -11.26457 1.000 56.61641 96 TRP B C 1
ATOM 2376 O O . TRP B 1 96 ? 3.61920 -25.88010 -10.67755 1.000 57.98939 96 TRP B O 1
ATOM 2387 N N . ASP B 1 97 ? 1.48268 -25.32600 -11.06708 1.000 60.23235 97 ASP B N 1
ATOM 2388 C CA . ASP B 1 97 ? 0.98370 -26.19326 -10.01502 1.000 57.60166 97 ASP B CA 1
ATOM 2389 C C . ASP B 1 97 ? 1.20832 -27.68018 -10.32726 1.000 55.95779 97 ASP B C 1
ATOM 2390 O O . ASP B 1 97 ? 1.22227 -28.50912 -9.40894 1.000 56.37784 97 ASP B O 1
ATOM 2395 N N . SER B 1 98 ? 1.38754 -28.01809 -11.60908 1.000 53.09299 98 SER B N 1
ATOM 2396 C CA . SER B 1 98 ? 1.63050 -29.41008 -11.99158 1.000 60.81927 98 SER B CA 1
ATOM 2397 C C . SER B 1 98 ? 2.92679 -29.87970 -11.32442 1.000 62.15332 98 SER B C 1
ATOM 2398 O O . SER B 1 98 ? 3.12365 -31.07594 -11.09420 1.000 51.86628 98 SER B O 1
ATOM 2401 N N . ARG B 1 99 ? 3.80428 -28.92889 -11.01875 1.000 54.93768 99 ARG B N 1
ATOM 2402 C CA . ARG B 1 99 ? 5.01267 -29.22761 -10.26313 1.000 49.85800 99 ARG B CA 1
ATOM 2403 C C . ARG B 1 99 ? 4.67198 -29.71558 -8.86392 1.000 47.83328 99 ARG B C 1
ATOM 2404 O O . ARG B 1 99 ? 5.23136 -30.70751 -8.39230 1.000 45.52917 99 ARG B O 1
ATOM 2412 N N . ARG B 1 100 ? 3.75527 -29.02502 -8.19305 1.000 47.83938 100 ARG B N 1
ATOM 2413 C CA . ARG B 1 100 ? 3.34917 -29.44641 -6.85791 1.000 41.24185 100 ARG B CA 1
ATOM 2414 C C . ARG B 1 100 ? 2.55297 -30.73688 -6.90449 1.000 51.14510 100 ARG B C 1
ATOM 2415 O O . ARG B 1 100 ? 2.64510 -31.56834 -5.99605 1.000 57.32093 100 ARG B O 1
ATOM 2423 N N . PHE B 1 101 ? 1.76658 -30.89977 -7.96667 1.000 46.29086 101 PHE B N 1
ATOM 2424 C CA . PHE B 1 101 ? 0.95292 -32.09662 -8.10299 1.000 48.64610 101 PHE B CA 1
ATOM 2425 C C . PHE B 1 101 ? 1.84810 -33.27297 -8.45750 1.000 54.43257 101 PHE B C 1
ATOM 2426 O O . PHE B 1 101 ? 1.57303 -34.38355 -8.05319 1.000 62.66246 101 PHE B O 1
ATOM 2434 N N . GLY B 1 102 ? 2.94391 -33.02158 -9.17223 1.000 53.38975 102 GLY B N 1
ATOM 2435 C CA . GLY B 1 102 ? 3.88705 -34.08320 -9.47080 1.000 64.12225 102 GLY B CA 1
ATOM 2436 C C . GLY B 1 102 ? 4.52191 -34.63320 -8.20522 1.000 68.58577 102 GLY B C 1
ATOM 2437 O O . GLY B 1 102 ? 4.64020 -35.84933 -8.02642 1.000 78.54652 102 GLY B O 1
ATOM 2438 N N . VAL B 1 103 ? 4.89839 -33.74052 -7.29901 1.000 61.05916 103 VAL B N 1
ATOM 2439 C CA . VAL B 1 103 ? 5.44214 -34.17179 -6.02339 1.000 65.49030 103 VAL B CA 1
ATOM 2440 C C . VAL B 1 103 ? 4.31386 -34.56454 -5.05437 1.000 75.16183 103 VAL B C 1
ATOM 2441 O O . VAL B 1 103 ? 4.48356 -35.44767 -4.21194 1.000 77.83527 103 VAL B O 1
ATOM 2445 N N . GLY B 1 104 ? 3.14986 -33.93665 -5.20627 1.000 75.15422 104 GLY B N 1
ATOM 2446 C CA . GLY B 1 104 ? 2.01007 -34.21886 -4.34950 1.000 74.64386 104 GLY B CA 1
ATOM 2447 C C . GLY B 1 104 ? 1.45740 -35.62930 -4.37724 1.000 78.44176 104 GLY B C 1
ATOM 2448 O O . GLY B 1 104 ? 1.10936 -36.16501 -3.32871 1.000 83.22106 104 GLY B O 1
ATOM 2449 N N . GLU B 1 105 ? 1.34362 -36.23172 -5.55768 1.000 73.28930 105 GLU B N 1
ATOM 2450 C CA . GLU B 1 105 ? 0.91416 -37.62905 -5.63662 1.000 78.97493 105 GLU B CA 1
ATOM 2451 C C . GLU B 1 105 ? 1.99039 -38.57037 -5.09857 1.000 83.54778 105 GLU B C 1
ATOM 2452 O O . GLU B 1 105 ? 1.68690 -39.47472 -4.32651 1.000 91.29922 105 GLU B O 1
ATOM 2458 N N . ALA B 1 106 ? 3.23526 -38.37147 -5.53759 1.000 83.84477 106 ALA B N 1
ATOM 2459 C CA . ALA B 1 106 ? 4.34778 -39.26166 -5.18862 1.000 82.07002 106 ALA B CA 1
ATOM 2460 C C . ALA B 1 106 ? 4.57003 -39.33057 -3.67758 1.000 84.84687 106 ALA B C 1
ATOM 2461 O O . ALA B 1 106 ? 5.00333 -40.35995 -3.15351 1.000 91.80005 106 ALA B O 1
ATOM 2463 N N . LEU B 1 107 ? 4.27425 -38.23875 -2.98019 1.000 85.02281 107 LEU B N 1
ATOM 2464 C CA . LEU B 1 107 ? 4.34702 -38.23171 -1.52613 1.000 82.13217 107 LEU B CA 1
ATOM 2465 C C . LEU B 1 107 ? 3.33782 -39.23712 -0.98562 1.000 86.27742 107 LEU B C 1
ATOM 2466 O O . LEU B 1 107 ? 3.61238 -39.95716 -0.02769 1.000 90.13684 107 LEU B O 1
ATOM 2471 N N . TYR B 1 108 ? 2.16112 -39.26617 -1.60521 1.000 86.49147 108 TYR B N 1
ATOM 2472 C CA . TYR B 1 108 ? 1.08358 -40.16191 -1.19566 1.000 89.51410 108 TYR B CA 1
ATOM 2473 C C . TYR B 1 108 ? 1.10787 -41.48289 -1.97270 1.000 87.34640 108 TYR B C 1
ATOM 2474 O O . TYR B 1 108 ? 0.74421 -42.53294 -1.44338 1.000 89.25615 108 TYR B O 1
ATOM 2483 N N . ALA B 1 109 ? 1.54222 -41.41378 -3.23009 1.000 91.26091 109 ALA B N 1
ATOM 2484 C CA . ALA B 1 109 ? 1.65102 -42.58527 -4.09965 1.000 94.78299 109 ALA B CA 1
ATOM 2485 C C . ALA B 1 109 ? 2.89960 -42.50455 -4.97926 1.000 91.08615 109 ALA B C 1
ATOM 2486 O O . ALA B 1 109 ? 2.91922 -43.00868 -6.10577 1.000 89.60429 109 ALA B O 1
ATOM 2488 N N . ALA B 1 119 ? -11.39853 -36.28934 4.27254 1.000 99.87807 119 ALA B N 1
ATOM 2489 C CA . ALA B 1 119 ? -10.68176 -37.46231 3.78571 1.000 102.85315 119 ALA B CA 1
ATOM 2490 C C . ALA B 1 119 ? -9.36257 -37.67246 4.52925 1.000 107.23913 119 ALA B C 1
ATOM 2491 O O . ALA B 1 119 ? -9.09280 -37.02848 5.54764 1.000 108.53769 119 ALA B O 1
ATOM 2493 N N . GLY B 1 120 ? -8.54465 -38.57905 4.00262 1.000 106.94140 120 GLY B N 1
ATOM 2494 C CA . GLY B 1 120 ? -7.25413 -38.90716 4.58283 1.000 100.75098 120 GLY B CA 1
ATOM 2495 C C . GLY B 1 120 ? -6.33528 -37.71292 4.72497 1.000 96.84340 120 GLY B C 1
ATOM 2496 O O . GLY B 1 120 ? -5.55422 -37.63292 5.66785 1.000 99.32755 120 GLY B O 1
ATOM 2497 N N . ARG B 1 121 ? -6.44008 -36.78603 3.77524 1.000 98.86642 121 ARG B N 1
ATOM 2498 C CA . ARG B 1 121 ? -5.60462 -35.58145 3.71558 1.000 92.16553 121 ARG B CA 1
ATOM 2499 C C . ARG B 1 121 ? -5.51650 -34.79986 5.03085 1.000 89.00710 121 ARG B C 1
ATOM 2500 O O . ARG B 1 121 ? -4.43549 -34.34208 5.41419 1.000 82.77705 121 ARG B O 1
ATOM 2508 N N . ILE B 1 122 ? -6.65865 -34.61227 5.68766 1.000 89.30657 122 ILE B N 1
ATOM 2509 C CA . ILE B 1 122 ? -6.71397 -33.90765 6.96174 1.000 88.56712 122 ILE B CA 1
ATOM 2510 C C . ILE B 1 122 ? -5.70323 -34.54043 7.92618 1.000 89.71929 122 ILE B C 1
ATOM 2511 O O . ILE B 1 122 ? -4.93297 -33.84563 8.60181 1.000 79.31192 122 ILE B O 1
ATOM 2516 N N . ALA B 1 123 ? -5.71879 -35.86958 7.97715 1.000 88.92302 123 ALA B N 1
ATOM 2517 C CA . ALA B 1 123 ? -4.86135 -36.63774 8.87284 1.000 94.27196 123 ALA B CA 1
ATOM 2518 C C . ALA B 1 123 ? -3.37576 -36.39033 8.64971 1.000 90.41134 123 ALA B C 1
ATOM 2519 O O . ALA B 1 123 ? -2.63023 -36.17618 9.59874 1.000 92.90752 123 ALA B O 1
ATOM 2521 N N . GLN B 1 124 ? -2.91725 -36.47321 7.40960 1.000 87.02578 124 GLN B N 1
ATOM 2522 C CA . GLN B 1 124 ? -1.50106 -36.24933 7.18702 1.000 79.75711 124 GLN B CA 1
ATOM 2523 C C . GLN B 1 124 ? -1.16888 -34.79544 7.50989 1.000 77.24358 124 GLN B C 1
ATOM 2524 O O . GLN B 1 124 ? -0.16139 -34.52255 8.14331 1.000 83.73747 124 GLN B O 1
ATOM 2530 N N . PHE B 1 125 ? -2.01016 -33.86155 7.07450 1.000 69.76862 125 PHE B N 1
ATOM 2531 C CA . PHE B 1 125 ? -1.65285 -32.45184 7.19408 1.000 74.54644 125 PHE B CA 1
ATOM 2532 C C . PHE B 1 125 ? -1.58929 -32.04525 8.67588 1.000 75.33742 125 PHE B C 1
ATOM 2533 O O . PHE B 1 125 ? -0.81178 -31.16470 9.03719 1.000 75.80654 125 PHE B O 1
ATOM 2541 N N . GLN B 1 126 ? -2.36368 -32.69115 9.54644 1.000 77.14139 126 GLN B N 1
ATOM 2542 C CA . GLN B 1 126 ? -2.22801 -32.38009 10.97024 1.000 76.36152 126 GLN B CA 1
ATOM 2543 C C . GLN B 1 126 ? -0.85448 -32.86118 11.46863 1.000 70.00075 126 GLN B C 1
ATOM 2544 O O . GLN B 1 126 ? -0.31678 -32.30205 12.42598 1.000 75.31186 126 GLN B O 1
ATOM 2550 N N . GLN B 1 127 ? -0.26910 -33.86890 10.81656 1.000 67.43317 127 GLN B N 1
ATOM 2551 C CA . GLN B 1 127 ? 1.09273 -34.27822 11.17597 1.000 63.39194 127 GLN B CA 1
ATOM 2552 C C . GLN B 1 127 ? 2.10365 -33.16387 10.91455 1.000 54.90834 127 GLN B C 1
ATOM 2553 O O . GLN B 1 127 ? 3.15044 -33.11000 11.57036 1.000 50.09410 127 GLN B O 1
ATOM 2559 N N . ASN B 1 128 ? 1.79551 -32.28843 9.95549 1.000 52.78527 128 ASN B N 1
ATOM 2560 C CA . ASN B 1 128 ? 2.62710 -31.12025 9.71964 1.000 53.17149 128 ASN B CA 1
ATOM 2561 C C . ASN B 1 128 ? 2.77660 -30.34445 11.00647 1.000 57.09973 128 ASN B C 1
ATOM 2562 O O . ASN B 1 128 ? 3.86971 -29.91541 11.37842 1.000 59.28009 128 ASN B O 1
ATOM 2567 N N . TYR B 1 129 ? 1.65693 -30.18077 11.69789 1.000 52.13168 129 TYR B N 1
ATOM 2568 C CA . TYR B 1 129 ? 1.62812 -29.29621 12.85127 1.000 52.33770 129 TYR B CA 1
ATOM 2569 C C . TYR B 1 129 ? 2.12472 -29.97578 14.10225 1.000 53.07987 129 TYR B C 1
ATOM 2570 O O . TYR B 1 129 ? 2.08622 -29.40940 15.19223 1.000 58.81574 129 TYR B O 1
ATOM 2579 N N . ARG B 1 130 ? 2.61225 -31.19366 13.94016 1.000 41.34088 130 ARG B N 1
ATOM 2580 C CA . ARG B 1 130 ? 3.46676 -31.75986 14.95149 1.000 46.88394 130 ARG B CA 1
ATOM 2581 C C . ARG B 1 130 ? 4.86567 -32.01630 14.36035 1.000 53.18099 130 ARG B C 1
ATOM 2582 O O . ARG B 1 130 ? 5.64905 -32.82763 14.85447 1.000 52.24753 130 ARG B O 1
ATOM 2590 N N . GLY B 1 131 ? 5.18343 -31.28333 13.29963 1.000 51.93708 131 GLY B N 1
ATOM 2591 C CA . GLY B 1 131 ? 6.52908 -31.30694 12.75316 1.000 50.68766 131 GLY B CA 1
ATOM 2592 C C . GLY B 1 131 ? 6.96576 -32.68422 12.31291 1.000 46.67065 131 GLY B C 1
ATOM 2593 O O . GLY B 1 131 ? 8.16567 -33.00430 12.32526 1.000 42.12865 131 GLY B O 1
ATOM 2594 N N . PHE B 1 132 ? 5.98857 -33.51438 11.96592 1.000 44.72508 132 PHE B N 1
ATOM 2595 C CA . PHE B 1 132 ? 6.26398 -34.87887 11.55494 1.000 44.61583 132 PHE B CA 1
ATOM 2596 C C . PHE B 1 132 ? 7.04493 -35.66288 12.60245 1.000 45.25034 132 PHE B C 1
ATOM 2597 O O . PHE B 1 132 ? 7.75337 -36.61416 12.27973 1.000 45.04309 132 PHE B O 1
ATOM 2605 N N . GLY B 1 133 ? 6.90532 -35.26459 13.85948 1.000 46.46404 133 GLY B N 1
ATOM 2606 C CA . GLY B 1 133 ? 7.55731 -35.97142 14.93991 1.000 44.93020 133 GLY B CA 1
ATOM 2607 C C . GLY B 1 133 ? 8.96208 -35.49333 15.24303 1.000 49.56211 133 GLY B C 1
ATOM 2608 O O . GLY B 1 133 ? 9.64846 -36.12688 16.03206 1.000 46.92355 133 GLY B O 1
ATOM 2609 N N . ALA B 1 134 ? 9.40944 -34.39125 14.63565 1.000 43.37118 134 ALA B N 1
ATOM 2610 C CA . ALA B 1 134 ? 10.75012 -33.88341 14.95488 1.000 39.71489 134 ALA B CA 1
ATOM 2611 C C . ALA B 1 134 ? 10.79202 -33.42764 16.40546 1.000 43.67432 134 ALA B C 1
ATOM 2612 O O . ALA B 1 134 ? 9.80400 -32.90160 16.90752 1.000 42.51929 134 ALA B O 1
ATOM 2614 N N . PRO B 1 135 ? 11.92234 -33.66982 17.09510 1.000 42.95113 135 PRO B N 1
ATOM 2615 C CA . PRO B 1 135 ? 12.10571 -33.22944 18.47825 1.000 43.58859 135 PRO B CA 1
ATOM 2616 C C . PRO B 1 135 ? 12.38577 -31.73312 18.57924 1.000 45.07317 135 PRO B C 1
ATOM 2617 O O . PRO B 1 135 ? 12.24033 -31.15178 19.64549 1.000 40.84896 135 PRO B O 1
ATOM 2621 N N . VAL B 1 136 ? 12.83128 -31.12403 17.48704 1.000 44.06232 136 VAL B N 1
ATOM 2622 C CA . VAL B 1 136 ? 13.18104 -29.70955 17.50684 1.000 45.45488 136 VAL B CA 1
ATOM 2623 C C . VAL B 1 136 ? 12.49009 -28.99213 16.34665 1.000 41.34126 136 VAL B C 1
ATOM 2624 O O . VAL B 1 136 ? 12.38431 -29.54263 15.25391 1.000 38.27647 136 VAL B O 1
ATOM 2628 N N . MET B 1 137 ? 12.00013 -27.78104 16.59943 1.000 37.01011 137 MET B N 1
ATOM 2629 C CA . MET B 1 137 ? 11.39494 -26.97384 15.55065 1.000 33.01887 137 MET B CA 1
ATOM 2630 C C . MET B 1 137 ? 12.02223 -25.59180 15.52409 1.000 32.52093 137 MET B C 1
ATOM 2631 O O . MET B 1 137 ? 12.06853 -24.89846 16.53867 1.000 37.53958 137 MET B O 1
ATOM 2636 N N . LEU B 1 138 ? 12.52965 -25.20925 14.35670 1.000 35.23278 138 LEU B N 1
ATOM 2637 C CA . LEU B 1 138 ? 13.12145 -23.88469 14.16306 1.000 33.11394 138 LEU B CA 1
ATOM 2638 C C . LEU B 1 138 ? 12.10506 -22.97937 13.51667 1.000 35.24193 138 LEU B C 1
ATOM 2639 O O . LEU B 1 138 ? 11.52918 -23.33277 12.47700 1.000 39.96456 138 LEU B O 1
ATOM 2644 N N . PHE B 1 139 ? 11.91122 -21.80224 14.09875 1.000 34.12930 139 PHE B N 1
ATOM 2645 C CA . PHE B 1 139 ? 11.05103 -20.81824 13.47948 1.000 33.74409 139 PHE B CA 1
ATOM 2646 C C . PHE B 1 139 ? 11.85834 -19.64424 12.95490 1.000 37.66493 139 PHE B C 1
ATOM 2647 O O . PHE B 1 139 ? 12.51006 -18.92168 13.70687 1.000 40.90512 139 PHE B O 1
ATOM 2655 N N . LEU B 1 140 ? 11.80531 -19.48190 11.64269 1.000 34.00802 140 LEU B N 1
ATOM 2656 C CA . LEU B 1 140 ? 12.54778 -18.44952 10.93394 1.000 38.13016 140 LEU B CA 1
ATOM 2657 C C . LEU B 1 140 ? 11.66670 -17.22970 10.71354 1.000 38.61474 140 LEU B C 1
ATOM 2658 O O . LEU B 1 140 ? 10.63045 -17.31116 10.04840 1.000 44.60707 140 LEU B O 1
ATOM 2663 N N . HIS B 1 141 ? 12.09075 -16.09409 11.24181 1.000 32.21644 141 HIS B N 1
ATOM 2664 C CA . HIS B 1 141 ? 11.31959 -14.87270 11.09903 1.000 35.04901 141 HIS B CA 1
ATOM 2665 C C . HIS B 1 141 ? 12.23150 -13.67030 10.92562 1.000 36.62668 141 HIS B C 1
ATOM 2666 O O . HIS B 1 141 ? 13.45646 -13.78990 11.01077 1.000 35.81695 141 HIS B O 1
ATOM 2673 N N . CYS B 1 142 ? 11.61916 -12.51588 10.67623 1.000 38.43410 142 CYS B N 1
ATOM 2674 C CA . CYS B 1 142 ? 12.34170 -11.27055 10.48974 1.000 31.63910 142 CYS B CA 1
ATOM 2675 C C . CYS B 1 142 ? 11.43329 -10.09551 10.78396 1.000 41.78101 142 CYS B C 1
ATOM 2676 O O . CYS B 1 142 ? 10.22118 -10.26670 10.96497 1.000 46.57998 142 CYS B O 1
ATOM 2679 N N . SER B 1 143 ? 12.02317 -8.90460 10.84360 1.000 44.01926 143 SER B N 1
ATOM 2680 C CA . SER B 1 143 ? 11.25918 -7.67746 11.01146 1.000 43.32941 143 SER B CA 1
ATOM 2681 C C . SER B 1 143 ? 10.31860 -7.44614 9.84519 1.000 41.65183 143 SER B C 1
ATOM 2682 O O . SER B 1 143 ? 10.65626 -7.76162 8.70414 1.000 44.80346 143 SER B O 1
ATOM 2685 N N . ARG B 1 144 ? 9.15685 -6.85657 10.10766 1.000 51.27370 144 ARG B N 1
ATOM 2686 C CA . ARG B 1 144 ? 8.21489 -6.56171 9.02556 1.000 57.67254 144 ARG B CA 1
ATOM 2687 C C . ARG B 1 144 ? 8.73188 -5.48607 8.04765 1.000 54.00254 144 ARG B C 1
ATOM 2688 O O . ARG B 1 144 ? 8.16813 -5.30407 6.97340 1.000 52.40163 144 ARG B O 1
ATOM 2696 N N . ILE B 1 145 ? 9.82190 -4.80797 8.39063 1.000 49.64563 145 ILE B N 1
ATOM 2697 C CA . ILE B 1 145 ? 10.39408 -3.82698 7.47151 1.000 54.87889 145 ILE B CA 1
ATOM 2698 C C . ILE B 1 145 ? 11.08378 -4.48475 6.26502 1.000 53.06872 145 ILE B C 1
ATOM 2699 O O . ILE B 1 145 ? 11.24399 -3.85392 5.22461 1.000 56.06882 145 ILE B O 1
ATOM 2704 N N . MET B 1 146 ? 11.48198 -5.74764 6.40951 1.000 48.20890 146 MET B N 1
ATOM 2705 C CA . MET B 1 146 ? 12.24463 -6.45044 5.37110 1.000 45.94471 146 MET B CA 1
ATOM 2706 C C . MET B 1 146 ? 11.45070 -6.64979 4.08401 1.000 52.54529 146 MET B C 1
ATOM 2707 O O . MET B 1 146 ? 10.24655 -6.90893 4.12422 1.000 55.93335 146 MET B O 1
ATOM 2712 N N . GLY B 1 147 ? 12.13396 -6.53058 2.94262 1.000 47.45728 147 GLY B N 1
ATOM 2713 C CA . GLY B 1 147 ? 11.47168 -6.66971 1.66340 1.000 45.55728 147 GLY B CA 1
ATOM 2714 C C . GLY B 1 147 ? 11.82761 -7.97614 0.99647 1.000 44.55034 147 GLY B C 1
ATOM 2715 O O . GLY B 1 147 ? 12.64179 -8.73873 1.51044 1.000 39.26362 147 GLY B O 1
ATOM 2716 N N . PRO B 1 148 ? 11.24183 -8.22291 -0.17946 1.000 50.18092 148 PRO B N 1
ATOM 2717 C CA . PRO B 1 148 ? 11.47156 -9.44346 -0.95639 1.000 41.98331 148 PRO B CA 1
ATOM 2718 C C . PRO B 1 148 ? 12.94579 -9.85977 -1.12836 1.000 43.79062 148 PRO B C 1
ATOM 2719 O O . PRO B 1 148 ? 13.20148 -11.04841 -1.00314 1.000 34.25682 148 PRO B O 1
ATOM 2723 N N . PRO B 1 149 ? 13.87789 -8.93585 -1.44776 1.000 39.16019 149 PRO B N 1
ATOM 2724 C CA . PRO B 1 149 ? 15.25955 -9.44273 -1.47077 1.000 35.23027 149 PRO B CA 1
ATOM 2725 C C . PRO B 1 149 ? 15.74804 -9.95645 -0.09164 1.000 33.22467 149 PRO B C 1
ATOM 2726 O O . PRO B 1 149 ? 16.54045 -10.89804 -0.04789 1.000 36.85838 149 PRO B O 1
ATOM 2730 N N . GLN B 1 150 ? 15.28600 -9.36598 1.00823 1.000 37.37343 150 GLN B N 1
ATOM 2731 C CA . GLN B 1 150 ? 15.69241 -9.87308 2.32702 1.000 28.58569 150 GLN B CA 1
ATOM 2732 C C . GLN B 1 150 ? 15.07715 -11.25166 2.56346 1.000 32.87424 150 GLN B C 1
ATOM 2733 O O . GLN B 1 150 ? 15.72038 -12.13965 3.11845 1.000 28.49541 150 GLN B O 1
ATOM 2739 N N . TRP B 1 151 ? 13.87395 -11.48060 2.05825 1.000 29.45501 151 TRP B N 1
ATOM 2740 C CA . TRP B 1 151 ? 13.31683 -12.83036 2.14490 1.000 26.60643 151 TRP B CA 1
ATOM 2741 C C . TRP B 1 151 ? 14.19093 -13.77617 1.33969 1.000 25.72204 151 TRP B C 1
ATOM 2742 O O . TRP B 1 151 ? 14.34935 -14.94208 1.70269 1.000 30.42275 151 TRP B O 1
ATOM 2753 N N . ALA B 1 152 ? 14.76605 -13.29914 0.24324 1.000 25.54080 152 ALA B N 1
ATOM 2754 C CA . ALA B 1 152 ? 15.67721 -14.17395 -0.50227 1.000 25.54273 152 ALA B CA 1
ATOM 2755 C C . ALA B 1 152 ? 16.92415 -14.46754 0.32694 1.000 22.13044 152 ALA B C 1
ATOM 2756 O O . ALA B 1 152 ? 17.39961 -15.60613 0.32433 1.000 22.82902 152 ALA B O 1
ATOM 2758 N N . ASP B 1 153 ? 17.43418 -13.46978 1.04762 1.000 23.17403 153 ASP B N 1
ATOM 2759 C CA . ASP B 1 153 ? 18.55109 -13.68748 2.01368 1.000 30.07691 153 ASP B CA 1
ATOM 2760 C C . ASP B 1 153 ? 18.20650 -14.77925 3.05489 1.000 29.85281 153 ASP B C 1
ATOM 2761 O O . ASP B 1 153 ? 19.04546 -15.60443 3.41461 1.000 27.65861 153 ASP B O 1
ATOM 2766 N N . MET B 1 154 ? 16.97597 -14.75103 3.56670 1.000 28.64109 154 MET B N 1
ATOM 2767 C CA . MET B 1 154 ? 16.53264 -15.76999 4.52307 1.000 29.00926 154 MET B CA 1
ATOM 2768 C C . MET B 1 154 ? 16.57909 -17.14176 3.87225 1.000 27.70722 154 MET B C 1
ATOM 2769 O O . MET B 1 154 ? 16.88807 -18.14452 4.52999 1.000 25.96208 154 MET B O 1
ATOM 2774 N N . GLY B 1 155 ? 16.20769 -17.20944 2.59715 1.000 21.52328 155 GLY B N 1
ATOM 2775 C CA . GLY B 1 155 ? 16.31776 -18.47800 1.88016 1.000 20.02853 155 GLY B CA 1
ATOM 2776 C C . GLY B 1 155 ? 17.75218 -19.01194 1.82743 1.000 27.78071 155 GLY B C 1
ATOM 2777 O O . GLY B 1 155 ? 18.02290 -20.23047 2.00019 1.000 26.82991 155 GLY B O 1
ATOM 2778 N N . MET B 1 156 ? 18.68372 -18.10281 1.57071 1.000 23.55917 156 MET B N 1
ATOM 2779 C CA . MET B 1 156 ? 20.10136 -18.46333 1.51529 1.000 23.98012 156 MET B CA 1
ATOM 2780 C C . MET B 1 156 ? 20.58416 -19.07526 2.83397 1.000 23.01946 156 MET B C 1
ATOM 2781 O O . MET B 1 156 ? 21.25400 -20.11040 2.85424 1.000 23.93267 156 MET B O 1
ATOM 2786 N N . TRP B 1 157 ? 20.23120 -18.41203 3.93036 1.000 25.38869 157 TRP B N 1
ATOM 2787 C CA . TRP B 1 157 ? 20.55708 -18.89652 5.26148 1.000 23.33912 157 TRP B CA 1
ATOM 2788 C C . TRP B 1 157 ? 19.89365 -20.25353 5.48905 1.000 26.76940 157 TRP B C 1
ATOM 2789 O O . TRP B 1 157 ? 20.55354 -21.21892 5.87114 1.000 27.21772 157 TRP B O 1
ATOM 2800 N N . LEU B 1 158 ? 18.59766 -20.32933 5.19989 1.000 22.47599 158 LEU B N 1
ATOM 2801 C CA . LEU B 1 158 ? 17.84060 -21.53528 5.46496 1.000 26.77196 158 LEU B CA 1
ATOM 2802 C C . LEU B 1 158 ? 18.42861 -22.74840 4.74687 1.000 23.43235 158 LEU B C 1
ATOM 2803 O O . LEU B 1 158 ? 18.69867 -23.75386 5.36977 1.000 24.25640 158 LEU B O 1
ATOM 2808 N N . GLN B 1 159 ? 18.66409 -22.62721 3.43767 1.000 22.24289 159 GLN B N 1
ATOM 2809 C CA . GLN B 1 159 ? 19.27766 -23.70330 2.67501 1.000 24.98120 159 GLN B CA 1
ATOM 2810 C C . GLN B 1 159 ? 20.69333 -24.01119 3.20673 1.000 25.17960 159 GLN B C 1
ATOM 2811 O O . GLN B 1 159 ? 21.12239 -25.15897 3.22440 1.000 33.02162 159 GLN B O 1
ATOM 2817 N N . SER B 1 160 ? 21.40825 -22.99880 3.67180 1.000 21.57018 160 SER B N 1
ATOM 2818 C CA . SER B 1 160 ? 22.69135 -23.26457 4.36550 1.000 30.89947 160 SER B CA 1
ATOM 2819 C C . SER B 1 160 ? 22.48910 -24.21194 5.57055 1.000 27.87312 160 SER B C 1
ATOM 2820 O O . SER B 1 160 ? 23.19400 -25.22294 5.73103 1.000 23.88948 160 SER B O 1
ATOM 2823 N N . VAL B 1 161 ? 21.48193 -23.91531 6.38387 1.000 31.60487 161 VAL B N 1
ATOM 2824 C CA . VAL B 1 161 ? 21.19848 -24.74448 7.55311 1.000 24.68025 161 VAL B CA 1
ATOM 2825 C C . VAL B 1 161 ? 20.83933 -26.16718 7.13993 1.000 26.95270 161 VAL B C 1
ATOM 2826 O O . VAL B 1 161 ? 21.39991 -27.13264 7.67235 1.000 27.43546 161 VAL B O 1
ATOM 2830 N N . MET B 1 162 ? 19.94623 -26.27737 6.15589 1.000 23.93632 162 MET B N 1
ATOM 2831 C CA . MET B 1 162 ? 19.46867 -27.55852 5.69940 1.000 30.87589 162 MET B CA 1
ATOM 2832 C C . MET B 1 162 ? 20.59117 -28.44114 5.17634 1.000 35.83218 162 MET B C 1
ATOM 2833 O O . MET B 1 162 ? 20.60204 -29.63345 5.44127 1.000 34.85016 162 MET B O 1
ATOM 2838 N N . LEU B 1 163 ? 21.54109 -27.85814 4.44979 1.000 31.13688 163 LEU B N 1
ATOM 2839 C CA . LEU B 1 163 ? 22.68353 -28.63437 3.96510 1.000 24.99734 163 LEU B CA 1
ATOM 2840 C C . LEU B 1 163 ? 23.63335 -29.04488 5.07031 1.000 28.38814 163 LEU B C 1
ATOM 2841 O O . LEU B 1 163 ? 24.17240 -30.15140 5.05315 1.000 33.90610 163 LEU B O 1
ATOM 2846 N N . LEU B 1 164 ? 23.86173 -28.14528 6.02778 1.000 38.36112 164 LEU B N 1
ATOM 2847 C CA . LEU B 1 164 ? 24.74617 -28.45526 7.14594 1.000 35.14275 164 LEU B CA 1
ATOM 2848 C C . LEU B 1 164 ? 24.18063 -29.57537 7.99783 1.000 34.16198 164 LEU B C 1
ATOM 2849 O O . LEU B 1 164 ? 24.93742 -30.36736 8.55459 1.000 41.17286 164 LEU B O 1
ATOM 2854 N N . LEU B 1 165 ? 22.84967 -29.63958 8.10114 1.000 33.28981 165 LEU B N 1
ATOM 2855 C CA . LEU B 1 165 ? 22.18722 -30.68291 8.89524 1.000 39.73320 165 LEU B CA 1
ATOM 2856 C C . LEU B 1 165 ? 22.48957 -32.07364 8.32588 1.000 43.38494 165 LEU B C 1
ATOM 2857 O O . LEU B 1 165 ? 22.87718 -32.98448 9.05354 1.000 44.16841 165 LEU B O 1
ATOM 2862 N N . VAL B 1 166 ? 22.27535 -32.22526 7.01865 1.000 35.85668 166 VAL B N 1
ATOM 2863 C CA . VAL B 1 166 ? 22.58813 -33.45910 6.29454 1.000 35.13529 166 VAL B CA 1
ATOM 2864 C C . VAL B 1 166 ? 24.05052 -33.89234 6.45277 1.000 36.63725 166 VAL B C 1
ATOM 2865 O O . VAL B 1 166 ? 24.35316 -35.05702 6.72055 1.000 39.57452 166 VAL B O 1
ATOM 2869 N N . GLU B 1 167 ? 24.95883 -32.94189 6.28634 1.000 35.81946 167 GLU B N 1
ATOM 2870 C CA . GLU B 1 167 ? 26.39744 -33.20317 6.45512 1.000 44.75905 167 GLU B CA 1
ATOM 2871 C C . GLU B 1 167 ? 26.76012 -33.74039 7.83029 1.000 46.23548 167 GLU B C 1
ATOM 2872 O O . GLU B 1 167 ? 27.71141 -34.49558 8.00419 1.000 62.15746 167 GLU B O 1
ATOM 2878 N N . HIS B 1 168 ? 25.97453 -33.30899 8.80126 1.000 43.02410 168 HIS B N 1
ATOM 2879 C CA . HIS B 1 168 ? 26.16477 -33.57856 10.22838 1.000 52.47007 168 HIS B CA 1
ATOM 2880 C C . HIS B 1 168 ? 25.28102 -34.69491 10.75671 1.000 55.62989 168 HIS B C 1
ATOM 2881 O O . HIS B 1 168 ? 25.16527 -34.89562 11.97409 1.000 62.27338 168 HIS B O 1
ATOM 2888 N N . GLY B 1 169 ? 24.72519 -35.47882 9.83299 1.000 49.53466 169 GLY B N 1
ATOM 2889 C CA . GLY B 1 169 ? 23.97489 -36.67618 10.18755 1.000 47.13899 169 GLY B CA 1
ATOM 2890 C C . GLY B 1 169 ? 22.53176 -36.38798 10.58017 1.000 47.04272 169 GLY B C 1
ATOM 2891 O O . GLY B 1 169 ? 21.82115 -37.27783 11.03691 1.000 46.39889 169 GLY B O 1
ATOM 2892 N N . LEU B 1 170 ? 22.09884 -35.13939 10.44219 1.000 39.25896 170 LEU B N 1
ATOM 2893 C CA . LEU B 1 170 ? 20.72444 -34.80079 10.80301 1.000 41.49118 170 LEU B CA 1
ATOM 2894 C C . LEU B 1 170 ? 19.82520 -34.61822 9.59018 1.000 42.82096 170 LEU B C 1
ATOM 2895 O O . LEU B 1 170 ? 20.27561 -34.72832 8.45466 1.000 43.02691 170 LEU B O 1
ATOM 2900 N N . ALA B 1 171 ? 18.53794 -34.39134 9.83650 1.000 43.52970 171 ALA B N 1
ATOM 2901 C CA . ALA B 1 171 ? 17.58536 -34.16039 8.75521 1.000 34.25394 171 ALA B CA 1
ATOM 2902 C C . ALA B 1 171 ? 16.67081 -32.97516 9.03444 1.000 28.12025 171 ALA B C 1
ATOM 2903 O O . ALA B 1 171 ? 16.57299 -32.50954 10.16438 1.000 36.39392 171 ALA B O 1
ATOM 2905 N N . SER B 1 172 ? 15.94451 -32.53603 8.02211 1.000 26.24699 172 SER B N 1
ATOM 2906 C CA . SER B 1 172 ? 14.99651 -31.45685 8.24873 1.000 25.26019 172 SER B CA 1
ATOM 2907 C C . SER B 1 172 ? 13.81591 -31.41430 7.29054 1.000 24.74428 172 SER B C 1
ATOM 2908 O O . SER B 1 172 ? 13.83349 -32.05642 6.23229 1.000 39.34830 172 SER B O 1
ATOM 2911 N N . CYS B 1 173 ? 12.79119 -30.63744 7.66572 1.000 28.59086 173 CYS B N 1
ATOM 2912 C CA . CYS B 1 173 ? 11.67412 -30.33161 6.76623 1.000 24.15916 173 CYS B CA 1
ATOM 2913 C C . CYS B 1 173 ? 11.28503 -28.87674 6.87247 1.000 25.65312 173 CYS B C 1
ATOM 2914 O O . CYS B 1 173 ? 10.76674 -28.45704 7.90964 1.000 34.03299 173 CYS B O 1
ATOM 2917 N N . PRO B 1 174 ? 11.52067 -28.09072 5.80950 1.000 30.51656 174 PRO B N 1
ATOM 2918 C CA . PRO B 1 174 ? 10.98937 -26.72090 5.81291 1.000 28.98648 174 PRO B CA 1
ATOM 2919 C C . PRO B 1 174 ? 9.46499 -26.75899 5.77072 1.000 36.71789 174 PRO B C 1
ATOM 2920 O O . PRO B 1 174 ? 8.89360 -27.56073 5.02136 1.000 31.86965 174 PRO B O 1
ATOM 2924 N N . GLN B 1 175 ? 8.82238 -25.89358 6.54484 1.000 32.02355 175 GLN B N 1
ATOM 2925 C CA . GLN B 1 175 ? 7.37426 -25.89563 6.66119 1.000 36.04025 175 GLN B CA 1
ATOM 2926 C C . GLN B 1 175 ? 6.82571 -24.48300 6.66352 1.000 39.62141 175 GLN B C 1
ATOM 2927 O O . GLN B 1 175 ? 6.96961 -23.75424 7.64238 1.000 38.84598 175 GLN B O 1
ATOM 2933 N N . GLU B 1 176 ? 6.17500 -24.11099 5.57270 1.000 33.45590 176 GLU B N 1
ATOM 2934 C CA . GLU B 1 176 ? 5.50182 -22.82984 5.49874 1.000 31.29879 176 GLU B CA 1
ATOM 2935 C C . GLU B 1 176 ? 4.11686 -22.97089 6.11531 1.000 33.99522 176 GLU B C 1
ATOM 2936 O O . GLU B 1 176 ? 3.43186 -21.97241 6.37581 1.000 31.26213 176 GLU B O 1
ATOM 2942 N N . CYS B 1 177 ? 3.70178 -24.21207 6.35595 1.000 34.38369 177 CYS B N 1
ATOM 2943 C CA . CYS B 1 177 ? 2.35482 -24.45614 6.87387 1.000 38.07409 177 CYS B CA 1
ATOM 2944 C C . CYS B 1 177 ? 2.13234 -23.69880 8.18639 1.000 43.25256 177 CYS B C 1
ATOM 2945 O O . CYS B 1 177 ? 0.99819 -23.32629 8.51568 1.000 43.33956 177 CYS B O 1
ATOM 2948 N N . TRP B 1 178 ? 3.21269 -23.45979 8.92920 1.000 31.38234 178 TRP B N 1
ATOM 2949 C CA . TRP B 1 178 ? 3.10752 -22.71739 10.20028 1.000 37.60772 178 TRP B CA 1
ATOM 2950 C C . TRP B 1 178 ? 2.65896 -21.26823 10.01338 1.000 43.77434 178 TRP B C 1
ATOM 2951 O O . TRP B 1 178 ? 2.05035 -20.68100 10.90842 1.000 48.73804 178 TRP B O 1
ATOM 2962 N N . ALA B 1 179 ? 2.95676 -20.69785 8.84692 1.000 41.04044 179 ALA B N 1
ATOM 2963 C CA . ALA B 1 179 ? 2.55200 -19.33154 8.53549 1.000 40.55251 179 ALA B CA 1
ATOM 2964 C C . ALA B 1 179 ? 1.04145 -19.22132 8.35574 1.000 43.88290 179 ALA B C 1
ATOM 2965 O O . ALA B 1 179 ? 0.50120 -18.11435 8.29682 1.000 42.34833 179 ALA B O 1
ATOM 2967 N N . MET B 1 180 ? 0.36408 -20.36175 8.23799 1.000 36.23609 180 MET B N 1
ATOM 2968 C CA . MET B 1 180 ? -1.09587 -20.35914 8.24455 1.000 46.20550 180 MET B CA 1
ATOM 2969 C C . MET B 1 180 ? -1.58040 -19.81378 9.58409 1.000 51.17369 180 MET B C 1
ATOM 2970 O O . MET B 1 180 ? -2.71283 -19.33974 9.71278 1.000 55.18710 180 MET B O 1
ATOM 2975 N N . TYR B 1 181 ? -0.72508 -19.89270 10.59425 1.000 44.44468 181 TYR B N 1
ATOM 2976 C CA . TYR B 1 181 ? -1.12435 -19.45091 11.93219 1.000 47.74053 181 TYR B CA 1
ATOM 2977 C C . TYR B 1 181 ? -0.06266 -18.58953 12.57737 1.000 48.39889 181 TYR B C 1
ATOM 2978 O O . TYR B 1 181 ? 0.23046 -18.75073 13.75301 1.000 56.43224 181 TYR B O 1
ATOM 2987 N N . GLY B 1 182 ? 0.50323 -17.67284 11.80305 1.000 53.14083 182 GLY B N 1
ATOM 2988 C CA . GLY B 1 182 ? 1.62262 -16.86848 12.25864 1.000 53.75763 182 GLY B CA 1
ATOM 2989 C C . GLY B 1 182 ? 1.41876 -16.17982 13.59224 1.000 52.17338 182 GLY B C 1
ATOM 2990 O O . GLY B 1 182 ? 2.23185 -16.33196 14.50244 1.000 49.87257 182 GLY B O 1
ATOM 2991 N N . ALA B 1 183 ? 0.31140 -15.45474 13.71285 1.000 49.88798 183 ALA B N 1
ATOM 2992 C CA . ALA B 1 183 ? 0.02439 -14.66106 14.90115 1.000 56.64470 183 ALA B CA 1
ATOM 2993 C C . ALA B 1 183 ? -0.02896 -15.52487 16.14349 1.000 58.98660 183 ALA B C 1
ATOM 2994 O O . ALA B 1 183 ? 0.45228 -15.13637 17.20857 1.000 62.07511 183 ALA B O 1
ATOM 2996 N N . THR B 1 184 ? -0.64389 -16.69038 16.01165 1.000 56.51599 184 THR B N 1
ATOM 2997 C CA . THR B 1 184 ? -0.70585 -17.61110 17.12604 1.000 59.50376 184 THR B CA 1
ATOM 2998 C C . THR B 1 184 ? 0.70347 -18.04806 17.49606 1.000 57.21661 184 THR B C 1
ATOM 2999 O O . THR B 1 184 ? 1.09365 -17.97139 18.66072 1.000 51.24767 184 THR B O 1
ATOM 3003 N N . VAL B 1 185 ? 1.46808 -18.48135 16.49615 1.000 53.54584 185 VAL B N 1
ATOM 3004 C CA . VAL B 1 185 ? 2.84914 -18.90554 16.71812 1.000 53.20825 185 VAL B CA 1
ATOM 3005 C C . VAL B 1 185 ? 3.67422 -17.78255 17.34500 1.000 52.12890 185 VAL B C 1
ATOM 3006 O O . VAL B 1 185 ? 4.34368 -17.99756 18.35414 1.000 50.23472 185 VAL B O 1
ATOM 3010 N N . ARG B 1 186 ? 3.60642 -16.58710 16.76019 1.000 52.07300 186 ARG B N 1
ATOM 3011 C CA . ARG B 1 186 ? 4.35126 -15.44284 17.28054 1.000 51.24318 186 ARG B CA 1
ATOM 3012 C C . ARG B 1 186 ? 3.97792 -15.15164 18.74000 1.000 52.67849 186 ARG B C 1
ATOM 3013 O O . ARG B 1 186 ? 4.85509 -14.96621 19.58284 1.000 56.61728 186 ARG B O 1
ATOM 3021 N N . ALA B 1 187 ? 2.68250 -15.16669 19.04357 1.000 52.62023 187 ALA B N 1
ATOM 3022 C CA . ALA B 1 187 ? 2.21476 -14.93827 20.40843 1.000 57.69334 187 ALA B CA 1
ATOM 3023 C C . ALA B 1 187 ? 2.79886 -15.97449 21.35165 1.000 61.78675 187 ALA B C 1
ATOM 3024 O O . ALA B 1 187 ? 3.29132 -15.64564 22.42753 1.000 72.41736 187 ALA B O 1
ATOM 3026 N N . GLU B 1 188 ? 2.72963 -17.23389 20.94219 1.000 58.92738 188 GLU B N 1
ATOM 3027 C CA . GLU B 1 188 ? 3.18260 -18.33895 21.77659 1.000 63.04927 188 GLU B CA 1
ATOM 3028 C C . GLU B 1 188 ? 4.70058 -18.32080 21.95425 1.000 62.84903 188 GLU B C 1
ATOM 3029 O O . GLU B 1 188 ? 5.22357 -18.83053 22.94142 1.000 66.84227 188 GLU B O 1
ATOM 3035 N N . LEU B 1 189 ? 5.39099 -17.71072 20.99830 1.000 57.89658 189 LEU B N 1
ATOM 3036 C CA . LEU B 1 189 ? 6.84837 -17.60564 21.01261 1.000 58.54775 189 LEU B CA 1
ATOM 3037 C C . LEU B 1 189 ? 7.28702 -16.34874 21.73628 1.000 63.52712 189 LEU B C 1
ATOM 3038 O O . LEU B 1 189 ? 8.46445 -16.16550 22.02868 1.000 70.12390 189 LEU B O 1
ATOM 3043 N N . GLY B 1 190 ? 6.32873 -15.47874 22.01961 1.000 64.10199 190 GLY B N 1
ATOM 3044 C CA . GLY B 1 190 ? 6.61896 -14.21482 22.66953 1.000 67.92077 190 GLY B CA 1
ATOM 3045 C C . GLY B 1 190 ? 7.32134 -13.22811 21.75444 1.000 68.82185 190 GLY B C 1
ATOM 3046 O O . GLY B 1 190 ? 8.08054 -12.37897 22.21942 1.000 77.28598 190 GLY B O 1
ATOM 3047 N N . LEU B 1 191 ? 7.06310 -13.33825 20.45360 1.000 66.27313 191 LEU B N 1
ATOM 3048 C CA . LEU B 1 191 ? 7.59027 -12.39731 19.47168 1.000 57.56951 191 LEU B CA 1
ATOM 3049 C C . LEU B 1 191 ? 6.61458 -11.25063 19.26378 1.000 67.68966 191 LEU B C 1
ATOM 3050 O O . LEU B 1 191 ? 5.39927 -11.44930 19.29441 1.000 67.05053 191 LEU B O 1
ATOM 3055 N N . GLY B 1 192 ? 7.13740 -10.04925 19.04083 1.000 70.38388 192 GLY B N 1
ATOM 3056 C CA . GLY B 1 192 ? 6.27813 -8.88856 18.87212 1.000 76.74912 192 GLY B CA 1
ATOM 3057 C C . GLY B 1 192 ? 5.56330 -8.91217 17.53717 1.000 71.99883 192 GLY B C 1
ATOM 3058 O O . GLY B 1 192 ? 5.86676 -9.75756 16.68612 1.000 62.80403 192 GLY B O 1
ATOM 3059 N N . ASP B 1 193 ? 4.63275 -7.97978 17.33773 1.000 65.53360 193 ASP B N 1
ATOM 3060 C CA . ASP B 1 193 ? 3.95901 -7.86195 16.04502 1.000 72.88083 193 ASP B CA 1
ATOM 3061 C C . ASP B 1 193 ? 4.76473 -7.01506 15.06750 1.000 67.57225 193 ASP B C 1
ATOM 3062 O O . ASP B 1 193 ? 4.28582 -6.67260 13.98947 1.000 67.14293 193 ASP B O 1
ATOM 3067 N N . ASP B 1 194 ? 5.98386 -6.66722 15.46535 1.000 64.86669 194 ASP B N 1
ATOM 3068 C CA . ASP B 1 194 ? 6.96748 -6.08685 14.55493 1.000 65.98767 194 ASP B CA 1
ATOM 3069 C C . ASP B 1 194 ? 7.65990 -7.18673 13.73580 1.000 64.73272 194 ASP B C 1
ATOM 3070 O O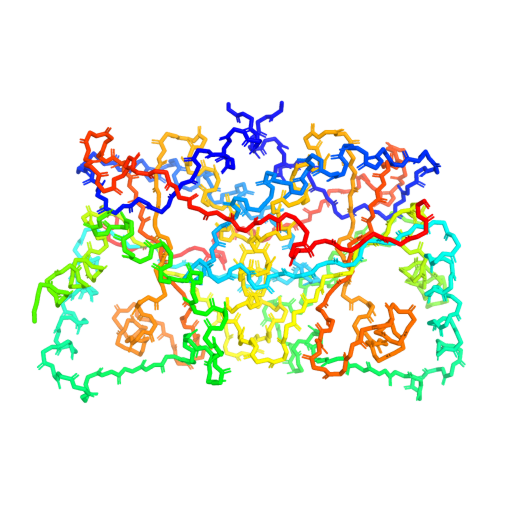 . ASP B 1 194 ? 8.30756 -6.92756 12.71233 1.000 63.26009 194 ASP B O 1
ATOM 3075 N N . GLN B 1 195 ? 7.51915 -8.42420 14.18991 1.000 59.43472 195 GLN B N 1
ATOM 3076 C CA . GLN B 1 195 ? 8.12531 -9.54665 13.49067 1.000 56.20229 195 GLN B CA 1
ATOM 3077 C C . GLN B 1 195 ? 7.10368 -10.21612 12.57189 1.000 55.06286 195 GLN B C 1
ATOM 3078 O O . GLN B 1 195 ? 5.89722 -10.14932 12.82809 1.000 54.51856 195 GLN B O 1
ATOM 3084 N N . ILE B 1 196 ? 7.58386 -10.83938 11.49527 1.000 46.34431 196 ILE B N 1
ATOM 3085 C CA . ILE B 1 196 ? 6.72634 -11.67406 10.65898 1.000 40.77258 196 ILE B CA 1
ATOM 3086 C C . ILE B 1 196 ? 7.37434 -13.04641 10.51374 1.000 44.20550 196 ILE B C 1
ATOM 3087 O O . ILE B 1 196 ? 8.59210 -13.16276 10.34983 1.000 44.26499 196 ILE B O 1
ATOM 3092 N N . LEU B 1 197 ? 6.55727 -14.08590 10.62304 1.000 39.37522 197 LEU B N 1
ATOM 3093 C CA . LEU B 1 197 ? 7.02580 -15.45788 10.52948 1.000 35.18159 197 LEU B CA 1
ATOM 3094 C C . LEU B 1 197 ? 7.09959 -15.89105 9.07566 1.000 39.05933 197 LEU B C 1
ATOM 3095 O O . LEU B 1 197 ? 6.10515 -15.79993 8.36013 1.000 44.52236 197 LEU B O 1
ATOM 3100 N N . PHE B 1 198 ? 8.26400 -16.34852 8.62433 1.000 36.90722 198 PHE B N 1
ATOM 3101 C CA . PHE B 1 198 ? 8.37617 -16.88349 7.26811 1.000 37.84137 198 PHE B CA 1
ATOM 3102 C C . PHE B 1 198 ? 7.99208 -18.36295 7.27381 1.000 38.28899 198 PHE B C 1
ATOM 3103 O O . PHE B 1 198 ? 7.03662 -18.76991 6.60402 1.000 41.48006 198 PHE B O 1
ATOM 3111 N N . SER B 1 199 ? 8.72535 -19.16718 8.03136 1.000 31.84439 199 SER B N 1
ATOM 3112 C CA . SER B 1 199 ? 8.58178 -20.61445 7.89998 1.000 32.90602 199 SER B CA 1
ATOM 3113 C C . SER B 1 199 ? 9.03105 -21.31904 9.15338 1.000 35.09010 199 SER B C 1
ATOM 3114 O O . SER B 1 199 ? 9.79195 -20.76405 9.94353 1.000 41.07388 199 SER B O 1
ATOM 3117 N N . GLY B 1 200 ? 8.57043 -22.54634 9.33313 1.000 29.58807 200 GLY B N 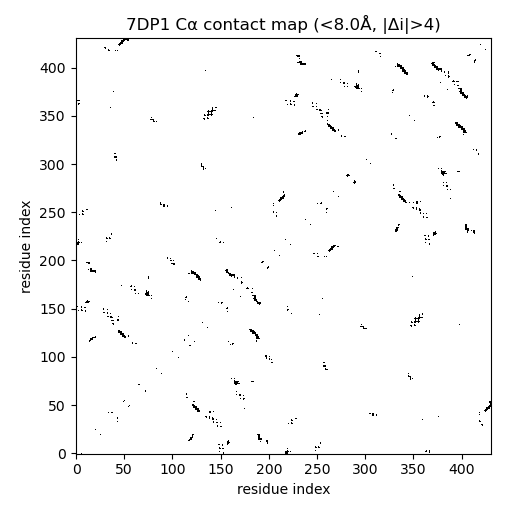1
ATOM 3118 C CA . GLY B 1 200 ? 9.16093 -23.40698 10.34013 1.000 33.61662 200 GLY B CA 1
ATOM 3119 C C . GLY B 1 200 ? 10.19981 -24.29096 9.65223 1.000 33.55224 200 GLY B C 1
ATOM 3120 O O . GLY B 1 200 ? 10.24871 -24.36222 8.42100 1.000 30.84825 200 GLY B O 1
ATOM 3121 N N . LEU B 1 201 ? 11.07039 -24.91437 10.43814 1.000 29.65422 201 LEU B N 1
ATOM 3122 C CA . LEU B 1 201 ? 11.96762 -25.94706 9.93694 1.000 29.10743 201 LEU B CA 1
ATOM 3123 C C . LEU B 1 201 ? 12.01170 -27.09749 10.93735 1.000 32.46117 201 LEU B C 1
ATOM 3124 O O . LEU B 1 201 ? 12.58099 -26.95232 12.00421 1.000 35.83793 201 LEU B O 1
ATOM 3129 N N . ALA B 1 202 ? 11.37617 -28.21949 10.63126 1.000 30.79319 202 ALA B N 1
ATOM 3130 C CA . ALA B 1 202 ? 11.44360 -29.35051 11.54942 1.000 33.60457 202 ALA B CA 1
ATOM 3131 C C . ALA B 1 202 ? 12.86851 -29.90210 11.53081 1.000 39.55603 202 ALA B C 1
ATOM 3132 O O . ALA B 1 202 ? 13.48012 -29.99639 10.46662 1.000 39.44880 202 ALA B O 1
ATOM 3134 N N . ILE B 1 203 ? 13.41137 -30.22880 12.70071 1.000 37.38840 203 ILE B N 1
ATOM 3135 C CA . ILE B 1 203 ? 14.78067 -30.74177 12.77445 1.000 33.40812 203 ILE B CA 1
ATOM 3136 C C . ILE B 1 203 ? 14.86451 -31.99706 13.61739 1.000 37.92146 203 ILE B C 1
ATOM 3137 O O . ILE B 1 203 ? 14.26471 -32.07785 14.68926 1.000 39.37412 203 ILE B O 1
ATOM 3142 N N . GLY B 1 204 ? 15.58934 -32.99120 13.13201 1.000 42.13987 204 GLY B N 1
ATOM 3143 C CA . GLY B 1 204 ? 15.79372 -34.18430 13.92814 1.000 42.85366 204 GLY B CA 1
ATOM 3144 C C . GLY B 1 204 ? 16.48960 -35.25396 13.13148 1.000 43.99328 204 GLY B C 1
ATOM 3145 O O . GLY B 1 204 ? 17.00176 -34.99816 12.03372 1.000 39.44204 204 GLY B O 1
ATOM 3146 N N . HIS B 1 205 ? 16.50161 -36.45841 13.68318 1.000 38.29996 205 HIS B N 1
ATOM 3147 C CA . HIS B 1 205 ? 17.09161 -37.59362 13.00758 1.000 42.32412 205 HIS B CA 1
ATOM 3148 C C . HIS B 1 205 ? 16.04028 -38.29315 12.19261 1.000 37.06211 205 HIS B C 1
ATOM 3149 O O . HIS B 1 205 ? 15.01039 -38.69030 12.72671 1.000 40.20636 205 HIS B O 1
ATOM 3156 N N . ALA B 1 206 ? 16.30816 -38.45292 10.89960 1.000 43.04071 206 ALA B N 1
ATOM 3157 C CA . ALA B 1 206 ? 15.36866 -39.07730 9.97344 1.000 42.15708 206 ALA B CA 1
ATOM 3158 C C . ALA B 1 206 ? 15.11203 -40.54895 10.32712 1.000 48.53167 206 ALA B C 1
ATOM 3159 O O . ALA B 1 206 ? 16.03297 -41.26949 10.68568 1.000 50.85740 206 ALA B O 1
ATOM 3161 N N . ASP B 1 207 ? 13.85434 -40.97416 10.26187 1.000 49.53068 207 ASP B N 1
ATOM 3162 C CA . ASP B 1 207 ? 13.53743 -42.39531 10.33014 1.000 49.41081 207 ASP B CA 1
ATOM 3163 C C . ASP B 1 207 ? 13.87943 -42.95034 8.96747 1.000 58.44564 207 ASP B C 1
ATOM 3164 O O . ASP B 1 207 ? 13.07502 -42.86338 8.04240 1.000 54.19917 207 ASP B O 1
ATOM 3169 N N . GLU B 1 208 ? 15.06841 -43.52757 8.83592 1.000 62.51515 208 GLU B N 1
ATOM 3170 C CA . GLU B 1 208 ? 15.58420 -43.81863 7.50662 1.000 69.77927 208 GLU B CA 1
ATOM 3171 C C . GLU B 1 208 ? 15.11146 -45.16668 6.97959 1.000 75.51627 208 GLU B C 1
ATOM 3172 O O . GLU B 1 208 ? 15.63900 -45.68136 5.99271 1.000 81.17127 208 GLU B O 1
ATOM 3178 N N . GLU B 1 209 ? 14.07050 -45.70575 7.60265 1.000 75.71502 209 GLU B N 1
ATOM 3179 C CA . GLU B 1 209 ? 13.45568 -46.91478 7.09692 1.000 78.99649 209 GLU B CA 1
ATOM 3180 C C . GLU B 1 209 ? 11.98672 -46.62904 6.77718 1.000 70.19687 209 GLU B C 1
ATOM 3181 O O . GLU B 1 209 ? 11.25712 -47.50276 6.30975 1.000 68.74823 209 GLU B O 1
ATOM 3187 N N . ALA B 1 210 ? 11.56972 -45.38529 6.99965 1.000 66.85810 210 ALA B N 1
ATOM 3188 C CA . ALA B 1 210 ? 10.19039 -44.97143 6.73368 1.000 67.68952 210 ALA B CA 1
ATOM 3189 C C . ALA B 1 210 ? 9.99388 -44.72636 5.23958 1.000 64.18100 210 ALA B C 1
ATOM 3190 O O . ALA B 1 210 ? 10.83541 -44.09594 4.59775 1.000 59.87270 210 ALA B O 1
ATOM 3192 N N . PRO B 1 211 ? 8.86718 -45.19440 4.68686 1.000 68.05974 211 PRO B N 1
ATOM 3193 C CA . PRO B 1 211 ? 8.66661 -45.10100 3.23562 1.000 73.30729 211 PRO B CA 1
ATOM 3194 C C . PRO B 1 211 ? 8.59213 -43.65576 2.73851 1.000 73.20202 211 PRO B C 1
ATOM 3195 O O . PRO B 1 211 ? 9.17283 -43.30897 1.70391 1.000 65.36293 211 PRO B O 1
ATOM 3199 N N . VAL B 1 212 ? 7.93036 -42.81118 3.51798 1.000 75.60105 212 VAL B N 1
ATOM 3200 C CA . VAL B 1 212 ? 7.73811 -41.40876 3.17584 1.000 66.16903 212 VAL B CA 1
ATOM 3201 C C . VAL B 1 212 ? 9.07611 -40.67692 2.99712 1.000 53.75532 212 VAL B C 1
ATOM 3202 O O . VAL B 1 212 ? 9.13680 -39.62360 2.37088 1.000 55.87223 212 VAL B O 1
ATOM 3206 N N . ASN B 1 213 ? 10.14893 -41.24990 3.53324 1.000 53.60546 213 ASN B N 1
ATOM 3207 C CA . ASN B 1 213 ? 11.47015 -40.64139 3.44671 1.000 51.20160 213 ASN B CA 1
ATOM 3208 C C . ASN B 1 213 ? 12.35865 -41.25413 2.34575 1.000 51.83398 213 ASN B C 1
ATOM 3209 O O . ASN B 1 213 ? 13.52243 -40.88334 2.20501 1.000 53.34899 213 ASN B O 1
ATOM 3214 N N . ARG B 1 214 ? 11.81470 -42.14839 1.52891 1.000 54.02507 214 ARG B N 1
ATOM 3215 C CA . ARG B 1 214 ? 12.67463 -42.89539 0.60249 1.000 63.10713 214 ARG B CA 1
ATOM 3216 C C . ARG B 1 214 ? 12.27674 -42.80030 -0.88417 1.000 65.72868 214 ARG B C 1
ATOM 3217 O O . ARG B 1 214 ? 13.03573 -43.23030 -1.75783 1.000 69.02218 214 ARG B O 1
ATOM 3225 N N . TRP B 1 215 ? 11.11439 -42.22576 -1.18745 1.000 65.50840 215 TRP B N 1
ATOM 3226 C CA . TRP B 1 215 ? 10.74332 -42.01787 -2.58871 1.000 66.69434 215 TRP B CA 1
ATOM 3227 C C . TRP B 1 215 ? 11.58349 -40.91659 -3.24260 1.000 68.79614 215 TRP B C 1
ATOM 3228 O O . TRP B 1 215 ? 11.89215 -39.90153 -2.61061 1.000 66.90912 215 TRP B O 1
ATOM 3239 N N . PRO B 1 216 ? 11.94771 -41.11344 -4.52050 1.000 66.31709 216 PRO B N 1
ATOM 3240 C CA . PRO B 1 216 ? 12.73205 -40.13435 -5.27860 1.000 62.10813 216 PRO B CA 1
ATOM 3241 C C . PRO B 1 216 ? 11.89903 -38.89768 -5.65281 1.000 57.28903 216 PRO B C 1
ATOM 3242 O O . PRO B 1 216 ? 10.79107 -39.03611 -6.17244 1.000 55.28649 216 PRO B O 1
ATOM 3246 N N . VAL B 1 217 ? 12.43436 -37.71203 -5.35794 1.000 46.76872 217 VAL B N 1
ATOM 3247 C CA . VAL B 1 217 ? 11.74052 -36.44426 -5.56046 1.000 46.29563 217 VAL B CA 1
ATOM 3248 C C . VAL B 1 217 ? 12.08718 -35.74867 -6.88687 1.000 49.20152 217 VAL B C 1
ATOM 3249 O O . VAL B 1 217 ? 13.26048 -35.47120 -7.15375 1.000 48.24576 217 VAL B O 1
ATOM 3253 N N . PRO B 1 218 ? 11.06347 -35.44722 -7.71067 1.000 43.50254 218 PRO B N 1
ATOM 3254 C CA . PRO B 1 218 ? 11.25665 -34.87542 -9.05597 1.000 40.51271 218 PRO B CA 1
ATOM 3255 C C . PRO B 1 218 ? 11.73432 -33.42855 -9.05312 1.000 42.84339 218 PRO B C 1
ATOM 3256 O O . PRO B 1 218 ? 11.46005 -32.69333 -8.08885 1.000 35.99815 218 PRO B O 1
ATOM 3260 N N . ARG B 1 219 ? 12.45762 -33.05404 -10.10906 1.000 36.89863 219 ARG B N 1
ATOM 3261 C CA . ARG B 1 219 ? 12.75272 -31.64880 -10.45805 1.000 33.38397 219 ARG B CA 1
ATOM 3262 C C . ARG B 1 219 ? 12.60332 -31.48874 -11.96710 1.000 41.54882 219 ARG B C 1
ATOM 3263 O O . ARG B 1 219 ? 12.77963 -32.45184 -12.71961 1.000 34.58581 219 ARG B O 1
ATOM 3271 N N . VAL B 1 220 ? 12.29451 -30.27557 -12.42583 1.000 45.31871 220 VAL B N 1
ATOM 3272 C CA . VAL B 1 220 ? 12.22467 -30.04723 -13.86362 1.000 43.48003 220 VAL B CA 1
ATOM 3273 C C . VAL B 1 220 ? 13.61645 -30.06121 -14.49023 1.000 44.46322 220 VAL B C 1
ATOM 3274 O O . VAL B 1 220 ? 14.62883 -29.95627 -13.79378 1.000 41.52639 220 VAL B O 1
ATOM 3278 N N . GLY B 1 221 ? 13.64742 -30.20151 -15.81422 1.000 41.47457 221 GLY B N 1
ATOM 3279 C CA . GLY B 1 221 ? 14.87563 -30.18120 -16.57604 1.000 46.24373 221 GLY B CA 1
ATOM 3280 C C . GLY B 1 221 ? 15.39785 -28.77143 -16.75705 1.000 47.90569 221 GLY B C 1
ATOM 3281 O O . GLY B 1 221 ? 14.66495 -27.79036 -16.59747 1.000 50.44092 221 GLY B O 1
ATOM 3282 N N . LEU B 1 222 ? 16.68980 -28.66750 -17.04623 1.000 47.69170 222 LEU B N 1
ATOM 3283 C CA . LEU B 1 222 ? 17.34685 -27.36544 -17.13580 1.000 44.79860 222 LEU B CA 1
ATOM 3284 C C . LEU B 1 222 ? 16.82965 -26.52652 -18.31712 1.000 47.77887 222 LEU B C 1
ATOM 3285 O O . LEU B 1 222 ? 16.95964 -25.29036 -18.32812 1.000 44.69326 222 LEU B O 1
ATOM 3290 N N . ASP B 1 223 ? 16.29111 -27.20314 -19.32809 1.000 38.51297 223 ASP B N 1
ATOM 3291 C CA . ASP B 1 223 ? 15.68089 -26.52348 -20.47959 1.000 52.25969 223 ASP B CA 1
ATOM 3292 C C . ASP B 1 223 ? 14.57824 -25.55859 -20.00883 1.000 49.85629 223 ASP B C 1
ATOM 3293 O O . ASP B 1 223 ? 14.27738 -24.57641 -20.68112 1.000 53.33773 223 ASP B O 1
ATOM 3298 N N . GLU B 1 224 ? 13.96019 -25.86527 -18.87200 1.000 49.69389 224 GLU B N 1
ATOM 3299 C CA . GLU B 1 224 ? 12.91809 -25.00426 -18.30517 1.000 52.64022 224 GLU B CA 1
ATOM 3300 C C . GLU B 1 224 ? 13.46792 -23.97254 -17.34780 1.000 48.57834 224 GLU B C 1
ATOM 3301 O O . GLU B 1 224 ? 12.71563 -23.18495 -16.77344 1.000 39.74824 224 GLU B O 1
ATOM 3307 N N . VAL B 1 225 ? 14.77742 -23.97192 -17.15479 1.000 42.06348 225 VAL B N 1
ATOM 3308 C CA . VAL B 1 225 ? 15.34175 -23.14002 -16.11751 1.000 36.18597 225 VAL B CA 1
ATOM 3309 C C . VAL B 1 225 ? 16.40443 -22.15140 -16.57915 1.000 42.25936 225 VAL B C 1
ATOM 3310 O O . VAL B 1 225 ? 16.39563 -20.97139 -16.17561 1.000 30.69667 225 VAL B O 1
ATOM 3314 N N . ILE B 1 226 ? 17.33051 -22.63963 -17.40208 1.000 35.63351 226 ILE B N 1
ATOM 3315 C CA . ILE B 1 226 ? 18.48628 -21.85359 -17.79045 1.000 41.00421 226 ILE B CA 1
ATOM 3316 C C . ILE B 1 226 ? 18.47460 -21.48658 -19.27129 1.000 44.53894 226 ILE B C 1
ATOM 3317 O O . ILE B 1 226 ? 18.26544 -22.32966 -20.14299 1.000 44.68045 226 ILE B O 1
ATOM 3322 N N . ASP B 1 227 ? 18.70312 -20.20873 -19.53414 1.000 40.16978 227 ASP B N 1
ATOM 3323 C CA . ASP B 1 227 ? 18.90371 -19.72194 -20.88859 1.000 36.01473 227 ASP B CA 1
ATOM 3324 C C . ASP B 1 227 ? 20.35438 -19.26459 -21.03528 1.000 45.34338 227 ASP B C 1
ATOM 3325 O O . ASP B 1 227 ? 20.84787 -18.50712 -20.19352 1.000 53.35862 227 ASP B O 1
ATOM 3330 N N . TRP B 1 228 ? 21.03369 -19.72444 -22.09412 1.000 40.33702 228 TRP B N 1
ATOM 3331 C CA . TRP B 1 228 ? 22.42612 -19.36435 -22.33813 1.000 48.19730 228 TRP B CA 1
ATOM 3332 C C . TRP B 1 228 ? 22.56028 -18.32283 -23.45560 1.000 57.13553 228 TRP B C 1
ATOM 3333 O O . TRP B 1 228 ? 21.91446 -18.44294 -24.49249 1.000 60.61030 228 TRP B O 1
ATOM 3344 N N . GLN B 1 229 ? 23.39402 -17.30083 -23.25149 1.000 49.19443 229 GLN B N 1
ATOM 3345 C CA . GLN B 1 229 ? 23.56856 -16.26992 -24.27617 1.000 45.74126 229 GLN B CA 1
ATOM 3346 C C . GLN B 1 229 ? 25.01768 -15.80813 -24.41340 1.000 50.32179 229 GLN B C 1
ATOM 3347 O O . GLN B 1 229 ? 25.66737 -15.46244 -23.41257 1.000 52.13510 229 GLN B O 1
ATOM 3353 N N . GLY B 1 230 ? 25.51333 -15.79125 -25.65397 1.000 53.21301 230 GLY B N 1
ATOM 3354 C CA . GLY B 1 230 ? 26.85009 -15.31635 -25.96484 1.000 53.93578 230 GLY B CA 1
ATOM 3355 C C . GLY B 1 230 ? 27.94497 -16.36660 -25.90179 1.000 60.35837 230 GLY B C 1
ATOM 3356 O O . GLY B 1 230 ? 29.11992 -16.05545 -26.11689 1.000 64.28422 230 GLY B O 1
ATOM 3357 N N . PHE B 1 231 ? 27.56088 -17.61665 -25.65315 1.000 54.49900 231 PHE B N 1
ATOM 3358 C CA . PHE B 1 231 ? 28.51786 -18.71486 -25.58266 1.000 53.44501 231 PHE B CA 1
ATOM 3359 C C . PHE B 1 231 ? 28.79611 -19.21390 -26.98947 1.000 56.75860 231 PHE B C 1
ATOM 3360 O O . PHE B 1 231 ? 28.18819 -18.71875 -27.93281 1.000 62.22008 231 PHE B O 1
#

Nearest PDB structures (foldseek):
  7dp1-assembly1_A  TM=1.005E+00  e=1.357E-43  S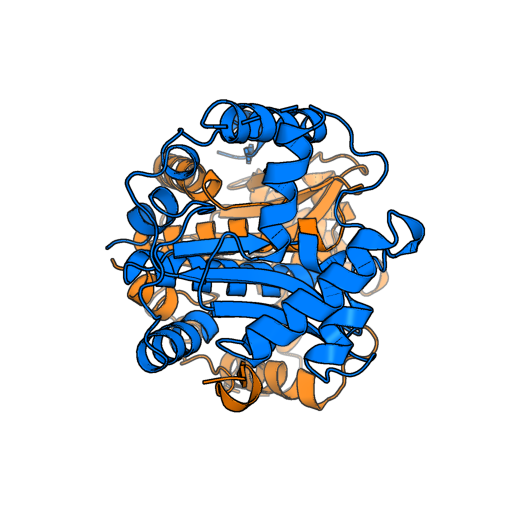phingopyxis sp.
  7dp0-assembly1_B  TM=9.999E-01  e=1.629E-40  Sphingopyxis sp.
  7dp2-assembly1_A  TM=1.002E+00  e=6.268E-40  Sphingopyxis sp.
  7dp1-assembly1_B  TM=9.981E-01  e=4.676E-40  Sphingopyxis sp.
  7dp2-assembly1_B  TM=9.932E-01  e=8.909E-40  Sphingopyxis sp.

Radius of gyration: 21.26 Å; Cα contacts (8 Å, |Δi|>4): 818; chains: 2; bounding box: 58×57×53 Å

Sequence (431 aa):
LSASEALARRRSVRAFTDRPVDRALLARIFEIAQRAPSGGNLQPWQATVVTGERWQAVQDAVAARIVMGREGFQPEYDIAPRGLTDPWDSRRFGVGEALYASLKAGRIAQFQQNYRGFGAPVMLFLHCSRIMGPPQWADMGMWLQSVMLLLVEHGLASCPQECWAMYGATVRAELGLGDDQILFSGLAIGHADEEAPVNRWPVPRVGLDEVIDWQGFLSASEALARRRSVRAFTDRPVDRALLARIFEIAQRAPSGGNLQPWQATVVTGERWQAVQDAVAARIVMGREGFQPEYDIAPRGLTDPWDSRRFGVGEALYAAGRIAQFQQNYRGFGAPVMLFLHCSRIMGPPQWADMGMWLQSVMLLLVEHGLASCPQECWAMYGATVRAELGLGDDQILFSGLAIGHADEEAPVNRWPVPRVGLDEVIDWQGF

Secondary structure (DSSP, 8-state):
-BHHHHHHH--B---B--PPP-HHHHHHHHHHHTT---GGG----EEEEEEHHHHHHHHHHHHHHHTTGGGG-B-SS-SSPTT--TTHHHHHHHHHHHHHHT--HHHHHHHHGGGGGGG-SEEEEEEEETT--HHHHHHHHHHHHHHHHHHHHTT-EEEEEGGGGGBHHHHHHHHT--TTEEEEEEEEEE-B-TT-GGGTSPPP---GGGTEEEE--/-BHHHHHHH--B---B--PPP-HHHHHHHHHHHTTS--GGG----EEEEEEHHHHHHHHHHHHHHHHTGGGG-B-SS-SSPTT--HHHHHHHHHHHHHHH--HHHHHHHHHTTGGG-SEEEEEEEETT--HHHHHHHHHHHHHHHHHHHHTT-EEEEESGGGGBHHHHHHHHT--TTEEEEEEEEEE-B-TT-GGGTSPPP---GGGTEEEE--